Protein AF-0000000073389632 (afdb_homodimer)

Radius of gyration: 29.5 Å; Cα contacts (8 Å, |Δi|>4): 2145; chains: 2; bounding box: 54×104×96 Å

Nearest PDB structures (foldseek):
  6ehc-assembly1_A  TM=7.135E-01  e=3.620E-15  Vibrio cholerae O395
  1xkw-assembly1_A  TM=3.691E-01  e=3.027E-04  Pseudomonas aeruginosa
  1pnz-assembly1_A  TM=2.829E-01  e=3.945E-04  Escherichia coli
  8p98-assembly1_A  TM=2.550E-01  e=1.737E-03  Bacteroides thetaiotaomicron VPI-5482
  3qlb-assembly2_B  TM=2.254E-01  e=1.407E-01  Pseudomonas fluorescens

Structure (mmCIF, N/CA/C/O backbone):
data_AF-0000000073389632-model_v1
#
loop_
_entity.id
_entity.type
_entity.pdbx_description
1 polymer 'Gram-negative type outer membrane porin protein'
#
loop_
_atom_site.group_PDB
_atom_site.id
_atom_site.type_symbol
_atom_site.label_atom_id
_atom_site.label_alt_id
_atom_site.label_comp_id
_atom_site.label_asym_id
_atom_site.label_entity_id
_atom_site.label_seq_id
_atom_site.pdbx_PDB_ins_code
_atom_site.Cartn_x
_atom_site.Cartn_y
_atom_site.Cartn_z
_atom_site.occupancy
_atom_site.B_iso_or_equiv
_atom_site.auth_seq_id
_atom_site.auth_comp_id
_atom_site.auth_asym_id
_atom_site.auth_atom_id
_atom_site.pdbx_PDB_model_num
ATOM 1 N N . MET A 1 1 ? -22.625 -2.775 58.031 1 20.19 1 MET A N 1
ATOM 2 C CA . MET A 1 1 ? -21.406 -1.978 58.25 1 20.19 1 MET A CA 1
ATOM 3 C C . MET A 1 1 ? -20.656 -1.802 56.938 1 20.19 1 MET A C 1
ATOM 5 O O . MET A 1 1 ? -19.625 -2.447 56.688 1 20.19 1 MET A O 1
ATOM 9 N N . ARG A 1 2 ? -21.328 -1.717 55.719 1 18.11 2 ARG A N 1
ATOM 10 C CA . ARG A 1 2 ? -21.312 -2.223 54.344 1 18.11 2 ARG A CA 1
ATOM 11 C C . ARG A 1 2 ? -20.297 -1.451 53.5 1 18.11 2 ARG A C 1
ATOM 13 O O . ARG A 1 2 ? -19.891 -0.345 53.844 1 18.11 2 ARG A O 1
ATOM 20 N N . ILE A 1 3 ? -20.312 -1.862 52.125 1 20.34 3 ILE A N 1
ATOM 21 C CA . ILE A 1 3 ? -19.406 -2.273 51.062 1 20.34 3 ILE A CA 1
ATOM 22 C C . ILE A 1 3 ? -19 -1.058 50.25 1 20.34 3 ILE A C 1
ATOM 24 O O . ILE A 1 3 ? -19.828 -0.421 49.594 1 20.34 3 ILE A O 1
ATOM 28 N N . SER A 1 4 ? -18.125 -0.168 50.656 1 20.48 4 SER A N 1
ATOM 29 C CA . SER A 1 4 ? -17.641 1.109 50.156 1 20.48 4 SER A CA 1
ATOM 30 C C . SER A 1 4 ? -17.031 0.952 48.781 1 20.48 4 SER A C 1
ATOM 32 O O . SER A 1 4 ? -16.078 0.194 48.594 1 20.48 4 SER A O 1
ATOM 34 N N . SER A 1 5 ? -17.906 0.807 47.781 1 21.39 5 SER A N 1
ATOM 35 C CA . SER A 1 5 ? -17.578 0.459 46.406 1 21.39 5 SER A CA 1
ATOM 36 C C . SER A 1 5 ? -16.422 1.312 45.875 1 21.39 5 SER A C 1
ATOM 38 O O . SER A 1 5 ? -16.234 2.449 46.312 1 21.39 5 SER A O 1
ATOM 40 N N . VAL A 1 6 ? -15.555 0.58 45.188 1 22.3 6 VAL A N 1
ATOM 41 C CA . VAL A 1 6 ? -14.234 0.708 44.562 1 22.3 6 VAL A CA 1
ATOM 42 C C . VAL A 1 6 ? -14.281 1.751 43.438 1 22.3 6 VAL A C 1
ATOM 44 O O . VAL A 1 6 ? -15 1.582 42.469 1 22.3 6 VAL A O 1
ATOM 47 N N . LYS A 1 7 ? -14.227 2.93 43.688 1 20.11 7 LYS A N 1
ATOM 48 C CA . LYS A 1 7 ? -14.211 4.141 42.875 1 20.11 7 LYS A CA 1
ATOM 49 C C . LYS A 1 7 ? -13.133 4.066 41.812 1 20.11 7 LYS A C 1
ATOM 51 O O . LYS A 1 7 ? -13.039 4.949 40.938 1 20.11 7 LYS A O 1
ATOM 56 N N . LYS A 1 8 ? -12.156 3.092 41.844 1 21.88 8 LYS A N 1
ATOM 57 C CA . LYS A 1 8 ? -10.922 3.744 41.406 1 21.88 8 LYS A CA 1
ATOM 58 C C . LYS A 1 8 ? -10.977 4.086 39.906 1 21.88 8 LYS A C 1
ATOM 60 O O . LYS A 1 8 ? -11.508 3.312 39.125 1 21.88 8 LYS A O 1
ATOM 65 N N . THR A 1 9 ? -10.711 5.426 39.562 1 18.72 9 THR A N 1
ATOM 66 C CA . THR A 1 9 ? -10.594 6.332 38.438 1 18.72 9 THR A CA 1
ATOM 67 C C . THR A 1 9 ? -9.492 5.875 37.469 1 18.72 9 THR A C 1
ATOM 69 O O . THR A 1 9 ? -8.312 5.855 37.844 1 18.72 9 THR A O 1
ATOM 72 N N . VAL A 1 10 ? -9.656 4.918 36.656 1 20.55 10 VAL A N 1
ATOM 73 C CA . VAL A 1 10 ? -8.602 4.5 35.75 1 20.55 10 VAL A CA 1
ATOM 74 C C . VAL A 1 10 ? -8.281 5.637 34.781 1 20.55 10 VAL A C 1
ATOM 76 O O . VAL A 1 10 ? -9.141 6.043 34 1 20.55 10 VAL A O 1
ATOM 79 N N . ALA A 1 11 ? -7.684 6.758 35.188 1 20.31 11 ALA A N 1
ATOM 80 C CA . ALA A 1 11 ? -7.105 7.816 34.344 1 20.31 11 ALA A CA 1
ATOM 81 C C . ALA A 1 11 ? -6.266 7.234 33.219 1 20.31 11 ALA A C 1
ATOM 83 O O . ALA A 1 11 ? -5.219 6.633 33.469 1 20.31 11 ALA A O 1
ATOM 84 N N . LEU A 1 12 ? -6.859 6.73 32.219 1 21.98 12 LEU A N 1
ATOM 85 C CA . LEU A 1 12 ? -6.133 6.25 31.062 1 21.98 12 LEU A CA 1
ATOM 86 C C . LEU A 1 12 ? -5.312 7.371 30.422 1 21.98 12 LEU A C 1
ATOM 88 O O . LEU A 1 12 ? -5.867 8.383 29.984 1 21.98 12 LEU A O 1
ATOM 92 N N . THR A 1 13 ? -4.145 7.676 30.859 1 20.38 13 THR A N 1
ATOM 93 C CA . THR A 1 13 ? -3.146 8.578 30.297 1 20.38 13 THR A CA 1
ATOM 94 C C . THR A 1 13 ? -3.043 8.406 28.781 1 20.38 13 THR A C 1
ATOM 96 O O . THR A 1 13 ? -3.369 7.34 28.25 1 20.38 13 THR A O 1
ATOM 99 N N . THR A 1 14 ? -3.012 9.531 28.109 1 22.64 14 THR A N 1
ATOM 100 C CA . THR A 1 14 ? -2.678 10.055 26.781 1 22.64 14 THR A CA 1
ATOM 101 C C . THR A 1 14 ? -1.364 9.461 26.281 1 22.64 14 THR A C 1
ATOM 103 O O . THR A 1 14 ? -0.373 9.43 27.016 1 22.64 14 THR A O 1
ATOM 106 N N . LEU A 1 15 ? -1.396 8.555 25.391 1 22.84 15 LEU A N 1
ATOM 107 C CA . LEU A 1 15 ? -0.282 8.203 24.516 1 22.84 15 LEU A CA 1
ATOM 108 C C . LEU A 1 15 ? 0.146 9.406 23.672 1 22.84 15 LEU A C 1
ATOM 110 O O . LEU A 1 15 ? -0.563 9.805 22.75 1 22.84 15 LEU A O 1
ATOM 114 N N . ALA A 1 16 ? 0.601 10.648 24.109 1 23.28 16 ALA A N 1
ATOM 115 C CA . ALA A 1 16 ? 1.603 11.516 23.5 1 23.28 16 ALA A CA 1
ATOM 116 C C . ALA A 1 16 ? 2.768 10.695 22.953 1 23.28 16 ALA A C 1
ATOM 118 O O . ALA A 1 16 ? 3.555 10.133 23.703 1 23.28 16 ALA A O 1
ATOM 119 N N . VAL A 1 17 ? 2.643 10.086 22.031 1 25.23 17 VAL A N 1
ATOM 120 C CA . VAL A 1 17 ? 3.775 9.633 21.219 1 25.23 17 VAL A CA 1
ATOM 121 C C . VAL A 1 17 ? 4.617 10.836 20.797 1 25.23 17 VAL A C 1
ATOM 123 O O . VAL A 1 17 ? 4.355 11.438 19.75 1 25.23 17 VAL A O 1
ATOM 126 N N . ALA A 1 18 ? 4.762 12.008 21.531 1 22.38 18 ALA A N 1
ATOM 127 C CA . ALA A 1 18 ? 5.992 12.789 21.609 1 22.38 18 ALA A CA 1
ATOM 128 C C . ALA A 1 18 ? 7.195 11.883 21.875 1 22.38 18 ALA A C 1
ATOM 130 O O . ALA A 1 18 ? 7.09 10.883 22.578 1 22.38 18 ALA A O 1
ATOM 131 N N . ALA A 1 19 ? 8.367 11.961 21.156 1 24.53 19 ALA A N 1
ATOM 132 C CA . ALA A 1 19 ? 9.586 11.477 21.781 1 24.53 19 ALA A CA 1
ATOM 133 C C . ALA A 1 19 ? 9.68 11.945 23.234 1 24.53 19 ALA A C 1
ATOM 135 O O . ALA A 1 19 ? 9.266 13.062 23.547 1 24.53 19 ALA A O 1
ATOM 136 N N . PRO A 1 20 ? 9.656 11.305 24.391 1 24.55 20 PRO A N 1
ATOM 137 C CA . PRO A 1 20 ? 10.625 11.852 25.344 1 24.55 20 PRO A CA 1
ATOM 138 C C . PRO A 1 20 ? 11.984 12.117 24.703 1 24.55 20 PRO A C 1
ATOM 140 O O . PRO A 1 20 ? 12.344 11.477 23.719 1 24.55 20 PRO A O 1
ATOM 143 N N . PHE A 1 21 ? 12.445 13.438 24.844 1 24.92 21 PHE A N 1
ATOM 144 C CA . PHE A 1 21 ? 13.875 13.719 24.922 1 24.92 21 PHE A CA 1
ATOM 145 C C . PHE A 1 21 ? 14.562 12.781 25.906 1 24.92 21 PHE A C 1
ATOM 147 O O . PHE A 1 21 ? 14.875 13.172 27.031 1 24.92 21 PHE A O 1
ATOM 154 N N . THR A 1 22 ? 14.148 11.648 26.375 1 24.27 22 THR A N 1
ATOM 155 C CA . THR A 1 22 ? 15.016 11.078 27.406 1 24.27 22 THR A CA 1
ATOM 156 C C . THR A 1 22 ? 16.453 10.977 26.906 1 24.27 22 THR A C 1
ATOM 158 O O . THR A 1 22 ? 16.703 10.398 25.844 1 24.27 22 THR A O 1
ATOM 161 N N . PHE A 1 23 ? 17.188 12.07 27.391 1 25.98 23 PHE A N 1
ATOM 162 C CA . PHE A 1 23 ? 18.641 12.031 27.422 1 25.98 23 PHE A CA 1
ATOM 163 C C . PHE A 1 23 ? 19.125 10.836 28.219 1 25.98 23 PHE A C 1
ATOM 165 O O . PHE A 1 23 ? 19.578 10.992 29.359 1 25.98 23 PHE A O 1
ATOM 172 N N . ALA A 1 24 ? 18.562 9.805 28.719 1 26.47 24 ALA A N 1
ATOM 173 C CA . ALA A 1 24 ? 19.406 9.008 29.594 1 26.47 24 ALA A CA 1
ATOM 174 C C . ALA A 1 24 ? 20.781 8.789 28.984 1 26.47 24 ALA A C 1
ATOM 176 O O . ALA A 1 24 ? 20.891 8.336 27.828 1 26.47 24 ALA A O 1
ATOM 177 N N . GLN A 1 25 ? 21.781 9.367 29.578 1 29.92 25 GLN A N 1
ATOM 178 C CA . GLN A 1 25 ? 23.234 9.305 29.484 1 29.92 25 GLN A CA 1
ATOM 179 C C . GLN A 1 25 ? 23.719 7.863 29.391 1 29.92 25 GLN A C 1
ATOM 181 O O . GLN A 1 25 ? 24.922 7.613 29.266 1 29.92 25 GLN A O 1
ATOM 186 N N . GLN A 1 26 ? 23 6.879 29.797 1 31.34 26 GLN A N 1
ATOM 187 C CA . GLN A 1 26 ? 23.984 5.871 30.188 1 31.34 26 GLN A CA 1
ATOM 188 C C . GLN A 1 26 ? 24.922 5.539 29.031 1 31.34 26 GLN A C 1
ATOM 190 O O . GLN A 1 26 ? 24.594 5.816 27.875 1 31.34 26 GLN A O 1
ATOM 195 N N . ALA A 1 27 ? 25.625 4.391 28.969 1 38.38 27 ALA A N 1
ATOM 196 C CA . ALA A 1 27 ? 26.656 3.904 28.047 1 38.38 27 ALA A CA 1
ATOM 197 C C . ALA A 1 27 ? 26.203 4.039 26.594 1 38.38 27 ALA A C 1
ATOM 199 O O . ALA A 1 27 ? 25.047 3.723 26.266 1 38.38 27 ALA A O 1
ATOM 200 N N . GLY A 1 28 ? 26.484 5.074 25.609 1 47.31 28 GLY A N 1
ATOM 201 C CA . GLY A 1 28 ? 26.156 5.859 24.438 1 47.31 28 GLY A CA 1
ATOM 202 C C . GLY A 1 28 ? 25.406 5.07 23.375 1 47.31 28 GLY A C 1
ATOM 203 O O . GLY A 1 28 ? 26.016 4.496 22.469 1 47.31 28 GLY A O 1
ATOM 204 N N . THR A 1 29 ? 24.188 4.266 23.562 1 63.94 29 THR A N 1
ATOM 205 C CA . THR A 1 29 ? 23.672 3.1 22.859 1 63.94 29 THR A CA 1
ATOM 206 C C . THR A 1 29 ? 22.969 3.514 21.578 1 63.94 29 THR A C 1
ATOM 208 O O . THR A 1 29 ? 22.25 4.516 21.531 1 63.94 29 THR A O 1
ATOM 211 N N . SER A 1 30 ? 23.531 3.158 20.406 1 84.38 30 SER A N 1
ATOM 212 C CA . SER A 1 30 ? 23.016 3.26 19.047 1 84.38 30 SER A CA 1
ATOM 213 C C . SER A 1 30 ? 21.781 2.387 18.859 1 84.38 30 SER A C 1
ATOM 215 O O . SER A 1 30 ? 21.688 1.294 19.438 1 84.38 30 SER A O 1
ATOM 217 N N . SER A 1 31 ? 20.781 3.15 18.406 1 92.25 31 SER A N 1
ATOM 218 C CA . SER A 1 31 ? 19.578 2.373 18.125 1 92.25 31 SER A CA 1
ATOM 219 C C . SER A 1 31 ? 19.094 2.604 16.688 1 92.25 31 SER A C 1
ATOM 221 O O . SER A 1 31 ? 19.234 3.705 16.156 1 92.25 31 SER A O 1
ATOM 223 N N . VAL A 1 32 ? 18.672 1.509 16.031 1 93.12 32 VAL A N 1
ATOM 224 C CA . VAL A 1 32 ? 17.938 1.517 14.781 1 93.12 32 VAL A CA 1
ATOM 225 C C . VAL A 1 32 ? 16.531 0.94 15.008 1 93.12 32 VAL A C 1
ATOM 227 O O . VAL A 1 32 ? 16.391 -0.225 15.383 1 93.12 32 VAL A O 1
ATOM 230 N N . GLN A 1 33 ? 15.531 1.801 14.781 1 93.75 33 GLN A N 1
ATOM 231 C CA . GLN A 1 33 ? 14.164 1.4 15.078 1 93.75 33 GLN A CA 1
ATOM 232 C C . GLN A 1 33 ? 13.289 1.438 13.828 1 93.75 33 GLN A C 1
ATOM 234 O O . GLN A 1 33 ? 13.227 2.459 13.141 1 93.75 33 GLN A O 1
ATOM 239 N N . LEU A 1 34 ? 12.633 0.255 13.602 1 94.62 34 LEU A N 1
ATOM 240 C CA . LEU A 1 34 ? 11.57 0.212 12.609 1 94.62 34 LEU A CA 1
ATOM 241 C C . LEU A 1 34 ? 10.242 0.658 13.211 1 94.62 34 LEU A C 1
ATOM 243 O O . LEU A 1 34 ? 9.898 0.262 14.328 1 94.62 34 LEU A O 1
ATOM 247 N N . TYR A 1 35 ? 9.555 1.543 12.453 1 94.94 35 TYR A N 1
ATOM 248 C CA . TYR A 1 35 ? 8.227 1.935 12.914 1 94.94 35 TYR A CA 1
ATOM 249 C C . TYR A 1 35 ? 7.258 2.041 11.742 1 94.94 35 TYR A C 1
ATOM 251 O O . TYR A 1 35 ? 7.664 1.972 10.586 1 94.94 35 TYR A O 1
ATOM 259 N N . GLY A 1 36 ? 5.875 2.111 12.164 1 96.56 36 GLY A N 1
ATOM 260 C CA . GLY A 1 36 ? 4.914 2.281 11.086 1 96.56 36 GLY A CA 1
ATOM 261 C C . GLY A 1 36 ? 3.479 2.357 11.57 1 96.56 36 GLY A C 1
ATOM 262 O O . GLY A 1 36 ? 3.211 2.213 12.766 1 96.56 36 GLY A O 1
ATOM 263 N N . ILE A 1 37 ? 2.648 2.744 10.625 1 97.94 37 ILE A N 1
ATOM 264 C CA . ILE A 1 37 ? 1.194 2.754 10.75 1 97.94 37 ILE A CA 1
ATOM 265 C C . ILE A 1 37 ? 0.564 2.088 9.531 1 97.94 37 ILE A C 1
ATOM 267 O O . ILE A 1 37 ? 0.962 2.355 8.398 1 97.94 37 ILE A O 1
ATOM 271 N N . VAL A 1 38 ? -0.305 1.196 9.758 1 98.5 38 VAL A N 1
ATOM 272 C CA . VAL A 1 38 ? -1.178 0.692 8.703 1 98.5 38 VAL A CA 1
ATOM 273 C C . VAL A 1 38 ? -2.635 0.982 9.055 1 98.5 38 VAL A C 1
ATOM 275 O O . VAL A 1 38 ? -3.16 0.454 10.039 1 98.5 38 VAL A O 1
ATOM 278 N N . ASP A 1 39 ? -3.203 1.822 8.273 1 98.56 39 ASP A N 1
ATOM 279 C CA . ASP A 1 39 ? -4.578 2.283 8.453 1 98.56 39 ASP A CA 1
ATOM 280 C C . ASP A 1 39 ? -5.426 1.965 7.223 1 98.56 39 ASP A C 1
ATOM 282 O O . ASP A 1 39 ? -5.094 2.369 6.109 1 98.56 39 ASP A O 1
ATOM 286 N N . MET A 1 40 ? -6.496 1.211 7.488 1 98.38 40 MET A N 1
ATOM 287 C CA . MET A 1 40 ? -7.438 0.835 6.438 1 98.38 40 MET A CA 1
ATOM 288 C C . MET A 1 40 ? -8.852 1.272 6.793 1 98.38 40 MET A C 1
ATOM 290 O O . MET A 1 40 ? -9.297 1.094 7.934 1 98.38 40 MET A O 1
ATOM 294 N N . ALA A 1 41 ? -9.547 1.814 5.738 1 98.44 41 ALA A N 1
ATOM 295 C CA . ALA A 1 41 ? -10.898 2.271 6.062 1 98.44 41 ALA A CA 1
ATOM 296 C C . ALA A 1 41 ? -11.828 2.139 4.859 1 98.44 41 ALA A C 1
ATOM 298 O O . ALA A 1 41 ? -11.383 2.217 3.713 1 98.44 41 ALA A O 1
ATOM 299 N N . TYR A 1 42 ? -13.094 1.877 5.219 1 97.88 42 TYR A N 1
ATOM 300 C CA . TYR A 1 42 ? -14.18 2.107 4.27 1 97.88 42 TYR A CA 1
ATOM 301 C C . TYR A 1 42 ? -14.617 3.564 4.289 1 97.88 42 TYR A C 1
ATOM 303 O O . TYR A 1 42 ? -14.859 4.133 5.355 1 97.88 42 TYR A O 1
ATOM 311 N N . ARG A 1 43 ? -14.688 4.219 3.158 1 97.19 43 ARG A N 1
ATOM 312 C CA . ARG A 1 43 ? -15.172 5.59 3.047 1 97.19 43 ARG A CA 1
ATOM 313 C C . ARG A 1 43 ? -16.266 5.703 1.996 1 97.19 43 ARG A C 1
ATOM 315 O O . ARG A 1 43 ? -16.141 5.172 0.891 1 97.19 43 ARG A O 1
ATOM 322 N N . HIS A 1 44 ? -17.328 6.309 2.439 1 97.56 44 HIS A N 1
ATOM 323 C CA . HIS A 1 44 ? -18.438 6.613 1.544 1 97.56 44 HIS A CA 1
ATOM 324 C C . HIS A 1 44 ? -18.688 8.117 1.471 1 97.56 44 HIS A C 1
ATOM 326 O O . HIS A 1 44 ? -18.734 8.789 2.502 1 97.56 44 HIS A O 1
ATOM 332 N N . THR A 1 45 ? -18.812 8.656 0.229 1 95.25 45 THR A N 1
ATOM 333 C CA . THR A 1 45 ? -19.125 10.07 0.038 1 95.25 45 THR A CA 1
ATOM 334 C C . THR A 1 45 ? -20.281 10.234 -0.953 1 95.25 45 THR A C 1
ATOM 336 O O . THR A 1 45 ? -20.422 9.445 -1.889 1 95.25 45 THR A O 1
ATOM 339 N N . ASN A 1 46 ? -21.109 11.242 -0.695 1 96.5 46 ASN A N 1
ATOM 340 C CA . ASN A 1 46 ? -22.094 11.648 -1.689 1 96.5 46 ASN A CA 1
ATOM 341 C C . ASN A 1 46 ? -21.562 12.75 -2.596 1 96.5 46 ASN A C 1
ATOM 343 O O . ASN A 1 46 ? -20.453 13.25 -2.389 1 96.5 46 ASN A O 1
ATOM 347 N N . ASN A 1 47 ? -22.281 13.039 -3.742 1 94.06 47 ASN A N 1
ATOM 348 C CA . ASN A 1 47 ? -22 14.094 -4.703 1 94.06 47 ASN A CA 1
ATOM 349 C C . ASN A 1 47 ? -20.578 13.977 -5.266 1 94.06 47 ASN A C 1
ATOM 351 O O . ASN A 1 47 ? -19.844 14.961 -5.324 1 94.06 47 ASN A O 1
ATOM 355 N N . GLU A 1 48 ? -20.234 12.797 -5.578 1 92 48 GLU A N 1
ATOM 356 C CA . GLU A 1 48 ? -18.953 12.461 -6.195 1 92 48 GLU A CA 1
ATOM 357 C C . GLU A 1 48 ? -19.125 12.125 -7.672 1 92 48 GLU A C 1
ATOM 359 O O . GLU A 1 48 ? -18.203 11.602 -8.305 1 92 48 GLU A O 1
ATOM 364 N N . GLY A 1 49 ? -20.234 12.367 -8.195 1 90.25 49 GLY A N 1
ATOM 365 C CA . GLY A 1 49 ? -20.516 12 -9.57 1 90.25 49 GLY A CA 1
ATOM 366 C C . GLY A 1 49 ? -19.797 12.883 -10.586 1 90.25 49 GLY A C 1
ATOM 367 O O . GLY A 1 49 ? -19.141 13.852 -10.211 1 90.25 49 GLY A O 1
ATOM 368 N N . PRO A 1 50 ? -19.859 12.438 -11.867 1 88.75 50 PRO A N 1
ATOM 369 C CA . PRO A 1 50 ? -19.219 13.219 -12.922 1 88.75 50 PRO A CA 1
ATOM 370 C C . PRO A 1 50 ? -19.875 14.586 -13.133 1 88.75 50 PRO A C 1
ATOM 372 O O . PRO A 1 50 ? -20.938 14.859 -12.578 1 88.75 50 PRO A O 1
ATOM 375 N N . ALA A 1 51 ? -19.094 15.336 -13.938 1 86.69 51 ALA A N 1
ATOM 376 C CA . ALA A 1 51 ? -19.656 16.625 -14.312 1 86.69 51 ALA A CA 1
ATOM 377 C C . ALA A 1 51 ? -21.016 16.453 -15 1 86.69 51 ALA A C 1
ATOM 379 O O . ALA A 1 51 ? -21.188 15.555 -15.82 1 86.69 51 ALA A O 1
ATOM 380 N N . GLY A 1 52 ? -21.984 17.219 -14.656 1 87.75 52 GLY A N 1
ATOM 381 C CA . GLY A 1 52 ? -23.328 17.125 -15.219 1 87.75 52 GLY A CA 1
ATOM 382 C C . GLY A 1 52 ? -24.25 16.266 -14.398 1 87.75 52 GLY A C 1
ATOM 383 O O . GLY A 1 52 ? -25.484 16.375 -14.516 1 87.75 52 GLY A O 1
ATOM 384 N N . SER A 1 53 ? -23.703 15.414 -13.664 1 90.88 53 SER A N 1
ATOM 385 C CA . SER A 1 53 ? -24.469 14.57 -12.75 1 90.88 53 SER A CA 1
ATOM 386 C C . SER A 1 53 ? -23.719 14.344 -11.445 1 90.88 53 SER A C 1
ATOM 388 O O . SER A 1 53 ? -23.375 13.203 -11.109 1 90.88 53 SER A O 1
ATOM 390 N N . PRO A 1 54 ? -23.625 15.391 -10.734 1 91.38 54 PRO A N 1
ATOM 391 C CA . PRO A 1 54 ? -22.719 15.328 -9.578 1 91.38 54 PRO A CA 1
ATOM 392 C C . PRO A 1 54 ? -23.297 14.492 -8.43 1 91.38 54 PRO A C 1
ATOM 394 O O . PRO A 1 54 ? -22.562 14.148 -7.492 1 91.38 54 PRO A O 1
ATOM 397 N N . GLY A 1 55 ? -24.547 14.055 -8.445 1 93.56 55 GLY A N 1
ATOM 398 C CA . GLY A 1 55 ? -25.234 13.438 -7.32 1 93.56 55 GLY A CA 1
ATOM 399 C C . GLY A 1 55 ? -24.781 12.016 -7.047 1 93.56 55 GLY A C 1
ATOM 400 O O . GLY A 1 55 ? -25.172 11.422 -6.043 1 93.56 55 GLY A O 1
ATOM 401 N N . GLY A 1 56 ? -23.969 11.477 -7.797 1 93.69 56 GLY A N 1
ATOM 402 C CA . GLY A 1 56 ? -23.516 10.117 -7.586 1 93.69 56 GLY A CA 1
ATOM 403 C C . GLY A 1 56 ? -22.625 9.969 -6.359 1 93.69 56 GLY A C 1
ATOM 404 O O . GLY A 1 56 ? -21.875 10.883 -6.008 1 93.69 56 GLY A O 1
ATOM 405 N N . SER A 1 57 ? -22.734 8.789 -5.727 1 95.25 57 SER A N 1
ATOM 406 C CA . SER A 1 57 ? -21.938 8.492 -4.543 1 95.25 57 SER A CA 1
ATOM 407 C C . SER A 1 57 ? -20.688 7.684 -4.898 1 95.25 57 SER A C 1
ATOM 409 O O . SER A 1 57 ? -20.562 7.195 -6.023 1 95.25 57 SER A O 1
ATOM 411 N N . LEU A 1 58 ? -19.766 7.688 -3.967 1 94 58 LEU A N 1
ATOM 412 C CA . LEU A 1 58 ? -18.547 6.898 -4.113 1 94 58 LEU A CA 1
ATOM 413 C C . LEU A 1 58 ? -18.266 6.086 -2.85 1 94 58 LEU A C 1
ATOM 415 O O . LEU A 1 58 ? -18.328 6.621 -1.74 1 94 58 LEU A O 1
ATOM 419 N N . SER A 1 59 ? -18.094 4.727 -3.02 1 95.06 59 SER A N 1
ATOM 420 C CA . SER A 1 59 ? -17.641 3.824 -1.967 1 95.06 59 SER A CA 1
ATOM 421 C C . SER A 1 59 ? -16.234 3.295 -2.26 1 95.06 59 SER A C 1
ATOM 423 O O . SER A 1 59 ? -15.984 2.758 -3.34 1 95.06 59 SER A O 1
ATOM 425 N N . GLN A 1 60 ? -15.344 3.461 -1.202 1 95.38 60 GLN A N 1
ATOM 426 C CA . GLN A 1 60 ? -13.953 3.078 -1.414 1 95.38 60 GLN A CA 1
ATOM 427 C C . GLN A 1 60 ? -13.344 2.506 -0.139 1 95.38 60 GLN A C 1
ATOM 429 O O . GLN A 1 60 ? -13.82 2.777 0.963 1 95.38 60 GLN A O 1
ATOM 434 N N . MET A 1 61 ? -12.391 1.595 -0.38 1 96.38 61 MET A N 1
ATOM 435 C CA . MET A 1 61 ? -11.422 1.315 0.671 1 96.38 61 MET A CA 1
ATOM 436 C C . MET A 1 61 ? -10.219 2.248 0.562 1 96.38 61 MET A C 1
ATOM 438 O O . MET A 1 61 ? -9.602 2.35 -0.5 1 96.38 61 MET A O 1
ATOM 442 N N . VAL A 1 62 ? -9.938 2.891 1.645 1 95.94 62 VAL A N 1
ATOM 443 C CA . VAL A 1 62 ? -8.812 3.816 1.606 1 95.94 62 VAL A CA 1
ATOM 444 C C . VAL A 1 62 ? -7.711 3.328 2.539 1 95.94 62 VAL A C 1
ATOM 446 O O . VAL A 1 62 ? -7.988 2.809 3.623 1 95.94 62 VAL A O 1
ATOM 449 N N . GLY A 1 63 ? -6.441 3.402 2.092 1 95.5 63 GLY A N 1
ATOM 450 C CA . GLY A 1 63 ? -5.281 2.982 2.857 1 95.5 63 GLY A CA 1
ATOM 451 C C . GLY A 1 63 ? -4.781 4.047 3.814 1 95.5 63 GLY A C 1
ATOM 452 O O . GLY A 1 63 ? -3.594 4.082 4.148 1 95.5 63 GLY A O 1
ATOM 453 N N . GLY A 1 64 ? -5.582 4.809 4.41 1 95.19 64 GLY A N 1
ATOM 454 C CA . GLY A 1 64 ? -5.297 5.934 5.289 1 95.19 64 GLY A CA 1
ATOM 455 C C . GLY A 1 64 ? -6.523 6.77 5.602 1 95.19 64 GLY A C 1
ATOM 456 O O . GLY A 1 64 ? -6.629 7.914 5.16 1 95.19 64 GLY A O 1
ATOM 457 N N . GLY A 1 65 ? -7.348 6.242 6.402 1 95.62 65 GLY A N 1
ATOM 458 C CA . GLY A 1 65 ? -8.516 7.016 6.797 1 95.62 65 GLY A CA 1
ATOM 459 C C . GLY A 1 65 ? -8.188 8.125 7.781 1 95.62 65 GLY A C 1
ATOM 460 O O . GLY A 1 65 ? -8.203 9.305 7.426 1 95.62 65 GLY A O 1
ATOM 461 N N . MET A 1 66 ? -7.695 7.699 8.891 1 96.5 66 MET A N 1
ATOM 462 C CA . MET A 1 66 ? -7.324 8.656 9.938 1 96.5 66 MET A CA 1
ATOM 463 C C . MET A 1 66 ? -5.855 9.039 9.812 1 96.5 66 MET A C 1
ATOM 465 O O . MET A 1 66 ? -5.5 10.211 9.992 1 96.5 66 MET A O 1
ATOM 469 N N . SER A 1 67 ? -5.059 8.062 9.555 1 96.81 67 SER A N 1
ATOM 470 C CA . SER A 1 67 ? -3.629 8.297 9.375 1 96.81 67 SER A CA 1
ATOM 471 C C . SER A 1 67 ? -3.133 7.707 8.062 1 96.81 67 SER A C 1
ATOM 473 O O . SER A 1 67 ? -3.531 6.602 7.684 1 96.81 67 SER A O 1
ATOM 475 N N . GLN A 1 68 ? -2.287 8.5 7.406 1 95.75 68 GLN A N 1
ATOM 476 C CA . GLN A 1 68 ? -1.632 7.883 6.254 1 95.75 68 GLN A CA 1
ATOM 477 C C . GLN A 1 68 ? -0.815 6.664 6.672 1 95.75 68 GLN A C 1
ATOM 479 O O . GLN A 1 68 ? -0.092 6.707 7.672 1 95.75 68 GLN A O 1
ATOM 484 N N . SER A 1 69 ? -0.976 5.59 5.953 1 98.31 69 SER A N 1
ATOM 485 C CA . SER A 1 69 ? -0.106 4.441 6.188 1 98.31 69 SER A CA 1
ATOM 486 C C . SER A 1 69 ? 1.347 4.773 5.863 1 98.31 69 SER A C 1
ATOM 488 O O . SER A 1 69 ? 1.627 5.488 4.898 1 98.31 69 SER A O 1
ATOM 490 N N . ARG A 1 70 ? 2.203 4.168 6.754 1 98.38 70 ARG A N 1
ATOM 491 C CA . ARG A 1 70 ? 3.613 4.516 6.598 1 98.38 70 ARG A CA 1
ATOM 492 C C . ARG A 1 70 ? 4.508 3.467 7.25 1 98.38 70 ARG A C 1
ATOM 494 O O . ARG A 1 70 ? 4.062 2.713 8.117 1 98.38 70 ARG A O 1
ATOM 501 N N . TRP A 1 71 ? 5.707 3.373 6.789 1 96.69 71 TRP A N 1
ATOM 502 C CA . TRP A 1 71 ? 6.801 2.691 7.473 1 96.69 71 TRP A CA 1
ATOM 503 C C . TRP A 1 71 ? 8.07 3.539 7.457 1 96.69 71 TRP A C 1
ATOM 505 O O . TRP A 1 71 ? 8.266 4.355 6.551 1 96.69 71 TRP A O 1
ATOM 515 N N . GLY A 1 72 ? 8.875 3.375 8.555 1 97.06 72 GLY A N 1
ATOM 516 C CA . GLY A 1 72 ? 10.086 4.188 8.617 1 97.06 72 GLY A CA 1
ATOM 517 C C . GLY A 1 72 ? 11.125 3.637 9.57 1 97.06 72 GLY A C 1
ATOM 518 O O . GLY A 1 72 ? 10.906 2.611 10.219 1 97.06 72 GLY A O 1
ATOM 519 N N . ILE A 1 73 ? 12.297 4.266 9.508 1 96.94 73 ILE A N 1
ATOM 520 C CA . ILE A 1 73 ? 13.445 3.941 10.336 1 96.94 73 ILE A CA 1
ATOM 521 C C . ILE A 1 73 ? 13.898 5.184 11.102 1 96.94 73 ILE A C 1
ATOM 523 O O . ILE A 1 73 ? 14.094 6.25 10.508 1 96.94 73 IL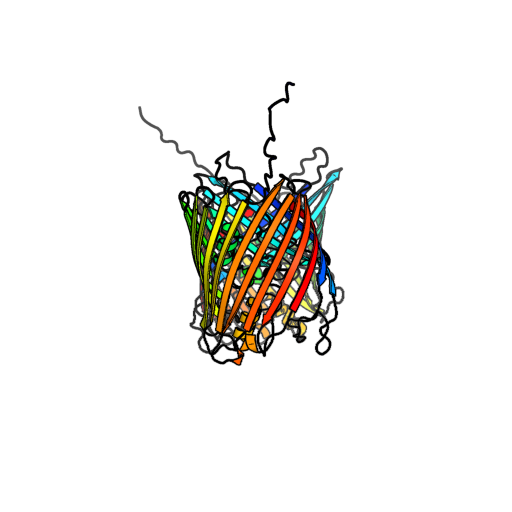E A O 1
ATOM 527 N N . ASN A 1 74 ? 14 5.012 12.359 1 97.19 74 ASN A N 1
ATOM 528 C CA . ASN A 1 74 ? 14.664 6.004 13.195 1 97.19 74 ASN A CA 1
ATOM 529 C C . ASN A 1 74 ? 16.031 5.508 13.68 1 97.19 74 ASN A C 1
ATOM 531 O O . ASN A 1 74 ? 16.172 4.348 14.078 1 97.19 74 ASN A O 1
ATOM 535 N N . VAL A 1 75 ? 17.031 6.391 13.602 1 96.81 75 VAL A N 1
ATOM 536 C CA . VAL A 1 75 ? 18.344 6.086 14.148 1 96.81 75 VAL A CA 1
ATOM 537 C C . VAL A 1 75 ? 18.734 7.137 15.188 1 96.81 75 VAL A C 1
ATOM 539 O O . VAL A 1 75 ? 18.531 8.336 14.977 1 96.81 75 VAL A O 1
ATOM 542 N N . THR A 1 76 ? 19.156 6.719 16.25 1 96.06 76 THR A N 1
ATOM 543 C CA . THR A 1 76 ? 19.75 7.57 17.266 1 96.06 76 THR A CA 1
ATOM 544 C C . THR A 1 76 ? 21.109 7.02 17.703 1 96.06 76 THR A C 1
ATOM 546 O O . THR A 1 76 ? 21.234 5.84 18.031 1 96.06 76 THR A O 1
ATOM 549 N N . GLU A 1 77 ? 22.078 7.855 17.594 1 96.69 77 GLU A N 1
ATOM 550 C CA . GLU A 1 77 ? 23.422 7.5 18.047 1 96.69 77 GLU A CA 1
ATOM 551 C C . GLU A 1 77 ? 23.938 8.492 19.094 1 96.69 77 GLU A C 1
ATOM 553 O O . GLU A 1 77 ? 24.031 9.688 18.828 1 96.69 77 GLU A O 1
ATOM 558 N N . ASP A 1 78 ? 24.281 7.965 20.25 1 95.19 78 ASP A N 1
ATOM 559 C CA . ASP A 1 78 ? 24.906 8.789 21.266 1 95.19 78 ASP A CA 1
ATOM 560 C C . ASP A 1 78 ? 26.375 9.031 20.953 1 95.19 78 ASP A C 1
ATOM 562 O O . ASP A 1 78 ? 27.156 8.086 20.844 1 95.19 78 ASP A O 1
ATOM 566 N N . MET A 1 79 ? 26.688 10.211 20.812 1 94.62 79 MET A N 1
ATOM 567 C CA . MET A 1 79 ? 28.047 10.539 20.422 1 94.62 79 MET A CA 1
ATOM 568 C C . MET A 1 79 ? 28.859 11.039 21.609 1 94.62 79 MET A C 1
ATOM 570 O O . MET A 1 79 ? 29.984 11.508 21.438 1 94.62 79 MET A O 1
ATOM 574 N N . GLY A 1 80 ? 28.297 10.984 22.766 1 93.06 80 GLY A N 1
ATOM 575 C CA . GLY A 1 80 ? 28.969 11.438 23.984 1 93.06 80 GLY A CA 1
ATOM 576 C C . GLY A 1 80 ? 28.781 12.922 24.234 1 93.06 80 GLY A C 1
ATOM 577 O O . GLY A 1 80 ? 28.531 13.695 23.312 1 93.06 80 GLY A O 1
ATOM 578 N N . GLY A 1 81 ? 28.875 13.367 25.578 1 94.62 81 GLY A N 1
ATOM 579 C CA . GLY A 1 81 ? 28.781 14.766 25.969 1 94.62 81 GLY A CA 1
ATOM 580 C C . GLY A 1 81 ? 27.422 15.367 25.734 1 94.62 81 GLY A C 1
ATOM 581 O O . GLY A 1 81 ? 27.297 16.578 25.484 1 94.62 81 GLY A O 1
ATOM 582 N N . GLY A 1 82 ? 26.469 14.547 25.641 1 93.81 82 GLY A N 1
ATOM 583 C CA . GLY A 1 82 ? 25.125 15.047 25.438 1 93.81 82 GLY A CA 1
ATOM 584 C C . GLY A 1 82 ? 24.766 15.234 23.969 1 93.81 82 GLY A C 1
ATOM 585 O O . GLY A 1 82 ? 23.656 15.625 23.641 1 93.81 82 GLY A O 1
ATOM 586 N N . LEU A 1 83 ? 25.656 14.906 23.094 1 95.69 83 LEU A N 1
ATOM 587 C CA . LEU A 1 83 ? 25.453 15.039 21.656 1 95.69 83 LEU A CA 1
ATOM 588 C C . LEU A 1 83 ? 24.922 13.742 21.062 1 95.69 83 LEU A C 1
ATOM 590 O O . LEU A 1 83 ? 25.406 12.656 21.406 1 95.69 83 LEU A O 1
ATOM 594 N N . LYS A 1 84 ? 23.922 13.906 20.188 1 97.12 84 LYS A N 1
ATOM 595 C CA . LYS A 1 84 ? 23.344 12.75 19.5 1 97.12 84 LYS A CA 1
ATOM 596 C C . LYS A 1 84 ? 23.266 12.992 18 1 97.12 84 LYS A C 1
ATOM 598 O O . LYS A 1 84 ? 22.969 14.109 17.562 1 97.12 84 LYS A O 1
ATOM 603 N N . ALA A 1 85 ? 23.516 11.953 17.219 1 98 85 ALA A N 1
ATOM 604 C CA . ALA A 1 85 ? 23.172 11.922 15.789 1 98 85 ALA A CA 1
ATOM 605 C C . ALA A 1 85 ? 21.812 11.281 15.562 1 98 85 ALA A C 1
ATOM 607 O O . ALA A 1 85 ? 21.469 10.297 16.219 1 98 85 ALA A O 1
ATOM 608 N N . LEU A 1 86 ? 21.109 11.867 14.711 1 98.06 86 LEU A N 1
ATOM 609 C CA . LEU A 1 86 ? 19.766 11.406 14.414 1 98.06 86 LEU A CA 1
ATOM 610 C C . LEU A 1 86 ? 19.578 11.172 12.922 1 98.06 86 LEU A C 1
ATOM 612 O O . LEU A 1 86 ? 20.125 11.922 12.102 1 98.06 86 LEU A O 1
ATOM 616 N N . VAL A 1 87 ? 18.797 10.109 12.555 1 98.44 87 VAL A N 1
ATOM 617 C CA . VAL A 1 87 ? 18.359 9.867 11.18 1 98.44 87 VAL A CA 1
ATOM 618 C C . VAL A 1 87 ? 16.891 9.484 11.164 1 98.44 87 VAL A C 1
ATOM 620 O O . VAL A 1 87 ? 16.422 8.75 12.039 1 98.44 87 VAL A O 1
ATOM 623 N N . ASN A 1 88 ? 16.203 10.039 10.203 1 98.44 88 ASN A N 1
ATOM 624 C CA . ASN A 1 88 ? 14.867 9.539 9.922 1 98.44 88 ASN A CA 1
ATOM 625 C C . ASN A 1 88 ? 14.664 9.297 8.43 1 98.44 88 ASN A C 1
ATOM 627 O O . ASN A 1 88 ? 14.984 10.148 7.602 1 98.44 88 ASN A O 1
ATOM 631 N N . LEU A 1 89 ? 14.188 8.086 8.078 1 98.56 89 LEU A N 1
ATOM 632 C CA . LEU A 1 89 ? 13.688 7.691 6.766 1 98.56 89 LEU A CA 1
ATOM 633 C C . LEU A 1 89 ? 12.258 7.164 6.859 1 98.56 89 LEU A C 1
ATOM 635 O O . LEU A 1 89 ? 11.992 6.211 7.594 1 98.56 89 LEU A O 1
ATOM 639 N N . GLU A 1 90 ? 11.367 7.816 6.137 1 98.44 90 GLU A N 1
ATOM 640 C CA . GLU A 1 90 ? 9.977 7.395 6.242 1 98.44 90 GLU A CA 1
ATOM 641 C C . GLU A 1 90 ? 9.281 7.422 4.883 1 98.44 90 GLU A C 1
ATOM 643 O O . GLU A 1 90 ? 9.344 8.422 4.172 1 98.44 90 GLU A O 1
ATOM 648 N N . ASN A 1 91 ? 8.633 6.336 4.551 1 97.44 91 ASN A N 1
ATOM 649 C CA . ASN A 1 91 ? 7.82 6.215 3.344 1 97.44 91 ASN A CA 1
ATOM 650 C C . ASN A 1 91 ? 6.328 6.199 3.674 1 97.44 91 ASN A C 1
ATOM 652 O O . ASN A 1 91 ? 5.922 5.625 4.688 1 97.44 91 ASN A O 1
ATOM 656 N N . ARG A 1 92 ? 5.539 6.859 2.793 1 97.5 92 ARG A N 1
ATOM 657 C CA . ARG A 1 92 ? 4.086 6.734 2.814 1 97.5 92 ARG A CA 1
ATOM 658 C C . ARG A 1 92 ? 3.596 5.852 1.672 1 97.5 92 ARG A C 1
ATOM 660 O O . ARG A 1 92 ? 4.207 5.816 0.602 1 97.5 92 ARG A O 1
ATOM 667 N N . PHE A 1 93 ? 2.451 5.125 1.948 1 97 93 PHE A N 1
ATOM 668 C CA . PHE A 1 93 ? 1.921 4.266 0.897 1 97 93 PHE A CA 1
ATOM 669 C C . PHE A 1 93 ? 0.417 4.078 1.058 1 97 93 PHE A C 1
ATOM 671 O O . PHE A 1 93 ? -0.119 4.234 2.156 1 97 93 PHE A O 1
ATOM 678 N N . GLY A 1 94 ? -0.233 3.852 -0.104 1 97.19 94 GLY A N 1
ATOM 679 C CA . GLY A 1 94 ? -1.596 3.35 -0.056 1 97.19 94 GLY A CA 1
ATOM 680 C C . GLY A 1 94 ? -1.679 1.887 0.337 1 97.19 94 GLY A C 1
ATOM 681 O O . GLY A 1 94 ? -1.437 1.002 -0.487 1 97.19 94 GLY A O 1
ATOM 682 N N . ALA A 1 95 ? -2.145 1.638 1.523 1 96.75 95 ALA A N 1
ATOM 683 C CA . ALA A 1 95 ? -2.164 0.266 2.025 1 96.75 95 ALA A CA 1
ATOM 684 C C . ALA A 1 95 ? -3.188 -0.579 1.271 1 96.75 95 ALA A C 1
ATOM 686 O O . ALA A 1 95 ? -3.068 -1.806 1.215 1 96.75 95 ALA A O 1
ATOM 687 N N . ASP A 1 96 ? -4.18 0.043 0.764 1 96.88 96 ASP A N 1
ATOM 688 C CA . ASP A 1 96 ? -5.258 -0.66 0.076 1 96.88 96 ASP A CA 1
ATOM 689 C C . ASP A 1 96 ? -4.805 -1.148 -1.299 1 96.88 96 ASP A C 1
ATOM 691 O O . ASP A 1 96 ? -5.383 -2.086 -1.852 1 96.88 96 ASP A O 1
ATOM 695 N N . THR A 1 97 ? -3.742 -0.508 -1.876 1 95.88 97 THR A N 1
ATOM 696 C CA . THR A 1 97 ? -3.299 -0.859 -3.221 1 95.88 97 THR A CA 1
ATOM 697 C C . THR A 1 97 ? -1.837 -1.299 -3.209 1 95.88 97 THR A C 1
ATOM 699 O O . THR A 1 97 ? -1.354 -1.892 -4.176 1 95.88 97 THR A O 1
ATOM 702 N N . GLY A 1 98 ? -1.141 -0.901 -2.15 1 95.44 98 GLY A N 1
ATOM 703 C CA . GLY A 1 98 ? 0.282 -1.193 -2.07 1 95.44 98 GLY A CA 1
ATOM 704 C C . GLY A 1 98 ? 1.143 -0.167 -2.783 1 95.44 98 GLY A C 1
ATOM 705 O O . GLY A 1 98 ? 2.359 -0.334 -2.887 1 95.44 98 GLY A O 1
ATOM 706 N N . THR A 1 99 ? 0.597 0.908 -3.229 1 95.44 99 THR A N 1
ATOM 707 C CA . THR A 1 99 ? 1.305 1.903 -4.027 1 95.44 99 THR A CA 1
ATOM 708 C C . THR A 1 99 ? 2.029 2.9 -3.127 1 95.44 99 THR A C 1
ATOM 710 O O . THR A 1 99 ? 1.416 3.516 -2.252 1 95.44 99 THR A O 1
ATOM 713 N N . PRO A 1 100 ? 3.299 3.088 -3.346 1 94.44 100 PRO A N 1
ATOM 714 C CA . PRO A 1 100 ? 4.023 4.07 -2.533 1 94.44 100 PRO A CA 1
ATOM 715 C C . PRO A 1 100 ? 3.756 5.508 -2.969 1 94.44 100 PRO A C 1
ATOM 717 O O . PRO A 1 100 ? 3.393 5.75 -4.121 1 94.44 100 PRO A O 1
ATOM 720 N N . ALA A 1 101 ? 3.959 6.348 -2.066 1 93.88 101 ALA A N 1
ATOM 721 C CA . ALA A 1 101 ? 3.9 7.773 -2.385 1 93.88 101 ALA A CA 1
ATOM 722 C C . ALA A 1 101 ? 5.102 8.195 -3.223 1 93.88 101 ALA A C 1
ATOM 724 O O . ALA A 1 101 ? 6.098 7.473 -3.305 1 93.88 101 ALA A O 1
ATOM 725 N N . THR A 1 102 ? 4.961 9.398 -3.838 1 92.25 102 THR A N 1
ATOM 726 C CA . THR A 1 102 ? 6.039 10.086 -4.539 1 92.25 102 THR A CA 1
ATOM 727 C C . THR A 1 102 ? 6.227 11.5 -3.992 1 92.25 102 THR A C 1
ATOM 729 O O . THR A 1 102 ? 5.262 12.258 -3.873 1 92.25 102 THR A O 1
ATOM 732 N N . PRO A 1 103 ? 7.508 11.898 -3.715 1 93.31 103 PRO A N 1
ATOM 733 C CA . PRO A 1 103 ? 8.703 11.055 -3.701 1 93.31 103 PRO A CA 1
ATOM 734 C C . PRO A 1 103 ? 8.602 9.898 -2.709 1 93.31 103 PRO A C 1
ATOM 736 O O . PRO A 1 103 ? 7.766 9.93 -1.804 1 93.31 103 PRO A O 1
ATOM 739 N N . TYR A 1 104 ? 9.508 8.914 -2.846 1 95.06 104 TYR A N 1
ATOM 740 C CA . TYR A 1 104 ? 9.406 7.672 -2.086 1 95.06 104 TYR A CA 1
ATOM 741 C C . TYR A 1 104 ? 9.5 7.938 -0.589 1 95.06 104 TYR A C 1
ATOM 743 O O . TYR A 1 104 ? 8.633 7.531 0.181 1 95.06 104 TYR A O 1
ATOM 751 N N . PHE A 1 105 ? 10.555 8.562 -0.211 1 96.88 105 PHE A N 1
ATOM 752 C CA . PHE A 1 105 ? 10.648 8.961 1.19 1 96.88 105 PHE A CA 1
ATOM 753 C C . PHE A 1 105 ? 10.016 10.328 1.414 1 96.88 105 PHE A C 1
ATOM 755 O O . PHE A 1 105 ? 10.461 11.328 0.851 1 96.88 105 PHE A O 1
ATOM 762 N N . GLN A 1 106 ? 9.031 10.297 2.305 1 97.5 106 GLN A N 1
ATOM 763 C CA . GLN A 1 106 ? 8.359 11.547 2.65 1 97.5 106 GLN A CA 1
ATOM 764 C C . GLN A 1 106 ? 9.133 12.312 3.721 1 97.5 106 GLN A C 1
ATOM 766 O O . GLN A 1 106 ? 8.992 13.523 3.85 1 97.5 106 GLN A O 1
ATOM 771 N N . GLN A 1 107 ? 9.914 11.625 4.469 1 98.31 107 GLN A N 1
ATOM 772 C CA . GLN A 1 107 ? 10.961 12.18 5.324 1 98.31 107 GLN A CA 1
ATOM 773 C C . GLN A 1 107 ? 12.297 11.492 5.07 1 98.31 107 GLN A C 1
ATOM 775 O O . GLN A 1 107 ? 12.367 10.273 4.945 1 98.31 107 GLN A O 1
ATOM 780 N N . SER A 1 108 ? 13.305 12.242 4.941 1 98.81 108 SER A N 1
ATOM 781 C CA . SER A 1 108 ? 14.68 11.797 4.734 1 98.81 108 SER A CA 1
ATOM 782 C C . SER A 1 108 ? 15.672 12.852 5.211 1 98.81 108 SER A C 1
ATOM 784 O O . SER A 1 108 ? 16 13.773 4.465 1 98.81 108 SER A O 1
ATOM 786 N N . TRP A 1 109 ? 16.172 12.609 6.441 1 98.69 109 TRP A N 1
ATOM 787 C CA . TRP A 1 109 ? 17.031 13.656 6.977 1 98.69 109 TRP A CA 1
ATOM 788 C C . TRP A 1 109 ? 18 13.086 8.016 1 98.69 109 TRP A C 1
ATOM 790 O O . TRP A 1 109 ? 17.781 11.992 8.539 1 98.69 109 TRP A O 1
ATOM 800 N N . VAL A 1 110 ? 19.062 13.734 8.188 1 98.81 110 VAL A N 1
ATOM 801 C CA . VAL A 1 110 ? 20.062 13.5 9.211 1 98.81 110 VAL A CA 1
ATOM 802 C C . VAL A 1 110 ? 20.234 14.75 10.078 1 98.81 110 VAL A C 1
ATOM 804 O O . VAL A 1 110 ? 19.922 15.859 9.641 1 98.81 110 VAL A O 1
ATOM 807 N N . GLY A 1 111 ? 20.594 14.516 11.352 1 98.75 111 GLY A N 1
ATOM 808 C CA . GLY A 1 111 ? 20.75 15.695 12.195 1 98.75 111 GLY A CA 1
ATOM 809 C C . GLY A 1 111 ? 21.547 15.43 13.445 1 98.75 111 GLY A C 1
ATOM 810 O O . GLY A 1 111 ? 22.016 14.312 13.672 1 98.75 111 GLY A O 1
ATOM 811 N N . LEU A 1 112 ? 21.797 16.531 14.125 1 98.25 112 LEU A N 1
ATOM 812 C CA . LEU A 1 112 ? 22.453 16.531 15.422 1 98.25 112 LEU A CA 1
ATOM 813 C C . LEU A 1 112 ? 21.594 17.188 16.484 1 98.25 112 LEU A C 1
ATOM 815 O O . LEU A 1 112 ? 20.891 18.172 16.203 1 98.25 112 LEU A O 1
ATOM 819 N N . GLN A 1 113 ? 21.672 16.625 17.625 1 97.88 113 GLN A N 1
ATOM 820 C CA . GLN A 1 113 ? 20.953 17.188 18.766 1 97.88 113 GLN A CA 1
ATOM 821 C C . GLN A 1 113 ? 21.844 17.25 20 1 97.88 113 GLN A C 1
ATOM 823 O O . GLN A 1 113 ? 22.609 16.312 20.266 1 97.88 113 GLN A O 1
ATOM 828 N N . GLY A 1 114 ? 21.75 18.328 20.75 1 96.81 114 GLY A N 1
ATOM 829 C CA . GLY A 1 114 ? 22.469 18.531 22 1 96.81 114 GLY A CA 1
ATOM 830 C C . GLY A 1 114 ? 21.922 19.703 22.812 1 96.81 114 GLY A C 1
ATOM 831 O O . GLY A 1 114 ? 20.734 20.031 22.703 1 96.81 114 GLY A O 1
ATOM 832 N N . GLY A 1 115 ? 22.656 20.203 23.734 1 95.44 115 GLY A N 1
ATOM 833 C CA . GLY A 1 115 ? 22.234 21.328 24.562 1 95.44 115 GLY A CA 1
ATOM 834 C C . GLY A 1 115 ? 21.797 22.531 23.766 1 95.44 115 GLY A C 1
ATOM 835 O O . GLY A 1 115 ? 20.984 23.328 24.219 1 95.44 115 GLY A O 1
ATOM 836 N N . PHE A 1 116 ? 22.281 22.688 22.562 1 96.81 116 PHE A N 1
ATOM 837 C CA . PHE A 1 116 ? 22 23.828 21.703 1 96.81 116 PHE A CA 1
ATOM 838 C C . PHE A 1 116 ? 20.656 23.672 21.016 1 96.81 116 PHE A C 1
ATOM 840 O O . PHE A 1 116 ? 20.141 24.609 20.406 1 96.81 116 PHE A O 1
ATOM 847 N N . GLY A 1 117 ? 20.141 22.547 21.125 1 97.88 117 GLY A N 1
ATOM 848 C CA . GLY A 1 117 ? 18.953 22.219 20.344 1 97.88 117 GLY A CA 1
ATOM 849 C C . GLY A 1 117 ? 19.203 21.141 19.312 1 97.88 117 GLY A C 1
ATOM 850 O O . GLY A 1 117 ? 19.938 20.188 19.562 1 97.88 117 GLY A O 1
ATOM 851 N N . ARG A 1 118 ? 18.422 21.25 18.219 1 98.44 118 ARG A N 1
ATOM 852 C CA . ARG A 1 118 ? 18.5 20.25 17.172 1 98.44 118 ARG A CA 1
ATOM 853 C C . ARG A 1 118 ? 18.609 20.891 15.797 1 98.44 118 ARG A C 1
ATOM 855 O O . ARG A 1 118 ? 17.844 21.812 15.484 1 98.44 118 ARG A O 1
ATOM 862 N N . VAL A 1 119 ? 19.531 20.375 15.031 1 98.81 119 VAL A N 1
ATOM 863 C CA . VAL A 1 119 ? 19.656 20.781 13.633 1 98.81 119 VAL A CA 1
ATOM 864 C C . VAL A 1 119 ? 19.484 19.562 12.727 1 98.81 119 VAL A C 1
ATOM 866 O O . VAL A 1 119 ? 20.141 18.531 12.93 1 98.81 119 VAL A O 1
ATOM 869 N N . THR A 1 120 ? 18.594 19.688 11.773 1 98.81 120 THR A N 1
ATOM 870 C CA . THR A 1 120 ? 18.375 18.594 10.82 1 98.81 120 THR A CA 1
ATOM 871 C C . THR A 1 120 ? 18.5 19.094 9.391 1 98.81 120 THR A C 1
ATOM 873 O O . THR A 1 120 ? 18.219 20.266 9.102 1 98.81 120 THR A O 1
ATOM 876 N N . LEU A 1 121 ? 18.953 18.172 8.508 1 98.88 121 LEU A N 1
ATOM 877 C CA . LEU A 1 121 ? 19.203 18.469 7.102 1 98.88 121 LEU A CA 1
ATOM 878 C C . LEU A 1 121 ? 18.516 17.453 6.199 1 98.88 121 LEU A C 1
ATOM 880 O O . LEU A 1 121 ? 18.734 16.234 6.348 1 98.88 121 LEU A O 1
ATOM 884 N N . GLY A 1 122 ? 17.672 17.938 5.297 1 98.75 122 GLY A N 1
ATOM 885 C CA . GLY A 1 122 ? 17.031 17.031 4.348 1 98.75 122 GLY A CA 1
ATOM 886 C C . GLY A 1 122 ? 15.57 17.359 4.109 1 98.75 122 GLY A C 1
ATOM 887 O O . GLY A 1 122 ? 15.156 18.516 4.238 1 98.75 122 GLY A O 1
ATOM 888 N N . ARG A 1 123 ? 14.836 16.406 3.605 1 98.69 123 ARG A N 1
ATOM 889 C CA . ARG A 1 123 ? 13.391 16.531 3.436 1 98.69 123 ARG A CA 1
ATOM 890 C C . ARG A 1 123 ? 12.656 16.219 4.734 1 98.69 123 ARG A C 1
ATOM 892 O O . ARG A 1 123 ? 12.844 15.141 5.316 1 98.69 123 ARG A O 1
ATOM 899 N N . GLN A 1 124 ? 11.93 17.141 5.137 1 98.06 124 GLN A N 1
ATOM 900 C CA . GLN A 1 124 ? 11.281 17 6.438 1 98.06 124 GLN A CA 1
ATOM 901 C C . GLN A 1 124 ? 10.086 17.938 6.566 1 98.06 124 GLN A C 1
ATOM 903 O O . GLN A 1 124 ? 9.867 18.797 5.711 1 98.06 124 GLN A O 1
ATOM 908 N N . TYR A 1 125 ? 9.242 17.766 7.66 1 98 125 TYR A N 1
ATOM 909 C CA . TYR A 1 125 ? 8.086 18.625 7.91 1 98 125 TYR A CA 1
ATOM 910 C C . TYR A 1 125 ? 8.508 20.078 8.062 1 98 125 TYR A C 1
ATOM 912 O O . TYR A 1 125 ? 9.539 20.375 8.672 1 98 125 TYR A O 1
ATOM 920 N N . ASN A 1 126 ? 7.703 20.938 7.527 1 98.06 126 ASN A N 1
ATOM 921 C CA . ASN A 1 126 ? 8.023 22.344 7.652 1 98.06 126 ASN A CA 1
ATOM 922 C C . ASN A 1 126 ? 7.461 22.938 8.945 1 98.06 126 ASN A C 1
ATOM 924 O O . ASN A 1 126 ? 6.777 22.25 9.703 1 98.06 126 ASN A O 1
ATOM 928 N N . ILE A 1 127 ? 7.77 24.156 9.18 1 97.38 127 ILE A N 1
ATOM 929 C CA . ILE A 1 127 ? 7.539 24.719 10.5 1 97.38 127 ILE A CA 1
ATOM 930 C C . ILE A 1 127 ? 6.039 24.938 10.711 1 97.38 127 ILE A C 1
ATOM 932 O O . ILE A 1 127 ? 5.551 24.859 11.844 1 97.38 127 ILE A O 1
ATOM 936 N N . LEU A 1 128 ? 5.258 25.266 9.648 1 97.5 128 LEU A N 1
ATOM 937 C CA . LEU A 1 128 ? 3.82 25.469 9.812 1 97.5 128 LEU A CA 1
ATOM 938 C C . LEU A 1 128 ? 3.137 24.172 10.234 1 97.5 128 LEU A C 1
ATOM 940 O O . LEU A 1 128 ? 2.295 24.172 11.133 1 97.5 128 LEU A O 1
ATOM 944 N N . PHE A 1 129 ? 3.529 23.141 9.617 1 96.56 129 PHE A N 1
ATOM 945 C CA . PHE A 1 129 ? 2.996 21.828 9.969 1 96.56 129 PHE A CA 1
ATOM 946 C C . PHE A 1 129 ? 3.355 21.484 11.406 1 96.56 129 PHE A C 1
ATOM 948 O O . PHE A 1 129 ? 2.508 21 12.164 1 96.56 129 PHE A O 1
ATOM 955 N N . ASP A 1 130 ? 4.59 21.641 11.719 1 96.69 130 ASP A N 1
ATOM 956 C CA . ASP A 1 130 ? 5.047 21.344 13.07 1 96.69 130 ASP A CA 1
ATOM 957 C C . ASP A 1 130 ? 4.215 22.109 14.102 1 96.69 130 ASP A C 1
ATOM 959 O O . ASP A 1 130 ? 3.801 21.531 15.117 1 96.69 130 ASP A O 1
ATOM 963 N N . LEU A 1 131 ? 4.008 23.297 13.852 1 97.5 131 LEU A N 1
ATOM 964 C CA . LEU A 1 131 ? 3.297 24.125 14.828 1 97.5 131 LEU A CA 1
ATOM 965 C C . LEU A 1 131 ? 1.852 23.656 14.977 1 97.5 131 LEU A C 1
ATOM 967 O O . LEU A 1 131 ? 1.378 23.453 16.094 1 97.5 131 LEU A O 1
ATOM 971 N N . VAL A 1 132 ? 1.172 23.5 13.883 1 96.44 132 VAL A N 1
ATOM 972 C CA . VAL A 1 132 ? -0.242 23.156 13.93 1 96.44 132 VAL A CA 1
ATOM 973 C C . VAL A 1 132 ? -0.413 21.797 14.633 1 96.44 132 VAL A C 1
ATOM 975 O O . VAL A 1 132 ? -1.23 21.672 15.547 1 96.44 132 VAL A O 1
ATOM 978 N N . THR A 1 133 ? 0.387 20.875 14.328 1 95.94 133 THR A N 1
ATOM 979 C CA . THR A 1 133 ? 0.168 19.5 14.797 1 95.94 133 THR A CA 1
ATOM 980 C C . THR A 1 133 ? 0.64 19.344 16.234 1 95.94 133 THR A C 1
ATOM 982 O O . THR A 1 133 ? 0.174 18.469 16.953 1 95.94 133 THR A O 1
ATOM 985 N N . SER A 1 134 ? 1.539 20.203 16.703 1 95.5 134 SER A N 1
ATOM 986 C CA . SER A 1 134 ? 2.051 20.078 18.062 1 95.5 134 SER A CA 1
ATOM 987 C C . SER A 1 134 ? 1.281 20.969 19.031 1 95.5 134 SER A C 1
ATOM 989 O O . SER A 1 134 ? 1.416 20.828 20.25 1 95.5 134 SER A O 1
ATOM 991 N N . THR A 1 135 ? 0.507 21.828 18.516 1 97.19 135 THR A N 1
ATOM 992 C CA . THR A 1 135 ? 0.009 22.891 19.391 1 97.19 135 THR A CA 1
ATOM 993 C C . THR A 1 135 ? -1.517 22.891 19.422 1 97.19 135 THR A C 1
ATOM 995 O O . THR A 1 135 ? -2.123 23.047 20.484 1 97.19 135 THR A O 1
ATOM 998 N N . TYR A 1 136 ? -2.125 22.75 18.328 1 97.31 136 TYR A N 1
ATOM 999 C CA . TYR A 1 136 ? -3.58 22.828 18.297 1 97.31 136 TYR A CA 1
ATOM 1000 C C . TYR A 1 136 ? -4.156 21.906 17.219 1 97.31 136 TYR A C 1
ATOM 1002 O O . TYR A 1 136 ? -4.992 22.328 16.422 1 97.31 136 TYR A O 1
ATOM 1010 N N . ALA A 1 137 ? -3.697 20.734 17.219 1 96.06 137 ALA A N 1
ATOM 1011 C CA . ALA A 1 137 ? -4.191 19.688 16.312 1 96.06 137 ALA A CA 1
ATOM 1012 C C . ALA A 1 137 ? -5.676 19.422 16.547 1 96.06 137 ALA A C 1
ATOM 1014 O O . ALA A 1 137 ? -6.172 19.562 17.672 1 96.06 137 ALA A O 1
ATOM 1015 N N . SER A 1 138 ? -6.371 19 15.477 1 95.88 138 SER A N 1
ATOM 1016 C CA . SER A 1 138 ? -7.781 18.641 15.617 1 95.88 138 SER A CA 1
ATOM 1017 C C . SER A 1 138 ? -7.953 17.391 16.469 1 95.88 138 SER A C 1
ATOM 1019 O O . SER A 1 138 ? -8.719 17.391 17.438 1 95.88 138 SER A O 1
ATOM 1021 N N . TYR A 1 139 ? -7.234 16.391 16.094 1 95.62 139 TYR A N 1
ATOM 1022 C CA . TYR A 1 139 ? -7.227 15.125 16.812 1 95.62 139 TYR A CA 1
ATOM 1023 C C . TYR A 1 139 ? -5.828 14.797 17.328 1 95.62 139 TYR A C 1
ATOM 1025 O O . TYR A 1 139 ? -5.039 14.156 16.625 1 95.62 139 TYR A O 1
ATOM 1033 N N . PRO A 1 140 ? -5.516 14.992 18.562 1 90.94 140 PRO A N 1
ATOM 1034 C CA . PRO A 1 140 ? -4.133 14.922 19.047 1 90.94 140 PRO A CA 1
ATOM 1035 C C . PRO A 1 140 ? -3.529 13.523 18.906 1 90.94 140 PRO A C 1
ATOM 1037 O O . PRO A 1 140 ? -2.307 13.375 18.828 1 90.94 140 PRO A O 1
ATOM 1040 N N . TYR A 1 141 ? -4.254 12.461 18.906 1 89.44 141 TYR A N 1
ATOM 1041 C CA . TYR A 1 141 ? -3.734 11.109 18.781 1 89.44 141 TYR A CA 1
ATOM 1042 C C . TYR A 1 141 ? -3.463 10.758 17.312 1 89.44 141 TYR A C 1
ATOM 1044 O O . TYR A 1 141 ? -2.896 9.711 17.016 1 89.44 141 TYR A O 1
ATOM 1052 N N . SER A 1 142 ? -3.836 11.453 16.375 1 91.25 142 SER A N 1
ATOM 1053 C CA . SER A 1 142 ? -3.629 11.484 14.938 1 91.25 142 SER A CA 1
ATOM 1054 C C . SER A 1 142 ? -3.922 12.867 14.367 1 91.25 142 SER A C 1
ATOM 1056 O O . SER A 1 142 ? -4.949 13.07 13.719 1 91.25 142 SER A O 1
ATOM 1058 N N . PRO A 1 143 ? -3.033 13.758 14.406 1 91.62 143 PRO A N 1
ATOM 1059 C CA . PRO A 1 143 ? -3.314 15.188 14.602 1 91.62 143 PRO A CA 1
ATOM 1060 C C . PRO A 1 143 ? -4.461 15.688 13.719 1 91.62 143 PRO A C 1
ATOM 1062 O O . PRO A 1 143 ? -5.008 16.766 13.969 1 91.62 143 PRO A O 1
ATOM 1065 N N . TYR A 1 144 ? -4.848 14.969 12.711 1 92.44 144 TYR A N 1
ATOM 1066 C CA . TYR A 1 144 ? -5.957 15.25 11.805 1 92.44 144 TYR A CA 1
ATOM 1067 C C . TYR A 1 144 ? -6.52 13.969 11.211 1 92.44 144 TYR A C 1
ATOM 1069 O O . TYR A 1 144 ? -5.961 12.891 11.406 1 92.44 144 TYR A O 1
ATOM 1077 N N . MET A 1 145 ? -7.715 14.125 10.641 1 93.56 145 MET A N 1
ATOM 1078 C CA . MET A 1 145 ? -8.273 13.055 9.812 1 93.56 145 MET A CA 1
ATOM 1079 C C . MET A 1 145 ? -7.664 13.078 8.414 1 93.56 145 MET A C 1
ATOM 1081 O O . MET A 1 145 ? -7.867 14.031 7.66 1 93.56 145 MET A O 1
ATOM 1085 N N . ASP A 1 146 ? -7.047 12.039 8.055 1 92.88 146 ASP A N 1
ATOM 1086 C CA . ASP A 1 146 ? -6.246 12.078 6.836 1 92.88 146 ASP A CA 1
ATOM 1087 C C . ASP A 1 146 ? -7.137 12.25 5.605 1 92.88 146 ASP A C 1
ATOM 1089 O O . ASP A 1 146 ? -6.777 12.977 4.676 1 92.88 146 ASP A O 1
ATOM 1093 N N . VAL A 1 147 ? -8.219 11.594 5.578 1 91.44 147 VAL A N 1
ATOM 1094 C CA . VAL A 1 147 ? -9.078 11.641 4.398 1 91.44 147 VAL A CA 1
ATOM 1095 C C . VAL A 1 147 ? -9.805 12.984 4.344 1 91.44 147 VAL A C 1
ATOM 1097 O O . VAL A 1 147 ? -10.5 13.281 3.369 1 91.44 147 VAL A O 1
ATOM 1100 N N . TYR A 1 148 ? -9.695 13.781 5.5 1 90.56 148 TYR A N 1
ATOM 1101 C CA . TYR A 1 148 ? -10.445 15.031 5.617 1 90.56 148 TYR A CA 1
ATOM 1102 C C . TYR A 1 148 ? -9.703 16.031 6.496 1 90.56 148 TYR A C 1
ATOM 1104 O O . TYR A 1 148 ? -10.023 16.188 7.676 1 90.56 148 TYR A O 1
ATOM 1112 N N . LYS A 1 149 ? -8.859 16.75 5.949 1 88.44 149 LYS A N 1
ATOM 1113 C CA . LYS A 1 149 ? -7.977 17.609 6.734 1 88.44 149 LYS A CA 1
ATOM 1114 C C . LYS A 1 149 ? -7.859 19 6.105 1 88.44 149 LYS A C 1
ATOM 1116 O O . LYS A 1 149 ? -6.777 19.406 5.676 1 88.44 149 LYS A O 1
ATOM 1121 N N . PRO A 1 150 ? -8.891 19.797 6.207 1 87.19 150 PRO A N 1
ATOM 1122 C CA . PRO A 1 150 ? -8.836 21.141 5.625 1 87.19 150 PRO A CA 1
ATOM 1123 C C . PRO A 1 150 ? -7.727 22 6.23 1 87.19 150 PRO A C 1
ATOM 1125 O O . PRO A 1 150 ? -7.184 22.891 5.555 1 87.19 150 PRO A O 1
ATOM 1128 N N . GLU A 1 151 ? -7.336 21.781 7.461 1 85.25 151 GLU A N 1
ATOM 1129 C CA . GLU A 1 151 ? -6.371 22.609 8.172 1 85.25 151 GLU A CA 1
ATOM 1130 C C . GLU A 1 151 ? -4.973 22.469 7.578 1 85.25 151 GLU A C 1
ATOM 1132 O O . GLU A 1 151 ? -4.152 23.391 7.684 1 85.25 151 GLU A O 1
ATOM 1137 N N . ILE A 1 152 ? -4.672 21.391 6.957 1 83.62 152 ILE A N 1
ATOM 1138 C CA . ILE A 1 152 ? -3.314 21.125 6.492 1 83.62 152 ILE A CA 1
ATOM 1139 C C . ILE A 1 152 ? -3.092 21.797 5.145 1 83.62 152 ILE A C 1
ATOM 1141 O O . ILE A 1 152 ? -1.949 22.031 4.734 1 83.62 152 ILE A O 1
ATOM 1145 N N . GLY A 1 153 ? -4.152 22.219 4.512 1 81.19 153 GLY A N 1
ATOM 1146 C CA . GLY A 1 153 ? -4.059 22.938 3.252 1 81.19 153 GLY A CA 1
ATOM 1147 C C . GLY A 1 153 ? -3.357 24.281 3.383 1 81.19 153 GLY A C 1
ATOM 1148 O O . GLY A 1 153 ? -2.951 24.875 2.383 1 81.19 153 GLY A O 1
ATOM 1149 N N . PHE A 1 154 ? -3.141 24.703 4.531 1 85.69 154 PHE A N 1
ATOM 1150 C CA . PHE A 1 154 ? -2.555 26.016 4.762 1 85.69 154 PHE A CA 1
ATOM 1151 C C . PHE A 1 154 ? -1.103 25.891 5.207 1 85.69 154 PHE A C 1
ATOM 1153 O O . PHE A 1 154 ? -0.463 26.891 5.543 1 85.69 154 PHE A O 1
ATOM 1160 N N . ALA A 1 155 ? -0.578 24.703 5.133 1 90.12 155 ALA A N 1
ATOM 1161 C CA . ALA A 1 155 ? 0.777 24.453 5.621 1 90.12 155 ALA A CA 1
ATOM 1162 C C . ALA A 1 155 ? 1.769 24.375 4.465 1 90.12 155 ALA A C 1
ATOM 1164 O O . ALA A 1 155 ? 2.83 23.75 4.59 1 90.12 155 ALA A O 1
ATOM 1165 N N . LEU A 1 156 ? 1.414 24.906 3.307 1 92.12 156 LEU A N 1
ATOM 1166 C CA . LEU A 1 156 ? 2.283 24.984 2.137 1 92.12 156 LEU A CA 1
ATOM 1167 C C . LEU A 1 156 ? 2.908 23.625 1.836 1 92.12 156 LEU A C 1
ATOM 1169 O O . LEU A 1 156 ? 4.129 23.516 1.714 1 92.12 156 LEU A O 1
ATOM 1173 N N . GLY A 1 157 ? 2.119 22.547 1.759 1 89 157 GLY A N 1
ATOM 1174 C CA . GLY A 1 157 ? 2.553 21.219 1.372 1 89 157 GLY A CA 1
ATOM 1175 C C . GLY A 1 157 ? 3.104 20.406 2.531 1 89 157 GLY A C 1
ATOM 1176 O O . GLY A 1 157 ? 3.578 19.281 2.342 1 89 157 GLY A O 1
ATOM 1177 N N . ALA A 1 158 ? 3.219 20.906 3.736 1 93.12 158 ALA A N 1
ATOM 1178 C CA . ALA A 1 158 ? 3.531 20.25 5.008 1 93.12 158 ALA A CA 1
ATOM 1179 C C . ALA A 1 158 ? 5.012 19.891 5.09 1 93.12 158 ALA A C 1
ATOM 1181 O O . ALA A 1 158 ? 5.559 19.719 6.184 1 93.12 158 ALA A O 1
ATOM 1182 N N . ARG A 1 159 ? 5.695 19.703 4.004 1 96.44 159 ARG A N 1
ATOM 1183 C CA . ARG A 1 159 ? 7.109 19.328 3.982 1 96.44 159 ARG A CA 1
ATOM 1184 C C . ARG A 1 159 ? 7.883 20.203 2.996 1 96.44 159 ARG A C 1
ATOM 1186 O O . ARG A 1 159 ? 7.297 20.797 2.092 1 96.44 159 ARG A O 1
ATOM 1193 N N . ALA A 1 160 ? 9.164 20.203 3.207 1 97.12 160 ALA A N 1
ATOM 1194 C CA . ALA A 1 160 ? 10.055 20.875 2.27 1 97.12 160 ALA A CA 1
ATOM 1195 C C . ALA A 1 160 ? 11.297 20.047 1.99 1 97.12 160 ALA A C 1
ATOM 1197 O O . ALA A 1 160 ? 11.727 19.25 2.838 1 97.12 160 ALA A O 1
ATOM 1198 N N . ASP A 1 161 ? 11.844 20.219 0.794 1 97.38 161 ASP A N 1
ATOM 1199 C CA . ASP A 1 161 ? 13.086 19.594 0.379 1 97.38 161 ASP A CA 1
ATOM 1200 C C . ASP A 1 161 ? 14.289 20.484 0.688 1 97.38 161 ASP A C 1
ATOM 1202 O O . ASP A 1 161 ? 14.133 21.703 0.859 1 97.38 161 ASP A O 1
ATOM 1206 N N . ASN A 1 162 ? 15.477 19.859 0.747 1 98.25 162 ASN A N 1
ATOM 1207 C CA . ASN A 1 162 ? 16.719 20.609 0.833 1 98.25 162 ASN A CA 1
ATOM 1208 C C . ASN A 1 162 ? 16.703 21.609 1.99 1 98.25 162 ASN A C 1
ATOM 1210 O O . ASN A 1 162 ? 17.078 22.766 1.822 1 98.25 162 ASN A O 1
ATOM 1214 N N . MET A 1 163 ? 16.266 21.141 3.096 1 98.62 163 MET A N 1
ATOM 1215 C CA . MET A 1 163 ? 15.945 22.062 4.18 1 98.62 163 MET A CA 1
ATOM 1216 C C . MET A 1 163 ? 16.938 21.922 5.328 1 98.62 163 MET A C 1
ATOM 1218 O O . MET A 1 163 ? 17.328 20.797 5.672 1 98.62 163 MET A O 1
ATOM 1222 N N . ILE A 1 164 ? 17.359 23.016 5.848 1 98.81 164 ILE A N 1
ATOM 1223 C CA . ILE A 1 164 ? 17.969 23.094 7.172 1 98.81 164 ILE A CA 1
ATOM 1224 C C . ILE A 1 164 ? 16.922 23.562 8.188 1 98.81 164 ILE A C 1
ATOM 1226 O O . ILE A 1 164 ? 16.234 24.562 7.965 1 98.81 164 ILE A O 1
ATOM 1230 N N . LYS A 1 165 ? 16.781 22.812 9.219 1 98.88 165 LYS A N 1
ATOM 1231 C CA . LYS A 1 165 ? 15.836 23.156 10.273 1 98.88 165 LYS A CA 1
ATOM 1232 C C . LYS A 1 165 ? 16.516 23.156 11.641 1 98.88 165 LYS A C 1
ATOM 1234 O O . LYS A 1 165 ? 17.25 22.219 11.969 1 98.88 165 LYS A O 1
ATOM 1239 N N . TYR A 1 166 ? 16.359 24.234 12.375 1 98.81 166 TYR A N 1
ATOM 1240 C CA . TYR A 1 166 ? 16.828 24.359 13.75 1 98.81 166 TYR A CA 1
ATOM 1241 C C . TYR A 1 166 ? 15.656 24.438 14.719 1 98.81 166 TYR A C 1
ATOM 1243 O O . TYR A 1 166 ? 14.719 25.203 14.5 1 98.81 166 TYR A O 1
ATOM 1251 N N . MET A 1 167 ? 15.719 23.609 15.734 1 98.44 167 MET A N 1
ATOM 1252 C CA . MET A 1 167 ? 14.711 23.641 16.797 1 98.44 167 MET A CA 1
ATOM 1253 C C . MET A 1 167 ? 15.367 23.719 18.172 1 98.44 167 MET A C 1
ATOM 1255 O O . MET A 1 167 ? 16.406 23.094 18.391 1 98.44 167 MET A O 1
ATOM 1259 N N . ALA A 1 168 ? 14.703 24.422 19.016 1 98 168 ALA A N 1
ATOM 1260 C CA . ALA A 1 168 ? 15.164 24.5 20.406 1 98 168 ALA A CA 1
ATOM 1261 C C . ALA A 1 168 ? 13.992 24.594 21.375 1 98 168 ALA A C 1
ATOM 1263 O O . ALA A 1 168 ? 12.938 25.125 21.031 1 98 168 ALA A O 1
ATOM 1264 N N . GLU A 1 169 ? 14.25 24.016 22.484 1 96.25 169 GLU A N 1
ATOM 1265 C CA . GLU A 1 169 ? 13.281 24.062 23.562 1 96.25 169 GLU A CA 1
ATOM 1266 C C . GLU A 1 169 ? 13.93 24.531 24.859 1 96.25 169 GLU A C 1
ATOM 1268 O O . GLU A 1 169 ? 14.953 23.984 25.281 1 96.25 169 GLU A O 1
ATOM 1273 N N . VAL A 1 170 ? 13.383 25.531 25.469 1 96.75 170 VAL A N 1
ATOM 1274 C CA . VAL A 1 170 ? 13.828 26.078 26.75 1 96.75 170 VAL A CA 1
ATOM 1275 C C . VAL A 1 170 ? 12.633 26.266 27.672 1 96.75 170 VAL A C 1
ATOM 1277 O O . VAL A 1 170 ? 11.898 27.25 27.562 1 96.75 170 VAL A O 1
ATOM 1280 N N . GLY A 1 171 ? 12.516 25.422 28.703 1 96.62 171 GLY A N 1
ATOM 1281 C CA . GLY A 1 171 ? 11.328 25.438 29.547 1 96.62 171 GLY A CA 1
ATOM 1282 C C . GLY A 1 171 ? 10.055 25.188 28.766 1 96.62 171 GLY A C 1
ATOM 1283 O O . GLY A 1 171 ? 9.953 24.219 28 1 96.62 171 GLY A O 1
ATOM 1284 N N . PRO A 1 172 ? 9.07 26.094 28.984 1 97.88 172 PRO A N 1
ATOM 1285 C CA . PRO A 1 172 ? 7.781 25.906 28.312 1 97.88 172 PRO A CA 1
ATOM 1286 C C . PRO A 1 172 ? 7.781 26.422 26.875 1 97.88 172 PRO A C 1
ATOM 1288 O O . PRO A 1 172 ? 6.75 26.375 26.188 1 97.88 172 PRO A O 1
ATOM 1291 N N . TRP A 1 173 ? 8.945 26.922 26.453 1 98.44 173 TRP A N 1
ATOM 1292 C CA . TRP A 1 173 ? 9.008 27.531 25.125 1 98.44 173 TRP A CA 1
ATOM 1293 C C . TRP A 1 173 ? 9.703 26.609 24.141 1 98.44 173 TRP A C 1
ATOM 1295 O O . TRP A 1 173 ? 10.688 25.953 24.484 1 98.44 173 TRP A O 1
ATOM 1305 N N . ARG A 1 174 ? 9.203 26.594 22.906 1 98.06 174 ARG A N 1
ATOM 1306 C CA . ARG A 1 174 ? 9.836 25.922 21.766 1 98.06 174 ARG A CA 1
ATOM 1307 C C . ARG A 1 174 ? 9.859 26.828 20.547 1 98.06 174 ARG A C 1
ATOM 1309 O O . ARG A 1 174 ? 8.898 27.547 20.281 1 98.06 174 ARG A O 1
ATOM 1316 N N . GLY A 1 175 ? 10.93 26.812 19.906 1 98.19 175 GLY A N 1
ATOM 1317 C CA . GLY A 1 175 ? 11.062 27.562 18.672 1 98.19 175 GLY A CA 1
ATOM 1318 C C . GLY A 1 175 ? 11.695 26.766 17.547 1 98.19 175 GLY A C 1
ATOM 1319 O O . GLY A 1 175 ? 12.406 25.797 17.797 1 98.19 175 GLY A O 1
ATOM 1320 N N . GLY A 1 176 ? 11.391 27.172 16.359 1 98.44 176 GLY A N 1
ATOM 1321 C CA . GLY A 1 176 ? 11.984 26.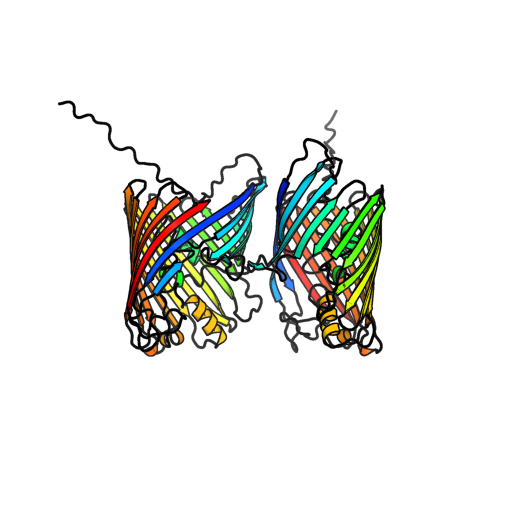562 15.172 1 98.44 176 GLY A CA 1
ATOM 1322 C C . GLY A 1 176 ? 12.242 27.562 14.055 1 98.44 176 GLY A C 1
ATOM 1323 O O . GLY A 1 176 ? 11.508 28.547 13.906 1 98.44 176 GLY A O 1
ATOM 1324 N N . LEU A 1 177 ? 13.305 27.281 13.352 1 98.88 177 LEU A N 1
ATOM 1325 C CA . LEU A 1 177 ? 13.656 28.016 12.148 1 98.88 177 LEU A CA 1
ATOM 1326 C C . LEU A 1 177 ? 13.906 27.078 10.984 1 98.88 177 LEU A C 1
ATOM 1328 O O . LEU A 1 177 ? 14.438 25.969 11.172 1 98.88 177 LEU A O 1
ATOM 1332 N N . GLN A 1 178 ? 13.57 27.547 9.758 1 98.75 178 GLN A N 1
ATOM 1333 C CA . GLN A 1 178 ? 13.852 26.703 8.602 1 98.75 178 GLN A CA 1
ATOM 1334 C C . GLN A 1 178 ? 14.336 27.531 7.418 1 98.75 178 GLN A C 1
ATOM 1336 O O . GLN A 1 178 ? 13.992 28.703 7.293 1 98.75 178 GLN A O 1
ATOM 1341 N N . TYR A 1 179 ? 15.133 26.922 6.621 1 98.81 179 TYR A N 1
ATOM 1342 C CA . TYR A 1 179 ? 15.562 27.438 5.324 1 98.81 179 TYR A CA 1
ATOM 1343 C C . TYR A 1 179 ? 15.75 26.297 4.324 1 98.81 179 TYR A C 1
ATOM 1345 O O . TYR A 1 179 ? 16.359 25.281 4.648 1 98.81 179 TYR A O 1
ATOM 1353 N N . SER A 1 180 ? 15.211 26.5 3.117 1 98.62 180 SER A N 1
ATOM 1354 C CA . SER A 1 180 ? 15.398 25.531 2.041 1 98.62 180 SER A CA 1
ATOM 1355 C C . SER A 1 180 ? 16.062 26.172 0.83 1 98.62 180 SER A C 1
ATOM 1357 O O . SER A 1 180 ? 15.773 27.328 0.492 1 98.62 180 SER A O 1
ATOM 1359 N N . PHE A 1 181 ? 16.828 25.375 0.186 1 97.81 181 PHE A N 1
ATOM 1360 C CA . PHE A 1 181 ? 17.484 25.828 -1.034 1 97.81 181 PHE A CA 1
ATOM 1361 C C . PHE A 1 181 ? 16.672 25.453 -2.262 1 97.81 181 PHE A C 1
ATOM 1363 O O . PHE A 1 181 ? 16.172 24.344 -2.373 1 97.81 181 PHE A O 1
ATOM 1370 N N . ASP A 1 182 ? 16.516 26.375 -3.203 1 96.06 182 ASP A N 1
ATOM 1371 C CA . ASP A 1 182 ? 15.75 26.078 -4.406 1 96.06 182 ASP A CA 1
ATOM 1372 C C . ASP A 1 182 ? 16.578 25.297 -5.422 1 96.06 182 ASP A C 1
ATOM 1374 O O . ASP A 1 182 ? 16.031 24.578 -6.262 1 96.06 182 ASP A O 1
ATOM 1378 N N . GLU A 1 183 ? 17.828 25.531 -5.355 1 94.62 183 GLU A N 1
ATOM 1379 C CA . GLU A 1 183 ? 18.766 24.875 -6.258 1 94.62 183 GLU A CA 1
ATOM 1380 C C . GLU A 1 183 ? 18.391 25.141 -7.719 1 94.62 183 GLU A C 1
ATOM 1382 O O . GLU A 1 183 ? 18.547 24.266 -8.57 1 94.62 183 GLU A O 1
ATOM 1387 N N . LYS A 1 184 ? 17.812 26.203 -8.016 1 94.38 184 LYS A N 1
ATOM 1388 C CA . LYS A 1 184 ? 17.375 26.641 -9.336 1 94.38 184 LYS A CA 1
ATOM 1389 C C . LYS A 1 184 ? 16.391 25.641 -9.953 1 94.38 184 LYS A C 1
ATOM 1391 O O . LYS A 1 184 ? 16.422 25.406 -11.164 1 94.38 184 LYS A O 1
ATOM 1396 N N . SER A 1 185 ? 15.648 25.078 -9.125 1 94.5 185 SER A N 1
ATOM 1397 C CA . SER A 1 185 ? 14.633 24.141 -9.578 1 94.5 185 SER A CA 1
ATOM 1398 C C . SER A 1 185 ? 13.547 24.828 -10.398 1 94.5 185 SER A C 1
ATOM 1400 O O . SER A 1 185 ? 13.234 26 -10.156 1 94.5 185 SER A O 1
ATOM 1402 N N . ALA A 1 186 ? 12.93 24.109 -11.305 1 92.31 186 ALA A N 1
ATOM 1403 C CA . ALA A 1 186 ? 11.859 24.609 -12.164 1 92.31 186 ALA A CA 1
ATOM 1404 C C . ALA A 1 186 ? 10.633 25 -11.344 1 92.31 186 ALA A C 1
ATOM 1406 O O . ALA A 1 186 ? 9.789 25.781 -11.797 1 92.31 186 ALA A O 1
ATOM 1407 N N . THR A 1 187 ? 10.508 24.547 -10.148 1 92.56 187 THR A N 1
ATOM 1408 C CA . THR A 1 187 ? 9.359 24.844 -9.305 1 92.56 187 THR A CA 1
ATOM 1409 C C . THR A 1 187 ? 9.75 25.828 -8.195 1 92.56 187 THR A C 1
ATOM 1411 O O . THR A 1 187 ? 8.914 26.203 -7.375 1 92.56 187 THR A O 1
ATOM 1414 N N . GLY A 1 188 ? 10.969 26.203 -8.164 1 95.31 188 GLY A N 1
ATOM 1415 C CA . GLY A 1 188 ? 11.477 26.953 -7.016 1 95.31 188 GLY A CA 1
ATOM 1416 C C . GLY A 1 188 ? 11.75 26.062 -5.812 1 95.31 188 GLY A C 1
ATOM 1417 O O . GLY A 1 188 ? 12.406 25.031 -5.934 1 95.31 188 GLY A O 1
ATOM 1418 N N . GLY A 1 189 ? 11.242 26.594 -4.664 1 95.75 189 GLY A N 1
ATOM 1419 C CA . GLY A 1 189 ? 11.383 25.719 -3.512 1 95.75 189 GLY A CA 1
ATOM 1420 C C . GLY A 1 189 ? 12.195 26.328 -2.385 1 95.75 189 GLY A C 1
ATOM 1421 O O . GLY A 1 189 ? 12.422 25.703 -1.356 1 95.75 189 GLY A O 1
ATOM 1422 N N . LYS A 1 190 ? 12.633 27.562 -2.621 1 97.81 190 LYS A N 1
ATOM 1423 C CA . LYS A 1 190 ? 13.242 28.266 -1.497 1 97.81 190 LYS A CA 1
ATOM 1424 C C . LYS A 1 190 ? 12.203 28.594 -0.433 1 97.81 190 LYS A C 1
ATOM 1426 O O . LYS A 1 190 ? 11.125 29.109 -0.75 1 97.81 190 LYS A O 1
ATOM 1431 N N . THR A 1 191 ? 12.477 28.25 0.75 1 98.5 191 THR A N 1
ATOM 1432 C CA . THR A 1 191 ? 11.578 28.578 1.853 1 98.5 191 THR A CA 1
ATOM 1433 C C . THR A 1 191 ? 12.359 29.156 3.035 1 98.5 191 THR A C 1
ATOM 1435 O O . THR A 1 191 ? 13.547 28.875 3.195 1 98.5 191 THR A O 1
ATOM 1438 N N . ALA A 1 192 ? 11.719 29.969 3.783 1 98.75 192 ALA A N 1
ATOM 1439 C CA . ALA A 1 192 ? 12.211 30.484 5.059 1 98.75 192 ALA A CA 1
ATOM 1440 C C . ALA A 1 192 ? 11.062 30.734 6.031 1 98.75 192 ALA A C 1
ATOM 1442 O O . ALA A 1 192 ? 9.984 31.188 5.629 1 98.75 192 ALA A O 1
ATOM 1443 N N . GLY A 1 193 ? 11.297 30.406 7.258 1 98.62 193 GLY A N 1
ATOM 1444 C CA . GLY A 1 193 ? 10.242 30.625 8.242 1 98.62 193 GLY A CA 1
ATOM 1445 C C . GLY A 1 193 ? 10.648 30.219 9.648 1 98.62 193 GLY A C 1
ATOM 1446 O O . GLY A 1 193 ? 11.805 29.844 9.883 1 98.62 193 GLY A O 1
ATOM 1447 N N . GLY A 1 194 ? 9.766 30.375 10.492 1 98.75 194 GLY A N 1
ATOM 1448 C CA . GLY A 1 194 ? 9.945 30.016 11.891 1 98.75 194 GLY A CA 1
ATOM 1449 C C . GLY A 1 194 ? 8.648 30 12.68 1 98.75 194 GLY A C 1
ATOM 1450 O O . GLY A 1 194 ? 7.605 30.422 12.172 1 98.75 194 GLY A O 1
ATOM 1451 N N . TYR A 1 195 ? 8.75 29.391 13.859 1 98.62 195 TYR A N 1
ATOM 1452 C CA . TYR A 1 195 ? 7.613 29.469 14.766 1 98.62 195 TYR A CA 1
ATOM 1453 C C . TYR A 1 195 ? 8.078 29.516 16.219 1 98.62 195 TYR A C 1
ATOM 1455 O O . TYR A 1 195 ? 9.242 29.234 16.516 1 98.62 195 TYR A O 1
ATOM 1463 N N . ILE A 1 196 ? 7.203 30.016 17.078 1 98.75 196 ILE A N 1
ATOM 1464 C CA . ILE A 1 196 ? 7.355 29.984 18.531 1 98.75 196 ILE A CA 1
ATOM 1465 C C . ILE A 1 196 ? 6.09 29.422 19.156 1 98.75 196 ILE A C 1
ATOM 1467 O O . ILE A 1 196 ? 4.98 29.672 18.688 1 98.75 196 ILE A O 1
ATOM 1471 N N . ARG A 1 197 ? 6.332 28.578 20.125 1 98.25 197 ARG A N 1
ATOM 1472 C CA . ARG A 1 197 ? 5.211 28 20.859 1 98.25 197 ARG A CA 1
ATOM 1473 C C . ARG A 1 197 ? 5.488 28 22.359 1 98.25 197 ARG A C 1
ATOM 1475 O O . ARG A 1 197 ? 6.641 27.875 22.797 1 98.25 197 ARG A O 1
ATOM 1482 N N . TYR A 1 198 ? 4.426 28.188 23.109 1 98.75 198 TYR A N 1
ATOM 1483 C CA . TYR A 1 198 ? 4.41 28.094 24.578 1 98.75 198 TYR A CA 1
ATOM 1484 C C . TYR A 1 198 ? 3.453 27.016 25.047 1 98.75 198 TYR A C 1
ATOM 1486 O O . TYR A 1 198 ? 2.334 26.891 24.531 1 98.75 198 TYR A O 1
ATOM 1494 N N . ALA A 1 199 ? 3.939 26.203 25.984 1 98.25 199 ALA A N 1
ATOM 1495 C CA . ALA A 1 199 ? 3.062 25.188 26.562 1 98.25 199 ALA A CA 1
ATOM 1496 C C . ALA A 1 199 ? 3.293 25.031 28.062 1 98.25 199 ALA A C 1
ATOM 1498 O O . ALA A 1 199 ? 4.418 24.797 28.5 1 98.25 199 ALA A O 1
ATOM 1499 N N . SER A 1 200 ? 2.289 25.156 28.797 1 97.75 200 SER A N 1
ATOM 1500 C CA . SER A 1 200 ? 2.346 25.016 30.25 1 97.75 200 SER A CA 1
ATOM 1501 C C . SER A 1 200 ? 0.953 24.812 30.844 1 97.75 200 SER A C 1
ATOM 1503 O O . SER A 1 200 ? 0.007 25.516 30.453 1 97.75 200 SER A O 1
ATOM 1505 N N . GLY A 1 201 ? 0.814 23.859 31.828 1 96.38 201 GLY A N 1
ATOM 1506 C CA . GLY A 1 201 ? -0.415 23.688 32.594 1 96.38 201 GLY A CA 1
ATOM 1507 C C . GLY A 1 201 ? -1.606 23.328 31.719 1 96.38 201 GLY A C 1
ATOM 1508 O O . GLY A 1 201 ? -2.713 23.828 31.938 1 96.38 201 GLY A O 1
ATOM 1509 N N . GLY A 1 202 ? -1.436 22.672 30.703 1 97.06 202 GLY A N 1
ATOM 1510 C CA . GLY A 1 202 ? -2.52 22.266 29.828 1 97.06 202 GLY A CA 1
ATOM 1511 C C . GLY A 1 202 ? -2.768 23.219 28.688 1 97.06 202 GLY A C 1
ATOM 1512 O O . GLY A 1 202 ? -3.51 22.906 27.75 1 97.06 202 GLY A O 1
ATOM 1513 N N . LEU A 1 203 ? -2.125 24.312 28.797 1 98.44 203 LEU A N 1
ATOM 1514 C CA . LEU A 1 203 ? -2.244 25.312 27.75 1 98.44 203 LEU A CA 1
ATOM 1515 C C . LEU A 1 203 ? -1.108 25.188 26.734 1 98.44 203 LEU A C 1
ATOM 1517 O O . LEU A 1 203 ? 0.042 24.953 27.109 1 98.44 203 LEU A O 1
ATOM 1521 N N . ALA A 1 204 ? -1.437 25.375 25.469 1 98.69 204 ALA A N 1
ATOM 1522 C CA . ALA A 1 204 ? -0.443 25.547 24.422 1 98.69 204 ALA A CA 1
ATOM 1523 C C . ALA A 1 204 ? -0.877 26.625 23.422 1 98.69 204 ALA A C 1
ATOM 1525 O O . ALA A 1 204 ? -2.064 26.75 23.109 1 98.69 204 ALA A O 1
ATOM 1526 N N . ALA A 1 205 ? 0.02 27.422 22.984 1 98.81 205 ALA A N 1
ATOM 1527 C CA . ALA A 1 205 ? -0.23 28.469 22 1 98.81 205 ALA A CA 1
ATOM 1528 C C . ALA A 1 205 ? 1.014 28.734 21.156 1 98.81 205 ALA A C 1
ATOM 1530 O O . ALA A 1 205 ? 2.141 28.547 21.625 1 98.81 205 ALA A O 1
ATOM 1531 N N . GLY A 1 206 ? 0.768 29.156 19.953 1 98.69 206 GLY A N 1
ATOM 1532 C CA . GLY A 1 206 ? 1.934 29.422 19.125 1 98.69 206 GLY A CA 1
ATOM 1533 C C . GLY A 1 206 ? 1.611 30.234 17.891 1 98.69 206 GLY A C 1
ATOM 1534 O O . GLY A 1 206 ? 0.44 30.453 17.562 1 98.69 206 GLY A O 1
ATOM 1535 N N . LEU A 1 207 ? 2.604 30.781 17.344 1 98.75 207 LEU A N 1
ATOM 1536 C CA . LEU A 1 207 ? 2.596 31.562 16.125 1 98.75 207 LEU A CA 1
ATOM 1537 C C . LEU A 1 207 ? 3.709 31.125 15.18 1 98.75 207 LEU A C 1
ATOM 1539 O O . LEU A 1 207 ? 4.828 30.844 15.625 1 98.75 207 LEU A O 1
ATOM 1543 N N . GLY A 1 208 ? 3.363 31 13.883 1 98.69 208 GLY A N 1
ATOM 1544 C CA . GLY A 1 208 ? 4.352 30.594 12.898 1 98.69 208 GLY A CA 1
ATOM 1545 C C . GLY A 1 208 ? 4.203 31.312 11.57 1 98.69 208 GLY A C 1
ATOM 1546 O O . GLY A 1 208 ? 3.109 31.766 11.227 1 98.69 208 GLY A O 1
ATOM 1547 N N . TYR A 1 209 ? 5.293 31.422 10.867 1 98.75 209 TYR A N 1
ATOM 1548 C CA . TYR A 1 209 ? 5.363 32.031 9.547 1 98.75 209 TYR A CA 1
ATOM 1549 C C . TYR A 1 209 ? 6.332 31.281 8.641 1 98.75 209 TYR A C 1
ATOM 1551 O O . TYR A 1 209 ? 7.391 30.828 9.094 1 98.75 209 TYR A O 1
ATOM 1559 N N . GLN A 1 210 ? 5.945 31.203 7.367 1 98.56 210 GLN A N 1
ATOM 1560 C CA . GLN A 1 210 ? 6.816 30.625 6.355 1 98.56 210 GLN A CA 1
ATOM 1561 C C . GLN A 1 210 ? 6.488 31.156 4.969 1 98.56 210 GLN A C 1
ATOM 1563 O O . GLN A 1 210 ? 5.32 31.406 4.648 1 98.56 210 GLN A O 1
ATOM 1568 N N . ASN A 1 211 ? 7.523 31.359 4.184 1 98.44 211 ASN A N 1
ATOM 1569 C CA . ASN A 1 211 ? 7.281 31.672 2.781 1 98.44 211 ASN A CA 1
ATOM 1570 C C . ASN A 1 211 ? 7.77 30.562 1.863 1 98.44 211 ASN A C 1
ATOM 1572 O O . ASN A 1 211 ? 8.398 29.594 2.32 1 98.44 211 ASN A O 1
ATOM 1576 N N . TYR A 1 212 ? 7.324 30.562 0.678 1 98.25 212 TYR A N 1
ATOM 1577 C CA . TYR A 1 212 ? 7.781 29.75 -0.442 1 98.25 212 TYR A CA 1
ATOM 1578 C C . TYR A 1 212 ? 8.008 30.594 -1.683 1 98.25 212 TYR A C 1
ATOM 1580 O O . TYR A 1 212 ? 7.129 31.359 -2.084 1 98.25 212 TYR A O 1
ATOM 1588 N N . GLU A 1 213 ? 9.172 30.484 -2.234 1 98.44 213 GLU A N 1
ATOM 1589 C CA . GLU A 1 213 ? 9.484 31.219 -3.453 1 98.44 213 GLU A CA 1
ATOM 1590 C C . GLU A 1 213 ? 9.406 30.312 -4.68 1 98.44 213 GLU A C 1
ATOM 1592 O O . GLU A 1 213 ? 10.086 29.281 -4.746 1 98.44 213 GLU A O 1
ATOM 1597 N N . PHE A 1 214 ? 8.57 30.781 -5.605 1 97.75 214 PHE A N 1
ATOM 1598 C CA . PHE A 1 214 ? 8.43 30.062 -6.863 1 97.75 214 PHE A CA 1
ATOM 1599 C C . PHE A 1 214 ? 9.633 30.297 -7.766 1 97.75 214 PHE A C 1
ATOM 1601 O O . PHE A 1 214 ? 10.484 31.141 -7.469 1 97.75 214 PHE A O 1
ATOM 1608 N N . ALA A 1 215 ? 9.688 29.578 -8.914 1 96.81 215 ALA A N 1
ATOM 1609 C CA . ALA A 1 215 ? 10.805 29.703 -9.844 1 96.81 215 ALA A CA 1
ATOM 1610 C C . ALA A 1 215 ? 10.875 31.125 -10.414 1 96.81 215 ALA A C 1
ATOM 1612 O O . ALA A 1 215 ? 11.961 31.625 -10.703 1 96.81 215 ALA A O 1
ATOM 1613 N N . SER A 1 216 ? 9.805 31.812 -10.492 1 97 216 SER A N 1
ATOM 1614 C CA . SER A 1 216 ? 9.711 33.156 -11.07 1 97 216 SER A CA 1
ATOM 1615 C C . SER A 1 216 ? 10.281 34.188 -10.117 1 97 216 SER A C 1
ATOM 1617 O O . SER A 1 216 ? 10.5 35.344 -10.508 1 97 216 SER A O 1
ATOM 1619 N N . GLY A 1 217 ? 10.367 33.812 -8.93 1 97.19 217 GLY A N 1
ATOM 1620 C CA . GLY A 1 217 ? 10.773 34.75 -7.906 1 97.19 217 GLY A CA 1
ATOM 1621 C C . GLY A 1 217 ? 9.609 35.281 -7.074 1 97.19 217 GLY A C 1
ATOM 1622 O O . GLY A 1 217 ? 9.82 35.875 -6.016 1 97.19 217 GLY A O 1
ATOM 1623 N N . LYS A 1 218 ? 8.375 35.031 -7.57 1 97.69 218 LYS A N 1
ATOM 1624 C CA . LYS A 1 218 ? 7.203 35.375 -6.773 1 97.69 218 LYS A CA 1
ATOM 1625 C C . LYS A 1 218 ? 7.117 34.5 -5.523 1 97.69 218 LYS A C 1
ATOM 1627 O O . LYS A 1 218 ? 7.73 33.438 -5.461 1 97.69 218 LYS A O 1
ATOM 1632 N N . LYS A 1 219 ? 6.297 35 -4.586 1 98.19 219 LYS A N 1
ATOM 1633 C CA . LYS A 1 219 ? 6.281 34.281 -3.303 1 98.19 219 LYS A CA 1
ATOM 1634 C C . LYS A 1 219 ? 4.848 34.062 -2.828 1 98.19 219 LYS A C 1
ATOM 1636 O O . LYS A 1 219 ? 3.928 34.781 -3.229 1 98.19 219 LYS A O 1
ATOM 1641 N N . ILE A 1 220 ? 4.734 33.031 -2.084 1 97.31 220 ILE A N 1
ATOM 1642 C CA . ILE A 1 220 ? 3.586 32.906 -1.196 1 97.31 220 ILE A CA 1
ATOM 1643 C C . ILE A 1 220 ? 4.043 33 0.258 1 97.31 220 ILE A C 1
ATOM 1645 O O . ILE A 1 220 ? 5.023 32.375 0.65 1 97.31 220 ILE A O 1
ATOM 1649 N N . ASP A 1 221 ? 3.316 33.812 1.013 1 98.31 221 ASP A N 1
ATOM 1650 C CA . ASP A 1 221 ? 3.521 33.969 2.451 1 98.31 221 ASP A CA 1
ATOM 1651 C C . ASP A 1 221 ? 2.385 33.312 3.234 1 98.31 221 ASP A C 1
ATOM 1653 O O . ASP A 1 221 ? 1.21 33.5 2.922 1 98.31 221 ASP A O 1
ATOM 1657 N N . ALA A 1 222 ? 2.793 32.562 4.215 1 98.12 222 ALA A N 1
ATOM 1658 C CA . ALA A 1 222 ? 1.812 31.875 5.059 1 98.12 222 ALA A CA 1
ATOM 1659 C C . ALA A 1 222 ? 2.121 32.094 6.535 1 98.12 222 ALA A C 1
ATOM 1661 O O . ALA A 1 222 ? 3.285 32.062 6.941 1 98.12 222 ALA A O 1
ATOM 1662 N N . TRP A 1 223 ? 1.144 32.344 7.324 1 98.25 223 TRP A N 1
ATOM 1663 C CA . TRP A 1 223 ? 1.308 32.344 8.773 1 98.25 223 TRP A CA 1
ATOM 1664 C C . TRP A 1 223 ? 0.082 31.766 9.469 1 98.25 223 TRP A C 1
ATOM 1666 O O . TRP A 1 223 ? -0.993 31.672 8.867 1 98.25 223 TRP A O 1
ATOM 1676 N N . THR A 1 224 ? 0.254 31.297 10.656 1 98.12 224 THR A N 1
ATOM 1677 C CA . THR A 1 224 ? -0.825 30.719 11.445 1 98.12 224 THR A CA 1
ATOM 1678 C C . THR A 1 224 ? -0.607 31 12.938 1 98.12 224 THR A C 1
ATOM 1680 O O . THR A 1 224 ? 0.528 31.188 13.375 1 98.12 224 THR A O 1
ATOM 1683 N N . LEU A 1 225 ? -1.643 31.125 13.664 1 98.38 225 LEU A N 1
ATOM 1684 C CA . LEU A 1 225 ? -1.669 31.234 15.117 1 98.38 225 LEU A CA 1
ATOM 1685 C C . LEU A 1 225 ? -2.795 30.391 15.703 1 98.38 225 LEU A C 1
ATOM 1687 O O . LEU A 1 225 ? -3.846 30.219 15.078 1 98.38 225 LEU A O 1
ATOM 1691 N N . GLY A 1 226 ? -2.537 29.844 16.844 1 98.44 226 GLY A N 1
ATOM 1692 C CA . GLY A 1 226 ? -3.561 29.047 17.5 1 98.44 226 GLY A CA 1
ATOM 1693 C C . GLY A 1 226 ? -3.137 28.531 18.859 1 98.44 226 GLY A C 1
ATOM 1694 O O . GLY A 1 226 ? -2.076 28.891 19.359 1 98.44 226 GLY A O 1
ATOM 1695 N N . GLY A 1 227 ? -4.031 27.75 19.391 1 98.69 227 GLY A N 1
ATOM 1696 C CA . GLY A 1 227 ? -3.766 27.188 20.703 1 98.69 227 GLY A CA 1
ATOM 1697 C C . GLY A 1 227 ? -4.742 26.094 21.094 1 98.69 227 GLY A C 1
ATOM 1698 O O . GLY A 1 227 ? -5.676 25.797 20.344 1 98.69 227 GLY A O 1
ATOM 1699 N N . SER A 1 228 ? -4.395 25.5 22.188 1 98.75 228 SER A N 1
ATOM 1700 C CA . SER A 1 228 ? -5.234 24.469 22.781 1 98.75 228 SER A CA 1
ATOM 1701 C C . SER A 1 228 ? -5.184 24.5 24.297 1 98.75 228 SER A C 1
ATOM 1703 O O . SER A 1 228 ? -4.297 25.125 24.875 1 98.75 228 SER A O 1
ATOM 1705 N N . TYR A 1 229 ? -6.184 23.875 24.859 1 98.75 229 TYR A N 1
ATOM 1706 C CA . TYR A 1 229 ? -6.293 23.781 26.312 1 98.75 229 TYR A CA 1
ATOM 1707 C C . TYR A 1 229 ? -6.879 22.453 26.734 1 98.75 229 TYR A C 1
ATOM 1709 O O . TYR A 1 229 ? -7.922 22.031 26.234 1 98.75 229 TYR A O 1
ATOM 1717 N N . ARG A 1 230 ? -6.16 21.844 27.625 1 98.06 230 ARG A N 1
ATOM 1718 C CA . ARG A 1 230 ? -6.645 20.594 28.234 1 98.06 230 ARG A CA 1
ATOM 1719 C C . ARG A 1 230 ? -7.113 20.828 29.672 1 98.06 230 ARG A C 1
ATOM 1721 O O . ARG A 1 230 ? -6.398 21.438 30.469 1 98.06 230 ARG A O 1
ATOM 1728 N N . MET A 1 231 ? -8.258 20.375 29.953 1 96.81 231 MET A N 1
ATOM 1729 C CA . MET A 1 231 ? -8.859 20.469 31.281 1 96.81 231 MET A CA 1
ATOM 1730 C C . MET A 1 231 ? -9.609 19.188 31.625 1 96.81 231 MET A C 1
ATOM 1732 O O . MET A 1 231 ? -10.734 18.969 31.156 1 96.81 231 MET A O 1
ATOM 1736 N N . GLY A 1 232 ? -9.047 18.422 32.562 1 96.62 232 GLY A N 1
ATOM 1737 C CA . GLY A 1 232 ? -9.617 17.109 32.781 1 96.62 232 GLY A CA 1
ATOM 1738 C C . GLY A 1 232 ? -9.641 16.234 31.531 1 96.62 232 GLY A C 1
ATOM 1739 O O . GLY A 1 232 ? -8.609 16.031 30.891 1 96.62 232 GLY A O 1
ATOM 1740 N N . ASN A 1 233 ? -10.875 15.828 31.219 1 97.62 233 ASN A N 1
ATOM 1741 C CA . ASN A 1 233 ? -11.023 14.953 30.062 1 97.62 233 ASN A CA 1
ATOM 1742 C C . ASN A 1 233 ? -11.32 15.75 28.781 1 97.62 233 ASN A C 1
ATOM 1744 O O . ASN A 1 233 ? -11.547 15.172 27.719 1 97.62 233 ASN A O 1
ATOM 1748 N N . TRP A 1 234 ? -11.297 17.062 28.922 1 98.38 234 TRP A N 1
ATOM 1749 C CA . TRP A 1 234 ? -11.648 17.922 27.781 1 98.38 234 TRP A CA 1
ATOM 1750 C C . TRP A 1 234 ? -10.406 18.422 27.062 1 98.38 234 TRP A C 1
ATOM 1752 O O . TRP A 1 234 ? -9.367 18.656 27.703 1 98.38 234 TRP A O 1
ATOM 1762 N N . TYR A 1 235 ? -10.453 18.578 25.781 1 98.5 235 TYR A N 1
ATOM 1763 C CA . TYR A 1 235 ? -9.469 19.203 24.906 1 98.5 235 TYR A CA 1
ATOM 1764 C C . TYR A 1 235 ? -10.125 20.234 23.984 1 98.5 235 TYR A C 1
ATOM 1766 O O . TYR A 1 235 ? -11 19.891 23.188 1 98.5 235 TYR A O 1
ATOM 1774 N N . PHE A 1 236 ? -9.781 21.453 24.141 1 98.75 236 PHE A N 1
ATOM 1775 C CA . PHE A 1 236 ? -10.273 22.531 23.266 1 98.75 236 PHE A CA 1
ATOM 1776 C C . PHE A 1 236 ? -9.148 23.062 22.375 1 98.75 236 PHE A C 1
ATOM 1778 O O . PHE A 1 236 ? -7.992 23.125 22.812 1 98.75 236 PHE A O 1
ATOM 1785 N N . ASN A 1 237 ? -9.461 23.438 21.172 1 98.56 237 ASN A N 1
ATOM 1786 C CA . ASN A 1 237 ? -8.445 24.031 20.297 1 98.56 237 ASN A CA 1
ATOM 1787 C C . ASN A 1 237 ? -9.055 25.016 19.297 1 98.56 237 ASN A C 1
ATOM 1789 O O . ASN A 1 237 ? -10.258 24.953 19.031 1 98.56 237 ASN A O 1
ATOM 1793 N N . GLY A 1 238 ? -8.273 25.891 18.859 1 98.5 238 GLY A N 1
ATOM 1794 C CA . GLY A 1 238 ? -8.617 26.875 17.859 1 98.5 238 GLY A CA 1
ATOM 1795 C C . GLY A 1 238 ? -7.402 27.469 17.172 1 98.5 238 GLY A C 1
ATOM 1796 O O . GLY A 1 238 ? -6.281 27.359 17.672 1 98.5 238 GLY A O 1
ATOM 1797 N N . GLY A 1 239 ? -7.684 28.031 16.016 1 98.06 239 GLY A N 1
ATOM 1798 C CA . GLY A 1 239 ? -6.582 28.641 15.281 1 98.06 239 GLY A CA 1
ATOM 1799 C C . GLY A 1 239 ? -7.031 29.406 14.055 1 98.06 239 GLY A C 1
ATOM 1800 O O . GLY A 1 239 ? -8.211 29.391 13.703 1 98.06 239 GLY A O 1
ATOM 1801 N N . TYR A 1 240 ? -6.102 30.078 13.602 1 97.88 240 TYR A N 1
ATOM 1802 C CA . TYR A 1 240 ? -6.27 30.875 12.398 1 97.88 240 TYR A CA 1
ATOM 1803 C C . TYR A 1 240 ? -5.066 30.734 11.477 1 97.88 240 TYR A C 1
ATOM 1805 O O . TYR A 1 240 ? -3.932 30.594 11.938 1 97.88 240 TYR A O 1
ATOM 1813 N N . GLY A 1 241 ? -5.309 30.75 10.188 1 96.94 241 GLY A N 1
ATOM 1814 C CA . GLY A 1 241 ? -4.254 30.703 9.188 1 96.94 241 GLY A CA 1
ATOM 1815 C C . GLY A 1 241 ? -4.527 31.578 7.984 1 96.94 241 GLY A C 1
ATOM 1816 O O . GLY A 1 241 ? -5.684 31.797 7.613 1 96.94 241 GLY A O 1
ATOM 1817 N N . GLN A 1 242 ? -3.428 32 7.371 1 97 242 GLN A N 1
ATOM 1818 C CA . GLN A 1 242 ? -3.541 32.844 6.176 1 97 242 GLN A CA 1
ATOM 1819 C C . GLN A 1 242 ? -2.422 32.531 5.184 1 97 242 GLN A C 1
ATOM 1821 O O . GLN A 1 242 ? -1.265 32.375 5.578 1 97 242 GLN A O 1
ATOM 1826 N N . ASN A 1 243 ? -2.785 32.375 3.916 1 95.69 243 ASN A N 1
ATOM 1827 C CA . ASN A 1 243 ? -1.869 32.344 2.781 1 95.69 243 ASN A CA 1
ATOM 1828 C C . ASN A 1 243 ? -2.088 33.531 1.862 1 95.69 243 ASN A C 1
ATOM 1830 O O . ASN A 1 243 ? -3.227 33.875 1.545 1 95.69 243 ASN A O 1
ATOM 1834 N N . LYS A 1 244 ? -1.015 34.188 1.517 1 97.19 244 LYS A N 1
ATOM 1835 C CA . LYS A 1 244 ? -1.054 35.25 0.513 1 97.19 244 LYS A CA 1
ATOM 1836 C C . LYS A 1 244 ? 0.016 35.031 -0.554 1 97.19 244 LYS A C 1
ATOM 1838 O O . LYS A 1 244 ? 1.19 34.844 -0.234 1 97.19 244 LYS A O 1
ATOM 1843 N N . VAL A 1 245 ? -0.423 35.125 -1.771 1 96.25 245 VAL A N 1
ATOM 1844 C CA . VAL A 1 245 ? 0.517 34.844 -2.857 1 96.25 245 VAL A CA 1
ATOM 1845 C C . VAL A 1 245 ? 0.621 36.094 -3.75 1 96.25 245 VAL A C 1
ATOM 1847 O O . VAL A 1 245 ? -0.355 36.812 -3.922 1 96.25 245 VAL A O 1
ATOM 1850 N N . ASP A 1 246 ? 1.767 36.281 -4.309 1 96.81 246 ASP A N 1
ATOM 1851 C CA . ASP A 1 246 ? 2.02 37.406 -5.211 1 96.81 246 ASP A CA 1
ATOM 1852 C C . ASP A 1 246 ? 1.18 37.312 -6.48 1 96.81 246 ASP A C 1
ATOM 1854 O O . ASP A 1 246 ? 0.824 36.188 -6.898 1 96.81 246 ASP A O 1
ATOM 1858 N N . ASP A 1 247 ? 0.941 38.469 -7.07 1 93.88 247 ASP A N 1
ATOM 1859 C CA . ASP A 1 247 ? 0.29 38.5 -8.375 1 93.88 247 ASP A CA 1
ATOM 1860 C C . ASP A 1 247 ? 1.287 38.188 -9.492 1 93.88 247 ASP A C 1
ATOM 1862 O O . ASP A 1 247 ? 2.5 38.219 -9.273 1 93.88 247 ASP A O 1
ATOM 1866 N N . GLY A 1 248 ? 0.74 37.844 -10.664 1 92.69 248 GLY A N 1
ATOM 1867 C CA . GLY A 1 248 ? 1.557 37.688 -11.852 1 92.69 248 GLY A CA 1
ATOM 1868 C C . GLY A 1 248 ? 2.305 36.344 -11.875 1 92.69 248 GLY A C 1
ATOM 1869 O O . GLY A 1 248 ? 3.457 36.281 -12.305 1 92.69 248 GLY A O 1
ATOM 1870 N N . LEU A 1 249 ? 1.688 35.312 -11.391 1 94.06 249 LEU A N 1
ATOM 1871 C CA . LEU A 1 249 ? 2.281 34 -11.406 1 94.06 249 LEU A CA 1
ATOM 1872 C C . LEU A 1 249 ? 2.344 33.438 -12.82 1 94.06 249 LEU A C 1
ATOM 1874 O O . LEU A 1 249 ? 1.426 33.656 -13.617 1 94.06 249 LEU A O 1
ATOM 1878 N N . THR A 1 250 ? 3.467 32.688 -13.047 1 94.56 250 THR A N 1
ATOM 1879 C CA . THR A 1 250 ? 3.537 31.938 -14.297 1 94.56 250 THR A CA 1
ATOM 1880 C C . THR A 1 250 ? 2.652 30.703 -14.234 1 94.56 250 THR A C 1
ATOM 1882 O O . THR A 1 250 ? 2.096 30.375 -13.18 1 94.56 250 THR A O 1
ATOM 1885 N N . ALA A 1 251 ? 2.562 30.016 -15.391 1 91.94 251 ALA A N 1
ATOM 1886 C CA . ALA A 1 251 ? 1.786 28.781 -15.438 1 91.94 251 ALA A CA 1
ATOM 1887 C C . ALA A 1 251 ? 2.369 27.734 -14.492 1 91.94 251 ALA A C 1
ATOM 1889 O O . ALA A 1 251 ? 1.626 27 -13.828 1 91.94 251 ALA A O 1
ATOM 1890 N N . VAL A 1 252 ? 3.662 27.688 -14.391 1 93.88 252 VAL A N 1
ATOM 1891 C CA . VAL A 1 252 ? 4.332 26.719 -13.531 1 93.88 252 VAL A CA 1
ATOM 1892 C C . VAL A 1 252 ? 4.09 27.078 -12.062 1 93.88 252 VAL A C 1
ATOM 1894 O O . VAL A 1 252 ? 3.811 26.203 -11.242 1 93.88 252 VAL A O 1
ATOM 1897 N N . ASP A 1 253 ? 4.16 28.375 -11.789 1 94.44 253 ASP A N 1
ATOM 1898 C CA . ASP A 1 253 ? 3.871 28.812 -10.43 1 94.44 253 ASP A CA 1
ATOM 1899 C C . ASP A 1 253 ? 2.463 28.406 -10 1 94.44 253 ASP A C 1
ATOM 1901 O O . ASP A 1 253 ? 2.262 27.922 -8.883 1 94.44 253 ASP A O 1
ATOM 1905 N N . ARG A 1 254 ? 1.601 28.547 -10.914 1 90 254 ARG A N 1
ATOM 1906 C CA . ARG A 1 254 ? 0.205 28.234 -10.625 1 90 254 ARG A CA 1
ATOM 1907 C C . ARG A 1 254 ? 0.014 26.75 -10.383 1 90 254 ARG A C 1
ATOM 1909 O O . ARG A 1 254 ? -0.802 26.344 -9.547 1 90 254 ARG A O 1
ATOM 1916 N N . ALA A 1 255 ? 0.704 25.984 -11.102 1 89 255 ALA A N 1
ATOM 1917 C CA . ALA A 1 255 ? 0.628 24.531 -10.898 1 89 255 ALA A CA 1
ATOM 1918 C C . ALA A 1 255 ? 1.126 24.141 -9.508 1 89 255 ALA A C 1
ATOM 1920 O O . ALA A 1 255 ? 0.531 23.297 -8.844 1 89 255 ALA A O 1
ATOM 1921 N N . VAL A 1 256 ? 2.201 24.766 -9.055 1 91.12 256 VAL A N 1
ATOM 1922 C CA . VAL A 1 256 ? 2.754 24.516 -7.727 1 91.12 256 VAL A CA 1
ATOM 1923 C C . VAL A 1 256 ? 1.759 24.969 -6.66 1 91.12 256 VAL A C 1
ATOM 1925 O O . VAL A 1 256 ? 1.502 24.234 -5.695 1 91.12 256 VAL A O 1
ATOM 1928 N N . LEU A 1 257 ? 1.211 26.109 -6.902 1 90.06 257 LEU A N 1
ATOM 1929 C CA . LEU A 1 257 ? 0.215 26.625 -5.977 1 90.06 257 LEU A CA 1
ATOM 1930 C C . LEU A 1 257 ? -0.997 25.703 -5.898 1 90.06 257 LEU A C 1
ATOM 1932 O O . LEU A 1 257 ? -1.54 25.484 -4.816 1 90.06 257 LEU A O 1
ATOM 1936 N N . SER A 1 258 ? -1.413 25.203 -7.039 1 83.75 258 SER A N 1
ATOM 1937 C CA . SER A 1 258 ? -2.549 24.297 -7.09 1 83.75 258 SER A CA 1
ATOM 1938 C C . SER A 1 258 ? -2.283 23.031 -6.27 1 83.75 258 SER A C 1
ATOM 1940 O O . SER A 1 258 ? -3.178 22.531 -5.582 1 83.75 258 SER A O 1
ATOM 1942 N N . ALA A 1 259 ? -1.094 22.578 -6.305 1 82.88 259 ALA A N 1
ATOM 1943 C CA . ALA A 1 259 ? -0.729 21.406 -5.531 1 82.88 259 ALA A CA 1
ATOM 1944 C C . ALA A 1 259 ? -0.814 21.672 -4.035 1 82.88 259 ALA A C 1
ATOM 1946 O O . ALA A 1 259 ? -1.12 20.766 -3.248 1 82.88 259 ALA A O 1
ATOM 1947 N N . MET A 1 260 ? -0.615 22.906 -3.658 1 85.62 260 MET A N 1
ATOM 1948 C CA . MET A 1 260 ? -0.673 23.281 -2.248 1 85.62 260 MET A CA 1
ATOM 1949 C C . MET A 1 260 ? -2.115 23.484 -1.802 1 85.62 260 MET A C 1
ATOM 1951 O O . MET A 1 260 ? -2.475 23.156 -0.67 1 85.62 260 MET A O 1
ATOM 1955 N N . TRP A 1 261 ? -2.85 24.016 -2.777 1 81.06 261 TRP A N 1
ATOM 1956 C CA . TRP A 1 261 ? -4.141 24.562 -2.367 1 81.06 261 TRP A CA 1
ATOM 1957 C C . TRP A 1 261 ? -5.273 23.609 -2.732 1 81.06 261 TRP A C 1
ATOM 1959 O O . TRP A 1 261 ? -6.391 23.75 -2.221 1 81.06 261 TRP A O 1
ATOM 1969 N N . GLN A 1 262 ? -5.051 22.703 -3.695 1 70 262 GLN A N 1
ATOM 1970 C CA . GLN A 1 262 ? -6.145 21.875 -4.184 1 70 262 GLN A CA 1
ATOM 1971 C C . GLN A 1 262 ? -5.977 20.422 -3.729 1 70 262 GLN A C 1
ATOM 1973 O O . GLN A 1 262 ? -4.914 20.047 -3.236 1 70 262 GLN A O 1
ATOM 1978 N N . GLY A 1 263 ? -7.098 19.719 -3.961 1 62.78 263 GLY A N 1
ATOM 1979 C CA . GLY A 1 263 ? -7.109 18.297 -3.658 1 62.78 263 GLY A CA 1
ATOM 1980 C C . GLY A 1 263 ? -8.008 17.953 -2.486 1 62.78 263 GLY A C 1
ATOM 1981 O O . GLY A 1 263 ? -8.594 18.828 -1.858 1 62.78 263 GLY A O 1
ATOM 1982 N N . GLY A 1 264 ? -8.227 16.734 -2.418 1 57.66 264 GLY A N 1
ATOM 1983 C CA . GLY A 1 264 ? -9.141 16.188 -1.421 1 57.66 264 GLY A CA 1
ATOM 1984 C C . GLY A 1 264 ? -8.805 16.625 -0.007 1 57.66 264 GLY A C 1
ATOM 1985 O O . GLY A 1 264 ? -9.695 16.828 0.816 1 57.66 264 GLY A O 1
ATOM 1986 N N . ILE A 1 265 ? -7.551 16.969 0.08 1 51.81 265 ILE A N 1
ATOM 1987 C CA . ILE A 1 265 ? -7.07 17.219 1.433 1 51.81 265 ILE A CA 1
ATOM 1988 C C . ILE A 1 265 ? -7.516 18.609 1.88 1 51.81 265 ILE A C 1
ATOM 1990 O O . ILE A 1 265 ? -7.605 18.891 3.078 1 51.81 265 ILE A O 1
ATOM 1994 N N . ASN A 1 266 ? -7.703 19.438 0.887 1 60.06 266 ASN A N 1
ATOM 1995 C CA . ASN A 1 266 ? -8.062 20.812 1.216 1 60.06 266 ASN A CA 1
ATOM 1996 C C . ASN A 1 266 ? -9.562 21.047 1.031 1 60.06 266 ASN A C 1
ATOM 1998 O O . ASN A 1 266 ? -9.992 22.188 0.86 1 60.06 266 ASN A O 1
ATOM 2002 N N . GLY A 1 267 ? -10.258 19.938 1.021 1 57.88 267 GLY A N 1
ATOM 2003 C CA . GLY A 1 267 ? -11.703 20.016 0.886 1 57.88 267 GLY A CA 1
ATOM 2004 C C . GLY A 1 267 ? -12.188 19.734 -0.522 1 57.88 267 GLY A C 1
ATOM 2005 O O . GLY A 1 267 ? -13.375 19.875 -0.815 1 57.88 267 GLY A O 1
ATOM 2006 N N . GLY A 1 268 ? -11.188 19.266 -1.373 1 59.78 268 GLY A N 1
ATOM 2007 C CA . GLY A 1 268 ? -11.602 18.797 -2.686 1 59.78 268 GLY A CA 1
ATOM 2008 C C . GLY A 1 268 ? -12.086 19.922 -3.594 1 59.78 268 GLY A C 1
ATOM 2009 O O . GLY A 1 268 ? -13.055 19.75 -4.34 1 59.78 268 GLY A O 1
ATOM 2010 N N . PHE A 1 269 ? -11.516 21.062 -3.475 1 65.5 269 PHE A N 1
ATOM 2011 C CA . PHE A 1 269 ? -12.008 22.219 -4.195 1 65.5 269 PHE A CA 1
ATOM 2012 C C . PHE A 1 269 ? -11.227 22.438 -5.484 1 65.5 269 PHE A C 1
ATOM 2014 O O . PHE A 1 269 ? -10.047 22.078 -5.566 1 65.5 269 PHE A O 1
ATOM 2021 N N . GLY A 1 270 ? -11.953 22.844 -6.406 1 71 270 GLY A N 1
ATOM 2022 C CA . GLY A 1 270 ? -11.367 23.25 -7.672 1 71 270 GLY A CA 1
ATOM 2023 C C . GLY A 1 270 ? -12.195 24.297 -8.406 1 71 270 GLY A C 1
ATOM 2024 O O . GLY A 1 270 ? -13.008 24.984 -7.797 1 71 270 GLY A O 1
ATOM 2025 N N . GLY A 1 271 ? -11.734 24.531 -9.547 1 70.88 271 GLY A N 1
ATOM 2026 C CA . GLY A 1 271 ? -12.43 25.453 -10.43 1 70.88 271 GLY A CA 1
ATOM 2027 C C . GLY A 1 271 ? -11.648 26.734 -10.688 1 70.88 271 GLY A C 1
ATOM 2028 O O . GLY A 1 271 ? -10.562 26.922 -10.141 1 70.88 271 GLY A O 1
ATOM 2029 N N . PRO A 1 272 ? -12.219 27.594 -11.461 1 74.88 272 PRO A N 1
ATOM 2030 C CA . PRO A 1 272 ? -11.516 28.812 -11.883 1 74.88 272 PRO A CA 1
ATOM 2031 C C . PRO A 1 272 ? -11.242 29.766 -10.727 1 74.88 272 PRO A C 1
ATOM 2033 O O . PRO A 1 272 ? -10.305 30.562 -10.789 1 74.88 272 PRO A O 1
ATOM 2036 N N . ALA A 1 273 ? -12.039 29.734 -9.742 1 75.31 273 ALA A N 1
ATOM 2037 C CA . ALA A 1 273 ? -11.852 30.641 -8.602 1 75.31 273 ALA A CA 1
ATOM 2038 C C . ALA A 1 273 ? -10.469 30.453 -7.98 1 75.31 273 ALA A C 1
ATOM 2040 O O . ALA A 1 273 ? -9.836 31.422 -7.547 1 75.31 273 ALA A O 1
ATOM 2041 N N . PHE A 1 274 ? -10.031 29.281 -8.023 1 74.62 274 PHE A N 1
ATOM 2042 C CA . PHE A 1 274 ? -8.75 28.984 -7.387 1 74.62 274 PHE A CA 1
ATOM 2043 C C . PHE A 1 274 ? -7.598 29.562 -8.203 1 74.62 274 PHE A C 1
ATOM 2045 O O . PHE A 1 274 ? -6.586 29.984 -7.637 1 74.62 274 PHE A O 1
ATOM 2052 N N . LEU A 1 275 ? -7.859 29.578 -9.461 1 75.31 275 LEU A N 1
ATOM 2053 C CA . LEU A 1 275 ? -6.836 30.125 -10.344 1 75.31 275 LEU A CA 1
ATOM 2054 C C . LEU A 1 275 ? -6.75 31.641 -10.211 1 75.31 275 LEU A C 1
ATOM 2056 O O . LEU A 1 275 ? -5.719 32.25 -10.531 1 75.31 275 LEU A O 1
ATOM 2060 N N . ALA A 1 276 ? -7.793 32.188 -9.656 1 84.12 276 ALA A N 1
ATOM 2061 C CA . ALA A 1 276 ? -7.855 33.656 -9.57 1 84.12 276 ALA A CA 1
ATOM 2062 C C . ALA A 1 276 ? -7.527 34.125 -8.156 1 84.12 276 ALA A C 1
ATOM 2064 O O . ALA A 1 276 ? -7.402 35.344 -7.922 1 84.12 276 ALA A O 1
ATOM 2065 N N . ALA A 1 277 ? -7.344 33.281 -7.293 1 88.06 277 ALA A N 1
ATOM 2066 C CA . ALA A 1 277 ? -7.184 33.656 -5.891 1 88.06 277 ALA A CA 1
ATOM 2067 C C . ALA A 1 277 ? -5.73 34 -5.586 1 88.06 277 ALA A C 1
ATOM 2069 O O . ALA A 1 277 ? -4.805 33.469 -6.188 1 88.06 277 ALA A O 1
ATOM 2070 N N . ASN A 1 278 ? -5.574 35 -4.652 1 93.44 278 ASN A N 1
ATOM 2071 C CA . ASN A 1 278 ? -4.23 35.344 -4.184 1 93.44 278 ASN A CA 1
ATOM 2072 C C . ASN A 1 278 ? -4.168 35.375 -2.66 1 93.44 278 ASN A C 1
ATOM 2074 O O . ASN A 1 278 ? -3.123 35.719 -2.088 1 93.44 278 ASN A O 1
ATOM 2078 N N . LYS A 1 279 ? -5.281 35.125 -2.043 1 93.75 279 LYS A N 1
ATOM 2079 C CA . LYS A 1 279 ? -5.328 35.062 -0.585 1 93.75 279 LYS A CA 1
ATOM 2080 C C . LYS A 1 279 ? -6.336 34.031 -0.101 1 93.75 279 LYS A C 1
ATOM 2082 O O . LYS A 1 279 ? -7.426 33.906 -0.657 1 93.75 279 LYS A O 1
ATOM 2087 N N . ARG A 1 280 ? -5.949 33.281 0.95 1 91.94 280 ARG A N 1
ATOM 2088 C CA . ARG A 1 280 ? -6.832 32.344 1.631 1 91.94 280 ARG A CA 1
ATOM 2089 C C . ARG A 1 280 ? -6.676 32.438 3.145 1 91.94 280 ARG A C 1
ATOM 2091 O O . ARG A 1 280 ? -5.566 32.625 3.648 1 91.94 280 ARG A O 1
ATOM 2098 N N . THR A 1 281 ? -7.785 32.375 3.787 1 94.06 281 THR A N 1
ATOM 2099 C CA . THR A 1 281 ? -7.781 32.312 5.246 1 94.06 281 THR A CA 1
ATOM 2100 C C . THR A 1 281 ? -8.602 31.141 5.754 1 94.06 281 THR A C 1
ATOM 2102 O O . THR A 1 281 ? -9.461 30.625 5.039 1 94.06 281 THR A O 1
ATOM 2105 N N . ILE A 1 282 ? -8.305 30.734 6.969 1 94.06 282 ILE A N 1
ATOM 2106 C CA . ILE A 1 282 ? -9.086 29.672 7.613 1 94.06 282 ILE A CA 1
ATOM 2107 C C . ILE A 1 282 ? -9.164 29.938 9.117 1 94.06 282 ILE A C 1
ATOM 2109 O O . ILE A 1 282 ? -8.188 30.391 9.727 1 94.06 282 ILE A O 1
ATOM 2113 N N . TYR A 1 283 ? -10.289 29.766 9.664 1 96.06 283 TYR A N 1
ATOM 2114 C CA . TYR A 1 283 ? -10.469 29.703 11.109 1 96.06 283 TYR A CA 1
ATOM 2115 C C . TYR A 1 283 ? -10.945 28.312 11.531 1 96.06 283 TYR A C 1
ATOM 2117 O O . TYR A 1 283 ? -11.711 27.672 10.812 1 96.06 283 TYR A O 1
ATOM 2125 N N . LYS A 1 284 ? -10.453 27.875 12.625 1 96.31 284 LYS A N 1
ATOM 2126 C CA . LYS A 1 284 ? -10.852 26.562 13.148 1 96.31 284 LYS A CA 1
ATOM 2127 C C . LYS A 1 284 ? -11.203 26.656 14.633 1 96.31 284 LYS A C 1
ATOM 2129 O O . LYS A 1 284 ? -10.594 27.422 15.375 1 96.31 284 LYS A O 1
ATOM 2134 N N . ILE A 1 285 ? -12.188 25.891 15.031 1 98.5 285 ILE A N 1
ATOM 2135 C CA . ILE A 1 285 ? -12.539 25.688 16.422 1 98.5 285 ILE A CA 1
ATOM 2136 C C . ILE A 1 285 ? -12.969 24.234 16.641 1 98.5 285 ILE A C 1
ATOM 2138 O O . ILE A 1 285 ? -13.617 23.641 15.766 1 98.5 285 ILE A O 1
ATOM 2142 N N . GLY A 1 286 ? -12.523 23.672 17.766 1 98.56 286 GLY A N 1
ATOM 2143 C CA . GLY A 1 286 ? -12.922 22.297 18 1 98.56 286 GLY A CA 1
ATOM 2144 C C . GLY A 1 286 ? -12.789 21.875 19.453 1 98.56 286 GLY A C 1
ATOM 2145 O O . GLY A 1 286 ? -12.25 22.625 20.281 1 98.56 286 GLY A O 1
ATOM 2146 N N . ALA A 1 287 ? -13.344 20.719 19.703 1 98.75 287 ALA A N 1
ATOM 2147 C CA . ALA A 1 287 ? -13.297 20.125 21.031 1 98.75 287 ALA A CA 1
ATOM 2148 C C . ALA A 1 287 ? -13.195 18.609 20.953 1 98.75 287 ALA A C 1
ATOM 2150 O O . ALA A 1 287 ? -13.625 18 19.969 1 98.75 287 ALA A O 1
ATOM 2151 N N . GLY A 1 288 ? -12.578 18.062 21.969 1 98.25 288 GLY A N 1
ATOM 2152 C CA . GLY A 1 288 ? -12.523 16.641 22.203 1 98.25 288 GLY A CA 1
ATOM 2153 C C . GLY A 1 288 ? -12.828 16.25 23.641 1 98.25 288 GLY A C 1
ATOM 2154 O O . GLY A 1 288 ? -12.664 17.062 24.562 1 98.25 288 GLY A O 1
ATOM 2155 N N . TYR A 1 289 ? -13.289 15.031 23.766 1 98.56 289 TYR A N 1
ATOM 2156 C CA . TYR A 1 289 ? -13.625 14.516 25.094 1 98.56 289 TYR A CA 1
ATOM 2157 C C . TYR A 1 289 ? -13.234 13.047 25.219 1 98.56 289 TYR A C 1
ATOM 2159 O O . TYR A 1 289 ? -13.672 12.211 24.438 1 98.56 289 TYR A O 1
ATOM 2167 N N . GLN A 1 290 ? -12.453 12.828 26.266 1 98.19 290 GLN A N 1
ATOM 2168 C CA . GLN A 1 290 ? -12.109 11.453 26.594 1 98.19 290 GLN A CA 1
ATOM 2169 C C . GLN A 1 290 ? -13.188 10.805 27.453 1 98.19 290 GLN A C 1
ATOM 2171 O O . GLN A 1 290 ? -13.133 10.891 28.688 1 98.19 290 GLN A O 1
ATOM 2176 N N . ILE A 1 291 ? -14.039 10.055 26.812 1 98.25 291 ILE A N 1
ATOM 2177 C CA . ILE A 1 291 ? -15.172 9.477 27.516 1 98.25 291 ILE A CA 1
ATOM 2178 C C . ILE A 1 291 ? -14.688 8.414 28.5 1 98.25 291 ILE A C 1
ATOM 2180 O O . ILE A 1 291 ? -15.094 8.406 29.672 1 98.25 291 ILE A O 1
ATOM 2184 N N . THR A 1 292 ? -13.906 7.445 28.062 1 97.88 292 THR A N 1
ATOM 2185 C CA . THR A 1 292 ? -13.148 6.457 28.828 1 97.88 292 THR A CA 1
ATOM 2186 C C . THR A 1 292 ? -11.695 6.406 28.359 1 97.88 292 THR A C 1
ATOM 2188 O O . THR A 1 292 ? -11.344 7.031 27.359 1 97.88 292 THR A O 1
ATOM 2191 N N . PRO A 1 293 ? -10.945 5.691 29.062 1 95 293 PRO A N 1
ATOM 2192 C CA . PRO A 1 293 ? -9.57 5.562 28.578 1 95 293 PRO A CA 1
ATOM 2193 C C . PRO A 1 293 ? -9.508 5 27.156 1 95 293 PRO A C 1
ATOM 2195 O O . PRO A 1 293 ? -8.531 5.242 26.438 1 95 293 PRO A O 1
ATOM 2198 N N . GLN A 1 294 ? -10.547 4.328 26.688 1 96.31 294 GLN A N 1
ATOM 2199 C CA . GLN A 1 294 ? -10.539 3.688 25.375 1 96.31 294 GLN A CA 1
ATOM 2200 C C . GLN A 1 294 ? -11.32 4.516 24.344 1 96.31 294 GLN A C 1
ATOM 2202 O O . GLN A 1 294 ? -11.164 4.324 23.141 1 96.31 294 GLN A O 1
ATOM 2207 N N . ILE A 1 295 ? -12.203 5.324 24.781 1 98.31 295 ILE A N 1
ATOM 2208 C CA . ILE A 1 295 ? -13.133 5.957 23.859 1 98.31 295 ILE A CA 1
ATOM 2209 C C . ILE A 1 295 ? -12.898 7.465 23.828 1 98.31 295 ILE A C 1
ATOM 2211 O O . ILE A 1 295 ? -13.031 8.133 24.859 1 98.31 295 ILE A O 1
ATOM 2215 N N . ASN A 1 296 ? -12.586 7.984 22.734 1 98.31 296 ASN A N 1
ATOM 2216 C CA . ASN A 1 296 ? -12.422 9.422 22.516 1 98.31 296 ASN A CA 1
ATOM 2217 C C . ASN A 1 296 ? -13.406 9.953 21.484 1 98.31 296 ASN A C 1
ATOM 2219 O O . ASN A 1 296 ? -13.633 9.305 20.453 1 98.31 296 ASN A O 1
ATOM 2223 N N . LEU A 1 297 ? -14.047 11.07 21.75 1 98.69 297 LEU A N 1
ATOM 2224 C CA . LEU A 1 297 ? -14.922 11.758 20.812 1 98.69 297 LEU A CA 1
ATOM 2225 C C . LEU A 1 297 ? -14.398 13.156 20.5 1 98.69 297 LEU A C 1
ATOM 2227 O O . LEU A 1 297 ? -14.008 13.891 21.422 1 98.69 297 LEU A O 1
ATOM 2231 N N . GLY A 1 298 ? -14.32 13.547 19.234 1 98.5 298 GLY A N 1
ATOM 2232 C CA . GLY A 1 298 ? -13.906 14.891 18.844 1 98.5 298 GLY A CA 1
ATOM 2233 C C . GLY A 1 298 ? -14.766 15.477 17.734 1 98.5 298 GLY A C 1
ATOM 2234 O O . GLY A 1 298 ? -15.25 14.75 16.859 1 98.5 298 GLY A O 1
ATOM 2235 N N . ALA A 1 299 ? -14.922 16.766 17.766 1 98.69 299 ALA A N 1
ATOM 2236 C CA . ALA A 1 299 ? -15.641 17.5 16.719 1 98.69 299 ALA A CA 1
ATOM 2237 C C . ALA A 1 299 ? -14.961 18.844 16.438 1 98.69 299 ALA A C 1
ATOM 2239 O O . ALA A 1 299 ? -14.492 19.516 17.344 1 98.69 299 ALA A O 1
ATOM 2240 N N . HIS A 1 300 ? -14.922 19.188 15.164 1 98.12 300 HIS A N 1
ATOM 2241 C CA . HIS A 1 300 ? -14.219 20.391 14.742 1 98.12 300 HIS A CA 1
ATOM 2242 C C . HIS A 1 300 ? -14.938 21.078 13.586 1 98.12 300 HIS A C 1
ATOM 2244 O O . HIS A 1 300 ? -15.484 20.406 12.711 1 98.12 300 HIS A O 1
ATOM 2250 N N . TYR A 1 301 ? -14.922 22.359 13.617 1 97.69 301 TYR A N 1
ATOM 2251 C CA . TYR A 1 301 ? -15.453 23.219 12.562 1 97.69 301 TYR A CA 1
ATOM 2252 C C . TYR A 1 301 ? -14.367 24.109 11.984 1 97.69 301 TYR A C 1
ATOM 2254 O O . TYR A 1 301 ? -13.539 24.641 12.727 1 97.69 301 TYR A O 1
ATOM 2262 N N . PHE A 1 302 ? -14.344 24.219 10.656 1 95.75 302 PHE A N 1
ATOM 2263 C CA . PHE A 1 302 ? -13.445 25.125 9.953 1 95.75 302 PHE A CA 1
ATOM 2264 C C . PHE A 1 302 ? -14.227 26.016 8.992 1 95.75 302 PHE A C 1
ATOM 2266 O O . PHE A 1 302 ? -15.188 25.578 8.359 1 95.75 302 PHE A O 1
ATOM 2273 N N . ARG A 1 303 ? -13.758 27.219 8.844 1 94.56 303 ARG A N 1
ATOM 2274 C CA . ARG A 1 303 ? -14.258 28.125 7.812 1 94.56 303 ARG A CA 1
ATOM 2275 C C . ARG A 1 303 ? -13.109 28.75 7.027 1 94.56 303 ARG A C 1
ATOM 2277 O O . ARG A 1 303 ? -12.242 29.406 7.605 1 94.56 303 ARG A O 1
ATOM 2284 N N . ALA A 1 304 ? -13.133 28.5 5.781 1 91.88 304 ALA A N 1
ATOM 2285 C CA . ALA A 1 304 ? -12.109 29.078 4.902 1 91.88 304 ALA A CA 1
ATOM 2286 C C . ALA A 1 304 ? -12.719 30.109 3.953 1 91.88 304 ALA A C 1
ATOM 2288 O O . ALA A 1 304 ? -13.875 29.984 3.551 1 91.88 304 ALA A O 1
ATOM 2289 N N . GLU A 1 305 ? -11.93 31.078 3.652 1 91.62 305 GLU A N 1
ATOM 2290 C CA . GLU A 1 305 ? -12.312 32.094 2.682 1 91.62 305 GLU A CA 1
ATOM 2291 C C . GLU A 1 305 ? -11.18 32.375 1.692 1 91.62 305 GLU A C 1
ATOM 2293 O O . GLU A 1 305 ? -10 32.344 2.062 1 91.62 305 GLU A O 1
ATOM 2298 N N . GLN A 1 306 ? -11.625 32.562 0.494 1 90.5 306 GLN A N 1
ATOM 2299 C CA . GLN A 1 306 ? -10.664 32.875 -0.559 1 90.5 306 GLN A CA 1
ATOM 2300 C C . GLN A 1 306 ? -11.008 34.219 -1.21 1 90.5 306 GLN A C 1
ATOM 2302 O O . GLN A 1 306 ? -12.18 34.531 -1.414 1 90.5 306 GLN A O 1
ATOM 2307 N N . LYS A 1 307 ? -9.977 34.969 -1.544 1 91.06 307 LYS A N 1
ATOM 2308 C CA . LYS A 1 307 ? -10.102 36.281 -2.223 1 91.06 307 LYS A CA 1
ATOM 2309 C C . LYS A 1 307 ? -9.031 36.438 -3.291 1 91.06 307 LYS A C 1
ATOM 2311 O O . LYS A 1 307 ? -8.07 35.656 -3.342 1 91.06 307 LYS A O 1
ATOM 2316 N N . GLY A 1 308 ? -9.227 37.406 -4.168 1 91.69 308 GLY A N 1
ATOM 2317 C CA . GLY A 1 308 ? -8.281 37.781 -5.203 1 91.69 308 GLY A CA 1
ATOM 2318 C C . GLY A 1 308 ? -8.516 39.188 -5.742 1 91.69 308 GLY A C 1
ATOM 2319 O O . GLY A 1 308 ? -9.172 40 -5.098 1 91.69 308 GLY A O 1
ATOM 2320 N N . ASN A 1 309 ? -7.879 39.344 -6.934 1 91.38 309 ASN A N 1
ATOM 2321 C CA . ASN A 1 309 ? -7.957 40.688 -7.531 1 91.38 309 ASN A CA 1
ATOM 2322 C C . ASN A 1 309 ? -9.32 40.938 -8.164 1 91.38 309 ASN A C 1
ATOM 2324 O O . ASN A 1 309 ? -9.68 42.062 -8.445 1 91.38 309 ASN A O 1
ATOM 2328 N N . THR A 1 310 ? -10 39.875 -8.453 1 88.88 310 THR A N 1
ATOM 2329 C CA . THR A 1 310 ? -11.336 40 -9.031 1 88.88 310 THR A CA 1
ATOM 2330 C C . THR A 1 310 ? -12.344 39.188 -8.227 1 88.88 310 THR A C 1
ATOM 2332 O O . THR A 1 310 ? -11.969 38.281 -7.453 1 88.88 310 THR A O 1
ATOM 2335 N N . ASP A 1 311 ? -13.578 39.469 -8.469 1 88.06 311 ASP A N 1
ATOM 2336 C CA . ASP A 1 311 ? -14.656 38.781 -7.766 1 88.06 311 ASP A CA 1
ATOM 2337 C C . ASP A 1 311 ? -14.727 37.312 -8.172 1 88.06 311 ASP A C 1
ATOM 2339 O O . ASP A 1 311 ? -15.336 36.5 -7.48 1 88.06 311 ASP A O 1
ATOM 2343 N N . LEU A 1 312 ? -14.133 37 -9.219 1 85.38 312 LEU A N 1
ATOM 2344 C CA . LEU A 1 312 ? -14.102 35.625 -9.688 1 85.38 312 LEU A CA 1
ATOM 2345 C C . LEU A 1 312 ? -13.406 34.719 -8.672 1 85.38 312 LEU A C 1
ATOM 2347 O O . LEU A 1 312 ? -13.68 33.531 -8.617 1 85.38 312 LEU A O 1
ATOM 2351 N N . ALA A 1 313 ? -12.57 35.312 -7.836 1 87.44 313 ALA A N 1
ATOM 2352 C CA . ALA A 1 313 ? -11.758 34.531 -6.898 1 87.44 313 ALA A CA 1
ATOM 2353 C C . ALA A 1 313 ? -12.531 34.25 -5.617 1 87.44 313 ALA A C 1
ATOM 2355 O O . ALA A 1 313 ? -12.148 33.375 -4.848 1 87.44 313 ALA A O 1
ATOM 2356 N N . LYS A 1 314 ? -13.57 34.938 -5.383 1 88.94 314 LYS A N 1
ATOM 2357 C CA . LYS A 1 314 ? -14.234 34.906 -4.082 1 88.94 314 LYS A CA 1
ATOM 2358 C C . LYS A 1 314 ? -14.953 33.562 -3.873 1 88.94 314 LYS A C 1
ATOM 2360 O O . LYS A 1 314 ? -15.75 33.156 -4.711 1 88.94 314 LYS A O 1
ATOM 2365 N N . ALA A 1 315 ? -14.609 32.906 -2.729 1 88.81 315 ALA A N 1
ATOM 2366 C CA . ALA A 1 315 ? -15.25 31.656 -2.33 1 88.81 315 ALA A CA 1
ATOM 2367 C C . ALA A 1 315 ? -15.133 31.438 -0.827 1 88.81 315 ALA A C 1
ATOM 2369 O O . ALA A 1 315 ? -14.227 31.969 -0.184 1 88.81 315 ALA A O 1
ATOM 2370 N N . LYS A 1 316 ? -16.094 30.75 -0.329 1 90.81 316 LYS A N 1
ATOM 2371 C CA . LYS A 1 316 ? -16.094 30.344 1.071 1 90.81 316 LYS A CA 1
ATOM 2372 C C . LYS A 1 316 ? -16.359 28.844 1.204 1 90.81 316 LYS A C 1
ATOM 2374 O O . LYS A 1 316 ? -17.062 28.25 0.374 1 90.81 316 LYS A O 1
ATOM 2379 N N . ALA A 1 317 ? -15.781 28.312 2.213 1 91 317 ALA A N 1
ATOM 2380 C CA . ALA A 1 317 ? -16.016 26.891 2.504 1 91 317 ALA A CA 1
ATOM 2381 C C . ALA A 1 317 ? -16.188 26.672 4.004 1 91 317 ALA A C 1
ATOM 2383 O O . ALA A 1 317 ? -15.406 27.156 4.812 1 91 317 ALA A O 1
ATOM 2384 N N . ASP A 1 318 ? -17.234 25.938 4.301 1 94.12 318 ASP A N 1
ATOM 2385 C CA . ASP A 1 318 ? -17.453 25.438 5.656 1 94.12 318 ASP A CA 1
ATOM 2386 C C . ASP A 1 318 ? -17.156 23.938 5.75 1 94.12 318 ASP A C 1
ATOM 2388 O O . ASP A 1 318 ? -17.641 23.156 4.922 1 94.12 318 ASP A O 1
ATOM 2392 N N . PHE A 1 319 ? -16.391 23.625 6.758 1 94.12 319 PHE A N 1
ATOM 2393 C CA . PHE A 1 319 ? -16.031 22.234 6.992 1 94.12 319 PHE A CA 1
ATOM 2394 C C . PHE A 1 319 ? -16.438 21.797 8.398 1 94.12 319 PHE A C 1
ATOM 2396 O O . PHE A 1 319 ? -16.281 22.562 9.352 1 94.12 319 PHE A O 1
ATOM 2403 N N . PHE A 1 320 ? -16.938 20.578 8.438 1 96 320 PHE A N 1
ATOM 2404 C CA . PHE A 1 320 ? -17.234 19.938 9.711 1 96 320 PHE A CA 1
ATOM 2405 C C . PHE A 1 320 ? -16.734 18.5 9.727 1 96 320 PHE A C 1
ATOM 2407 O O . PHE A 1 320 ? -16.844 17.781 8.734 1 96 320 PHE A O 1
ATOM 2414 N N . THR A 1 321 ? -16.156 18.156 10.875 1 96.19 321 THR A N 1
ATOM 2415 C CA . THR A 1 321 ? -15.766 16.75 11.055 1 96.19 321 THR A CA 1
ATOM 2416 C C . THR A 1 321 ? -15.992 16.312 12.5 1 96.19 321 THR A C 1
ATOM 2418 O O . THR A 1 321 ? -15.789 17.094 13.43 1 96.19 321 THR A O 1
ATOM 2421 N N . MET A 1 322 ? -16.406 15.07 12.656 1 98.5 322 MET A N 1
ATOM 2422 C CA . MET A 1 322 ? -16.562 14.406 13.953 1 98.5 322 MET A CA 1
ATOM 2423 C C . MET A 1 322 ? -16.062 12.969 13.891 1 98.5 322 MET A C 1
ATOM 2425 O O . MET A 1 322 ? -16.359 12.242 12.938 1 98.5 322 MET A O 1
ATOM 2429 N N . ALA A 1 323 ? -15.281 12.625 14.953 1 98.56 323 ALA A N 1
ATOM 2430 C CA . ALA A 1 323 ? -14.734 11.273 14.969 1 98.56 323 ALA A CA 1
ATOM 2431 C C . ALA A 1 323 ? -14.891 10.633 16.344 1 98.56 323 ALA A C 1
ATOM 2433 O O . ALA A 1 323 ? -14.688 11.297 17.375 1 98.56 323 ALA A O 1
ATOM 2434 N N . LEU A 1 324 ? -15.328 9.391 16.359 1 98.75 324 LEU A N 1
ATOM 2435 C CA . LEU A 1 324 ? -15.328 8.508 17.516 1 98.75 324 LEU A CA 1
ATOM 2436 C C . LEU A 1 324 ? -14.258 7.43 17.375 1 98.75 324 LEU A C 1
ATOM 2438 O O . LEU A 1 324 ? -14.258 6.676 16.406 1 98.75 324 LEU A O 1
ATOM 2442 N N . ASP A 1 325 ? -13.391 7.441 18.344 1 98.5 325 ASP A N 1
ATOM 2443 C CA . ASP A 1 325 ? -12.281 6.496 18.312 1 98.5 325 ASP A CA 1
ATOM 2444 C C . ASP A 1 325 ? -12.352 5.523 19.484 1 98.5 325 ASP A C 1
ATOM 2446 O O . ASP A 1 325 ? -12.641 5.926 20.609 1 98.5 325 ASP A O 1
ATOM 2450 N N . TYR A 1 326 ? -12.133 4.25 19.203 1 98.31 326 TYR A N 1
ATOM 2451 C CA . TYR A 1 326 ? -12.055 3.207 20.219 1 98.31 326 TYR A CA 1
ATOM 2452 C C . TYR A 1 326 ? -10.695 2.512 20.188 1 98.31 326 TYR A C 1
ATOM 2454 O O . TYR A 1 326 ? -10.375 1.812 19.219 1 98.31 326 TYR A O 1
ATOM 2462 N N . ALA A 1 327 ? -9.984 2.584 21.25 1 96.81 327 ALA A N 1
ATOM 2463 C CA . ALA A 1 327 ? -8.68 1.95 21.375 1 96.81 327 ALA A CA 1
ATOM 2464 C C . ALA A 1 327 ? -8.797 0.541 21.938 1 96.81 327 ALA A C 1
ATOM 2466 O O . ALA A 1 327 ? -9.078 0.369 23.125 1 96.81 327 ALA A O 1
ATOM 2467 N N . PHE A 1 328 ? -8.477 -0.421 21.078 1 95.56 328 PHE A N 1
ATOM 2468 C CA . PHE A 1 328 ? -8.367 -1.784 21.594 1 95.56 328 PHE A CA 1
ATOM 2469 C C . PHE A 1 328 ? -7.133 -1.938 22.469 1 95.56 328 PHE A C 1
ATOM 2471 O O . PHE A 1 328 ? -7.137 -2.725 23.422 1 95.56 328 PHE A O 1
ATOM 2478 N N . SER A 1 329 ? -6.105 -1.314 22.109 1 93.75 329 SER A N 1
ATOM 2479 C CA . SER A 1 329 ? -4.816 -1.205 22.797 1 93.75 329 SER A CA 1
ATOM 2480 C C . SER A 1 329 ? -4.152 0.136 22.5 1 93.75 329 SER A C 1
ATOM 2482 O O . SER A 1 329 ? -4.742 0.999 21.844 1 93.75 329 SER A O 1
ATOM 2484 N N . LYS A 1 330 ? -2.943 0.255 22.984 1 91.94 330 LYS A N 1
ATOM 2485 C CA . LYS A 1 330 ? -2.201 1.479 22.703 1 91.94 330 LYS A CA 1
ATOM 2486 C C . LYS A 1 330 ? -1.812 1.555 21.234 1 91.94 330 LYS A C 1
ATOM 2488 O O . LYS A 1 330 ? -1.46 2.625 20.734 1 91.94 330 LYS A O 1
ATOM 2493 N N . ARG A 1 331 ? -1.855 0.437 20.516 1 95.31 331 ARG A N 1
ATOM 2494 C CA . ARG A 1 331 ? -1.31 0.384 19.156 1 95.31 331 ARG A CA 1
ATOM 2495 C C . ARG A 1 331 ? -2.414 0.163 18.125 1 95.31 331 ARG A C 1
ATOM 2497 O O . ARG A 1 331 ? -2.219 0.408 16.938 1 95.31 331 ARG A O 1
ATOM 2504 N N . THR A 1 332 ? -3.543 -0.339 18.547 1 96.75 332 THR A N 1
ATOM 2505 C CA . THR A 1 332 ? -4.617 -0.688 17.625 1 96.75 332 THR A CA 1
ATOM 2506 C C . THR A 1 332 ? -5.914 0.017 18.016 1 96.75 332 THR A C 1
ATOM 2508 O O . THR A 1 332 ? -6.328 -0.026 19.172 1 96.75 332 THR A O 1
ATOM 2511 N N . ASP A 1 333 ? -6.5 0.635 17.047 1 97.62 333 ASP A N 1
ATOM 2512 C CA . ASP A 1 333 ? -7.789 1.27 17.297 1 97.62 333 ASP A CA 1
ATOM 2513 C C . ASP A 1 333 ? -8.688 1.211 16.062 1 97.62 333 ASP A C 1
ATOM 2515 O O . ASP A 1 333 ? -8.219 0.941 14.961 1 97.62 333 ASP A O 1
ATOM 2519 N N . ALA A 1 334 ? -9.984 1.284 16.312 1 98.19 334 ALA A N 1
ATOM 2520 C CA . ALA A 1 334 ? -10.992 1.496 15.273 1 98.19 334 ALA A CA 1
ATOM 2521 C C . ALA A 1 334 ? -11.664 2.859 15.438 1 98.19 334 ALA A C 1
ATOM 2523 O O . ALA A 1 334 ? -11.641 3.443 16.516 1 98.19 334 ALA A O 1
ATOM 2524 N N . TYR A 1 335 ? -12.211 3.346 14.336 1 98.62 335 TYR A N 1
ATOM 2525 C CA . TYR A 1 335 ? -12.828 4.664 14.422 1 98.62 335 TYR A CA 1
ATOM 2526 C C . TYR A 1 335 ? -13.953 4.801 13.398 1 98.62 335 TYR A C 1
ATOM 2528 O O . TYR A 1 335 ? -13.992 4.078 12.406 1 98.62 335 TYR A O 1
ATOM 2536 N N . ILE A 1 336 ? -14.852 5.648 13.742 1 98.69 336 ILE A N 1
ATOM 2537 C CA . ILE A 1 336 ? -15.883 6.141 12.836 1 98.69 336 ILE A CA 1
ATOM 2538 C C . ILE A 1 336 ? -15.789 7.66 12.734 1 98.69 336 ILE A C 1
ATOM 2540 O O . ILE A 1 336 ? -15.609 8.352 13.742 1 98.69 336 ILE A O 1
ATOM 2544 N N . GLU A 1 337 ? -15.836 8.188 11.539 1 98.5 337 GLU A N 1
ATOM 2545 C CA . GLU A 1 337 ? -15.773 9.625 11.289 1 98.5 337 GLU A CA 1
ATOM 2546 C C . GLU A 1 337 ? -16.859 10.055 10.297 1 98.5 337 GLU A C 1
ATOM 2548 O O . GLU A 1 337 ? -17.125 9.352 9.32 1 98.5 337 GLU A O 1
ATOM 2553 N N . VAL A 1 338 ? -17.484 11.125 10.578 1 98.38 338 VAL A N 1
ATOM 2554 C CA . VAL A 1 338 ? -18.391 11.781 9.633 1 98.38 338 VAL A CA 1
ATOM 2555 C C . VAL A 1 338 ? -17.891 13.195 9.336 1 98.38 338 VAL A C 1
ATOM 2557 O O . VAL A 1 338 ? -17.359 13.867 10.219 1 98.38 338 VAL A O 1
ATOM 2560 N N . ASP A 1 339 ? -18.078 13.609 8.062 1 96 339 ASP A N 1
ATOM 2561 C CA . ASP A 1 339 ? -17.625 14.953 7.699 1 96 339 ASP A CA 1
ATOM 2562 C C . ASP A 1 339 ? -18.562 15.578 6.668 1 96 339 ASP A C 1
ATOM 2564 O O . ASP A 1 339 ? -19.344 14.875 6.016 1 96 339 ASP A O 1
ATOM 2568 N N . HIS A 1 340 ? -18.5 16.875 6.637 1 95.38 340 HIS A N 1
ATOM 2569 C CA . HIS A 1 340 ? -19.359 17.625 5.723 1 95.38 340 HIS A CA 1
ATOM 2570 C C . HIS A 1 340 ? -18.656 18.891 5.234 1 95.38 340 HIS A C 1
ATOM 2572 O O . HIS A 1 340 ? -18.031 19.609 6.027 1 95.38 340 HIS A O 1
ATOM 2578 N N . THR A 1 341 ? -18.75 19.141 3.941 1 94.25 341 THR A N 1
ATOM 2579 C CA . THR A 1 341 ? -18.234 20.344 3.301 1 94.25 341 THR A CA 1
ATOM 2580 C C . THR A 1 341 ? -19.344 21.094 2.594 1 94.25 341 THR A C 1
ATOM 2582 O O . THR A 1 341 ? -20.188 20.5 1.916 1 94.25 341 THR A O 1
ATOM 2585 N N . LYS A 1 342 ? -19.375 22.375 2.771 1 94 342 LYS A N 1
ATOM 2586 C CA . LYS A 1 342 ? -20.266 23.25 2.037 1 94 342 LYS A CA 1
ATOM 2587 C C . LYS A 1 342 ? -19.516 24.438 1.433 1 94 342 LYS A C 1
ATOM 2589 O O . LYS A 1 342 ? -18.797 25.141 2.139 1 94 342 LYS A O 1
ATOM 2594 N N . LEU A 1 343 ? -19.734 24.578 0.153 1 91.94 343 LEU A N 1
ATOM 2595 C CA . LEU A 1 343 ? -19.078 25.672 -0.561 1 91.94 343 LEU A CA 1
ATOM 2596 C C . LEU A 1 343 ? -20.078 26.781 -0.893 1 91.94 343 LEU A C 1
ATOM 2598 O O . LEU A 1 343 ? -21.25 26.516 -1.186 1 91.94 343 LEU A O 1
ATOM 2602 N N . LYS A 1 344 ? -19.578 27.953 -0.853 1 91.06 344 LYS A N 1
ATOM 2603 C CA . LYS A 1 344 ? -20.312 29.125 -1.318 1 91.06 344 LYS A CA 1
ATOM 2604 C C . LYS A 1 344 ? -19.469 29.953 -2.275 1 91.06 344 LYS A C 1
ATOM 2606 O O . LYS A 1 344 ? -18.328 30.281 -1.976 1 91.06 344 LYS A O 1
ATOM 2611 N N . GLY A 1 345 ? -20.047 30.25 -3.389 1 87 345 GLY A N 1
ATOM 2612 C CA . GLY A 1 345 ? -19.406 31.016 -4.453 1 87 345 GLY A CA 1
ATOM 2613 C C . GLY A 1 345 ? -19.781 30.531 -5.84 1 87 345 GLY A C 1
ATOM 2614 O O . GLY A 1 345 ? -20.141 29.359 -6.02 1 87 345 GLY A O 1
ATOM 2615 N N . ASP A 1 346 ? -19.688 31.391 -6.84 1 82.69 346 ASP A N 1
ATOM 2616 C CA . ASP A 1 346 ? -20.188 31.094 -8.18 1 82.69 346 ASP A CA 1
ATOM 2617 C C . ASP A 1 346 ? -19.219 30.188 -8.938 1 82.69 346 ASP A C 1
ATOM 2619 O O . ASP A 1 346 ? -19.625 29.328 -9.703 1 82.69 346 ASP A O 1
ATOM 2623 N N . GLN A 1 347 ? -17.969 30.375 -8.711 1 84.06 347 GLN A N 1
ATOM 2624 C CA . GLN A 1 347 ? -17 29.688 -9.547 1 84.06 347 GLN A CA 1
ATOM 2625 C C . GLN A 1 347 ? -16.219 28.656 -8.75 1 84.06 347 GLN A C 1
ATOM 2627 O O . GLN A 1 347 ? -15.031 28.406 -9.023 1 84.06 347 GLN A O 1
ATOM 2632 N N . VAL A 1 348 ? -16.812 28.125 -7.684 1 85.31 348 VAL A N 1
ATOM 2633 C CA . VAL A 1 348 ? -16.172 27.094 -6.887 1 85.31 348 VAL A CA 1
ATOM 2634 C C . VAL A 1 348 ? -16.969 25.797 -6.977 1 85.31 348 VAL A C 1
ATOM 2636 O O . VAL A 1 348 ? -18.203 25.812 -7.098 1 85.31 348 VAL A O 1
ATOM 2639 N N . SER A 1 349 ? -16.25 24.703 -6.988 1 88.06 349 SER A N 1
ATOM 2640 C CA . SER A 1 349 ? -16.875 23.391 -7.129 1 88.06 349 SER A CA 1
ATOM 2641 C C . SER A 1 349 ? -16.062 22.328 -6.395 1 88.06 349 SER A C 1
ATOM 2643 O O . SER A 1 349 ? -14.859 22.469 -6.207 1 88.06 349 SER A O 1
ATOM 2645 N N . LEU A 1 350 ? -16.828 21.312 -5.965 1 89.88 350 LEU A N 1
ATOM 2646 C CA . LEU A 1 350 ? -16.141 20.094 -5.543 1 89.88 350 LEU A CA 1
ATOM 2647 C C . LEU A 1 350 ? -15.727 19.266 -6.75 1 89.88 350 LEU A C 1
ATOM 2649 O O . LEU A 1 350 ? -16.172 19.531 -7.875 1 89.88 350 LEU A O 1
ATOM 2653 N N . ASN A 1 351 ? -14.82 18.281 -6.465 1 85.75 351 ASN A N 1
ATOM 2654 C CA . ASN A 1 351 ? -14.32 17.422 -7.531 1 85.75 351 ASN A CA 1
ATOM 2655 C C . ASN A 1 351 ? -14.977 16.047 -7.496 1 85.75 351 ASN A C 1
ATOM 2657 O O . ASN A 1 351 ? -15.406 15.594 -6.438 1 85.75 351 ASN A O 1
ATOM 2661 N N . ASN A 1 352 ? -15 15.461 -8.711 1 86.12 352 ASN A N 1
ATOM 2662 C CA . ASN A 1 352 ? -15.414 14.07 -8.781 1 86.12 352 ASN A CA 1
ATOM 2663 C C . ASN A 1 352 ? -14.273 13.125 -8.43 1 86.12 352 ASN A C 1
ATOM 2665 O O . ASN A 1 352 ? -13.195 13.562 -8.016 1 86.12 352 ASN A O 1
ATOM 2669 N N . TYR A 1 353 ? -14.531 11.836 -8.594 1 79 353 TYR A N 1
ATOM 2670 C CA . TYR A 1 353 ? -13.578 10.805 -8.211 1 79 353 TYR A CA 1
ATOM 2671 C C . TYR A 1 353 ? -12.297 10.898 -9.031 1 79 353 TYR A C 1
ATOM 2673 O O . TYR A 1 353 ? -11.242 10.43 -8.609 1 79 353 TYR A O 1
ATOM 2681 N N . ALA A 1 354 ? -12.383 11.492 -10.172 1 78.44 354 ALA A N 1
ATOM 2682 C CA . ALA A 1 354 ? -11.219 11.609 -11.055 1 78.44 354 ALA A CA 1
ATOM 2683 C C . ALA A 1 354 ? -10.492 12.93 -10.828 1 78.44 354 ALA A C 1
ATOM 2685 O O . ALA A 1 354 ? -9.531 13.242 -11.539 1 78.44 354 ALA A O 1
ATOM 2686 N N . GLY A 1 355 ? -10.984 13.781 -9.906 1 79.56 355 GLY A N 1
ATOM 2687 C CA . GLY A 1 355 ? -10.328 15.031 -9.57 1 79.56 355 GLY A CA 1
ATOM 2688 C C . GLY A 1 355 ? -10.812 16.203 -10.398 1 79.56 355 GLY A C 1
ATOM 2689 O O . GLY A 1 355 ? -10.211 17.281 -10.367 1 79.56 355 GLY A O 1
ATOM 2690 N N . GLN A 1 356 ? -11.852 15.961 -11.07 1 82.69 356 GLN A N 1
ATOM 2691 C CA . GLN A 1 356 ? -12.383 17.031 -11.906 1 82.69 356 GLN A CA 1
ATOM 2692 C C . GLN A 1 356 ? -13.547 17.75 -11.211 1 82.69 356 GLN A C 1
ATOM 2694 O O . GLN A 1 356 ? -14.367 17.109 -10.555 1 82.69 356 GLN A O 1
ATOM 2699 N N . ALA A 1 357 ? -13.578 19.047 -11.445 1 84.81 357 ALA A N 1
ATOM 2700 C CA . ALA A 1 357 ? -14.719 19.781 -10.93 1 84.81 357 ALA A CA 1
ATOM 2701 C C . ALA A 1 357 ? -16.031 19.203 -11.438 1 84.81 357 ALA A C 1
ATOM 2703 O O . ALA A 1 357 ? -16.188 18.969 -12.641 1 84.81 357 ALA A O 1
ATOM 2704 N N . ASN A 1 358 ? -17 19.016 -10.547 1 88.88 358 ASN A N 1
ATOM 2705 C CA . ASN A 1 358 ? -18.219 18.344 -10.984 1 88.88 358 ASN A CA 1
ATOM 2706 C C . ASN A 1 358 ? -19.469 19.188 -10.719 1 88.88 358 ASN A C 1
ATOM 2708 O O . ASN A 1 358 ? -20.594 18.75 -10.969 1 88.88 358 ASN A O 1
ATOM 2712 N N . GLY A 1 359 ? -19.234 20.359 -10.117 1 89.06 359 GLY A N 1
ATOM 2713 C CA . GLY A 1 359 ? -20.312 21.297 -9.914 1 89.06 359 GLY A CA 1
ATOM 2714 C C . GLY A 1 359 ? -20.969 21.172 -8.555 1 89.06 359 GLY A C 1
ATOM 2715 O O . GLY A 1 359 ? -21.75 22.031 -8.156 1 89.06 359 GLY A O 1
ATOM 2716 N N . ALA A 1 360 ? -20.625 20.219 -7.809 1 91.88 360 ALA A N 1
ATOM 2717 C CA . ALA A 1 360 ? -21.219 20.031 -6.488 1 91.88 360 ALA A CA 1
ATOM 2718 C C . ALA A 1 360 ? -20.734 21.125 -5.523 1 91.88 360 ALA A C 1
ATOM 2720 O O . ALA A 1 360 ? -19.578 21.531 -5.566 1 91.88 360 ALA A O 1
ATOM 2721 N N . LYS A 1 361 ? -21.672 21.5 -4.598 1 91.88 361 LYS A N 1
ATOM 2722 C CA . LYS A 1 361 ? -21.359 22.547 -3.639 1 91.88 361 LYS A CA 1
ATOM 2723 C C . LYS A 1 361 ? -21.359 22.016 -2.209 1 91.88 361 LYS A C 1
ATOM 2725 O O . LYS A 1 361 ? -21.062 22.75 -1.265 1 91.88 361 LYS A O 1
ATOM 2730 N N . SER A 1 362 ? -21.656 20.812 -2.141 1 93.69 362 SER A N 1
ATOM 2731 C CA . SER A 1 362 ? -21.594 20.188 -0.824 1 93.69 362 SER A CA 1
ATOM 2732 C C . SER A 1 362 ? -21.281 18.703 -0.932 1 93.69 362 SER A C 1
ATOM 2734 O O . SER A 1 362 ? -21.5 18.094 -1.98 1 93.69 362 SER A O 1
ATOM 2736 N N . ARG A 1 363 ? -20.75 18.188 0.142 1 93.81 363 ARG A N 1
ATOM 2737 C CA . ARG A 1 363 ? -20.438 16.766 0.22 1 93.81 363 ARG A CA 1
ATOM 2738 C C . ARG A 1 363 ? -20.422 16.297 1.668 1 93.81 363 ARG A C 1
ATOM 2740 O O . ARG A 1 363 ? -19.922 16.984 2.553 1 93.81 363 ARG A O 1
ATOM 2747 N N . THR A 1 364 ? -21.047 15.133 1.823 1 96.5 364 THR A N 1
ATOM 2748 C CA . THR A 1 364 ? -20.984 14.438 3.104 1 96.5 364 THR A CA 1
ATOM 2749 C C . THR A 1 364 ? -20.281 13.094 2.957 1 96.5 364 THR A C 1
ATOM 2751 O O . THR A 1 364 ? -20.484 12.375 1.977 1 96.5 364 THR A O 1
ATOM 2754 N N . GLY A 1 365 ? -19.438 12.875 3.936 1 95.75 365 GLY A N 1
ATOM 2755 C CA . GLY A 1 365 ? -18.75 11.594 3.959 1 95.75 365 GLY A CA 1
ATOM 2756 C C . GLY A 1 365 ? -18.766 10.93 5.324 1 95.75 365 GLY A C 1
ATOM 2757 O O . GLY A 1 365 ? -18.922 11.609 6.344 1 95.75 365 GLY A O 1
ATOM 2758 N N . TYR A 1 366 ? -18.672 9.57 5.297 1 98.06 366 TYR A N 1
ATOM 2759 C CA . TYR A 1 366 ? -18.359 8.844 6.523 1 98.06 366 TYR A CA 1
ATOM 2760 C C . TYR A 1 366 ? -17.266 7.801 6.281 1 98.06 366 TYR A C 1
ATOM 2762 O O . TYR A 1 366 ? -17.125 7.289 5.168 1 98.06 366 TYR A O 1
ATOM 2770 N N . THR A 1 367 ? -16.5 7.621 7.312 1 98.19 367 THR A N 1
ATOM 2771 C CA . THR A 1 367 ? -15.352 6.73 7.27 1 98.19 367 THR A CA 1
ATOM 2772 C C . THR A 1 367 ? -15.344 5.789 8.477 1 98.19 367 THR A C 1
ATOM 2774 O O . THR A 1 367 ? -15.547 6.227 9.609 1 98.19 367 THR A O 1
ATOM 2777 N N . ILE A 1 368 ? -15.211 4.5 8.25 1 98.69 368 ILE A N 1
ATOM 2778 C CA . ILE A 1 368 ? -15.039 3.477 9.273 1 98.69 368 ILE A CA 1
ATOM 2779 C C . ILE A 1 368 ? -13.719 2.744 9.055 1 98.69 368 ILE A C 1
ATOM 2781 O O . ILE A 1 368 ? -13.5 2.148 8 1 98.69 368 ILE A O 1
ATOM 2785 N N . GLY A 1 369 ? -12.852 2.838 10.125 1 98.5 369 GLY A N 1
ATOM 2786 C CA . GLY A 1 369 ? -11.516 2.33 9.844 1 98.5 369 GLY A CA 1
ATOM 2787 C C . GLY A 1 369 ? -10.906 1.576 11.008 1 98.5 369 GLY A C 1
ATOM 2788 O O . GLY A 1 369 ? -11.422 1.632 12.125 1 98.5 369 GLY A O 1
ATOM 2789 N N . LEU A 1 370 ? -9.898 0.788 10.68 1 98.56 370 LEU A N 1
ATOM 2790 C CA . LEU A 1 370 ? -9.008 0.066 11.578 1 98.56 370 LEU A CA 1
ATOM 2791 C C . LEU A 1 370 ? -7.559 0.497 11.375 1 98.56 370 LEU A C 1
ATOM 2793 O O . LEU A 1 370 ? -7.086 0.568 10.234 1 98.56 370 LEU A O 1
ATOM 2797 N N . ARG A 1 371 ? -6.902 0.773 12.523 1 98 371 ARG A N 1
ATOM 2798 C CA . ARG A 1 371 ? -5.535 1.269 12.438 1 98 371 ARG A CA 1
ATOM 2799 C C . ARG A 1 371 ? -4.633 0.562 13.445 1 98 371 ARG A C 1
ATOM 2801 O O . ARG A 1 371 ? -5.02 0.355 14.602 1 98 371 ARG A O 1
ATOM 2808 N N . HIS A 1 372 ? -3.469 0.181 12.977 1 97.94 372 HIS A N 1
ATOM 2809 C CA . HIS A 1 372 ? -2.428 -0.372 13.836 1 97.94 372 HIS A CA 1
ATOM 2810 C C . HIS A 1 372 ? -1.133 0.424 13.719 1 97.94 372 HIS A C 1
ATOM 2812 O O . HIS A 1 372 ? -0.706 0.758 12.609 1 97.94 372 HIS A O 1
ATOM 2818 N N . ARG A 1 373 ? -0.555 0.637 14.828 1 96.62 373 ARG A N 1
ATOM 2819 C CA . ARG A 1 373 ? 0.746 1.294 14.914 1 96.62 373 ARG A CA 1
ATOM 2820 C C . ARG A 1 373 ? 1.794 0.359 15.508 1 96.62 373 ARG A C 1
ATOM 2822 O O . ARG A 1 373 ? 1.514 -0.374 16.453 1 96.62 373 ARG A O 1
ATOM 2829 N N . PHE A 1 374 ? 3.016 0.416 14.961 1 94.69 374 PHE A N 1
ATOM 2830 C CA . PHE A 1 374 ? 4.094 -0.4 15.508 1 94.69 374 PHE A CA 1
ATOM 2831 C C . PHE A 1 374 ? 5.395 0.393 15.57 1 94.69 374 PHE A C 1
ATOM 2833 O O . PHE A 1 374 ? 5.562 1.375 14.844 1 94.69 374 PHE A O 1
ATOM 2840 N N . MET B 1 1 ? 26.359 -64 14.008 1 20.34 1 MET B N 1
ATOM 2841 C CA . MET B 1 1 ? 26.281 -63.156 12.82 1 20.34 1 MET B CA 1
ATOM 2842 C C . MET B 1 1 ? 25.172 -62.125 12.961 1 20.34 1 MET B C 1
ATOM 2844 O O . MET B 1 1 ? 23.984 -62.438 12.797 1 20.34 1 MET B O 1
ATOM 2848 N N . ARG B 1 2 ? 25.266 -61.25 13.891 1 23.19 2 ARG B N 1
ATOM 2849 C CA . ARG B 1 2 ? 24.562 -60.438 14.875 1 23.19 2 ARG B CA 1
ATOM 2850 C C . ARG B 1 2 ? 24.078 -59.125 14.25 1 23.19 2 ARG B C 1
ATOM 2852 O O . ARG B 1 2 ? 24.781 -58.125 14.297 1 23.19 2 ARG B O 1
ATOM 2859 N N . ILE B 1 3 ? 23.688 -59.312 12.852 1 25.89 3 ILE B N 1
ATOM 2860 C CA . ILE B 1 3 ? 23.484 -58.094 12.055 1 25.89 3 ILE B CA 1
ATOM 2861 C C . ILE B 1 3 ? 22.438 -57.219 12.727 1 25.89 3 ILE B C 1
ATOM 2863 O O . ILE B 1 3 ? 21.297 -57.625 12.938 1 25.89 3 ILE B O 1
ATOM 2867 N N . SER B 1 4 ? 22.859 -56.281 13.453 1 24.69 4 SER B N 1
ATOM 2868 C CA . SER B 1 4 ? 22.312 -55.281 14.367 1 24.69 4 SER B CA 1
ATOM 2869 C C . SER B 1 4 ? 21.25 -54.438 13.688 1 24.69 4 SER B C 1
ATOM 2871 O O . SER B 1 4 ? 21.328 -54.188 12.484 1 24.69 4 SER B O 1
ATOM 2873 N N . SER B 1 5 ? 20.141 -54.25 14.289 1 22.17 5 SER B N 1
ATOM 2874 C CA . SER B 1 5 ? 18.75 -53.844 14.188 1 22.17 5 SER B CA 1
ATOM 2875 C C . SER B 1 5 ? 18.625 -52.406 13.641 1 22.17 5 SER B C 1
ATOM 2877 O O . SER B 1 5 ? 17.766 -52.156 12.789 1 22.17 5 SER B O 1
ATOM 2879 N N . VAL B 1 6 ? 19.125 -51.406 14.5 1 24.5 6 VAL B N 1
ATOM 2880 C CA . VAL B 1 6 ? 18.156 -50.375 14.828 1 24.5 6 VAL B CA 1
ATOM 2881 C C . VAL B 1 6 ? 18.078 -49.344 13.68 1 24.5 6 VAL B C 1
ATOM 2883 O O . VAL B 1 6 ? 19.062 -48.688 13.359 1 24.5 6 VAL B O 1
ATOM 2886 N N . LYS B 1 7 ? 17.312 -49.625 12.75 1 23.23 7 LYS B N 1
ATOM 2887 C CA . LYS B 1 7 ? 17.016 -48.844 11.547 1 23.23 7 LYS B CA 1
ATOM 2888 C C . LYS B 1 7 ? 16.984 -47.344 11.852 1 23.23 7 LYS B C 1
ATOM 2890 O O . LYS B 1 7 ? 16.844 -46.969 13.016 1 23.23 7 LYS B O 1
ATOM 2895 N N . LYS B 1 8 ? 16.625 -46.531 10.688 1 22.58 8 LYS B N 1
ATOM 2896 C CA . LYS B 1 8 ? 16.766 -45.312 9.883 1 22.58 8 LYS B CA 1
ATOM 2897 C C . LYS B 1 8 ? 15.852 -44.188 10.406 1 22.58 8 LYS B C 1
ATOM 2899 O O . LYS B 1 8 ? 14.625 -44.312 10.359 1 22.58 8 LYS B O 1
ATOM 2904 N N . THR B 1 9 ? 16.109 -43.562 11.469 1 21.36 9 THR B N 1
ATOM 2905 C CA . THR B 1 9 ? 15.359 -42.406 11.969 1 21.36 9 THR B CA 1
ATOM 2906 C C . THR B 1 9 ? 15.164 -41.375 10.867 1 21.36 9 THR B C 1
ATOM 2908 O O . THR B 1 9 ? 16.109 -41.031 10.156 1 21.36 9 THR B O 1
ATOM 2911 N N . VAL B 1 10 ? 13.906 -41.188 10.523 1 23.47 10 VAL B N 1
ATOM 2912 C CA . VAL B 1 10 ? 13.227 -40.219 9.695 1 23.47 10 VAL B CA 1
ATOM 2913 C C . VAL B 1 10 ? 13.797 -38.812 9.969 1 23.47 10 VAL B C 1
ATOM 2915 O O . VAL B 1 10 ? 13.727 -38.344 11.094 1 23.47 10 VAL B O 1
ATOM 2918 N N . ALA B 1 11 ? 14.82 -38.438 9.32 1 22.81 11 ALA B N 1
ATOM 2919 C CA . ALA B 1 11 ? 15.297 -37.062 9.305 1 22.81 11 ALA B CA 1
ATOM 2920 C C . ALA B 1 11 ? 14.133 -36.094 9.141 1 22.81 11 ALA B C 1
ATOM 2922 O O . ALA B 1 11 ? 13.188 -36.344 8.406 1 22.81 11 ALA B O 1
ATOM 2923 N N . LEU B 1 12 ? 13.992 -35.031 9.992 1 23.61 12 LEU B N 1
ATOM 2924 C CA . LEU B 1 12 ? 13.273 -33.781 10.344 1 23.61 12 LEU B CA 1
ATOM 2925 C C . LEU B 1 12 ? 13.172 -32.875 9.141 1 23.61 12 LEU B C 1
ATOM 2927 O O . LEU B 1 12 ? 14.156 -32.25 8.742 1 23.61 12 LEU B O 1
ATOM 2931 N N . THR B 1 13 ? 12.758 -33.312 7.984 1 23.36 13 THR B N 1
ATOM 2932 C CA . THR B 1 13 ? 12.578 -32.25 6.977 1 23.36 13 THR B CA 1
ATOM 2933 C C . THR B 1 13 ? 11.609 -31.188 7.473 1 23.36 13 THR B C 1
ATOM 2935 O O . THR B 1 13 ? 10.406 -31.438 7.57 1 23.36 13 THR B O 1
ATOM 2938 N N . THR B 1 14 ? 11.734 -30.516 8.664 1 24.53 14 THR B N 1
ATOM 2939 C CA . THR B 1 14 ? 10.828 -29.453 9.094 1 24.53 14 THR B CA 1
ATOM 2940 C C . THR B 1 14 ? 10.75 -28.359 8.039 1 24.53 14 THR B C 1
ATOM 2942 O O . THR B 1 14 ? 11.695 -27.578 7.883 1 24.53 14 THR B O 1
ATOM 2945 N N . LEU B 1 15 ? 10.641 -28.531 6.805 1 24.31 15 LEU B N 1
ATOM 2946 C CA . LEU B 1 15 ? 10.469 -27.297 6.031 1 24.31 15 LEU B CA 1
ATOM 2947 C C . LEU B 1 15 ? 9.359 -26.438 6.625 1 24.31 15 LEU B C 1
ATOM 2949 O O . LEU B 1 15 ? 8.234 -26.891 6.797 1 24.31 15 LEU B O 1
ATOM 2953 N N . ALA B 1 16 ? 9.57 -25.266 7.227 1 24.84 16 ALA B N 1
ATOM 2954 C CA . ALA B 1 16 ? 9.234 -24.078 7.992 1 24.84 16 ALA B CA 1
ATOM 2955 C C . ALA B 1 16 ? 8.156 -23.25 7.285 1 24.84 16 ALA B C 1
ATOM 2957 O O . ALA B 1 16 ? 7.301 -22.656 7.938 1 24.84 16 ALA B O 1
ATOM 2958 N N . VAL B 1 17 ? 8.172 -22.766 5.996 1 27.34 17 VAL B N 1
ATOM 2959 C CA . VAL B 1 17 ? 7.762 -21.391 6.254 1 27.34 17 VAL B CA 1
ATOM 2960 C C . VAL B 1 17 ? 6.281 -21.359 6.621 1 27.34 17 VAL B C 1
ATOM 2962 O O . VAL B 1 17 ? 5.68 -20.281 6.676 1 27.34 17 VAL B O 1
ATOM 2965 N N . ALA B 1 18 ? 5.547 -22.406 6.371 1 27.3 18 ALA B N 1
ATOM 2966 C CA . ALA B 1 18 ? 4.156 -22.109 6.691 1 27.3 18 ALA B CA 1
ATOM 2967 C C . ALA B 1 18 ? 4.016 -21.641 8.133 1 27.3 18 ALA B C 1
ATOM 2969 O O . ALA B 1 18 ? 4.184 -22.422 9.07 1 27.3 18 ALA B O 1
ATOM 2970 N N . ALA B 1 19 ? 4.559 -20.562 8.57 1 26.48 19 ALA B N 1
ATOM 2971 C CA . ALA B 1 19 ? 4.277 -20.391 9.992 1 26.48 19 ALA B CA 1
ATOM 2972 C C . ALA B 1 19 ? 2.82 -20.734 10.312 1 26.48 19 ALA B C 1
ATOM 2974 O O . ALA B 1 19 ? 1.907 -20.266 9.617 1 26.48 19 ALA B O 1
ATOM 2975 N N . PRO B 1 20 ? 2.6 -21.953 10.953 1 26.52 20 PRO B N 1
ATOM 2976 C CA . PRO B 1 20 ? 1.285 -22.234 11.531 1 26.52 20 PRO B CA 1
ATOM 2977 C C . PRO B 1 20 ? 0.631 -20.984 12.141 1 26.52 20 PRO B C 1
ATOM 2979 O O . PRO B 1 20 ? 1.323 -20.031 12.484 1 26.52 20 PRO B O 1
ATOM 2982 N N . PHE B 1 21 ? -0.625 -20.969 11.836 1 26.97 21 PHE B N 1
ATOM 2983 C CA . PHE B 1 21 ? -1.601 -20.281 12.672 1 26.97 21 PHE B CA 1
ATOM 2984 C C . PHE B 1 21 ? -1.401 -20.641 14.141 1 26.97 21 PHE B C 1
ATOM 2986 O O . PHE B 1 21 ? -2.113 -21.484 14.68 1 26.97 21 PHE B O 1
ATOM 2993 N N . THR B 1 22 ? -0.218 -21.156 14.625 1 25.17 22 THR B N 1
ATOM 2994 C CA . THR B 1 22 ? -0.32 -21.453 16.047 1 25.17 22 THR B CA 1
ATOM 2995 C C . THR B 1 22 ? -0.933 -20.281 16.812 1 25.17 22 THR B C 1
ATOM 2997 O O . THR B 1 22 ? -0.485 -19.141 16.672 1 25.17 22 THR B O 1
ATOM 3000 N N . PHE B 1 23 ? -2.172 -20.609 17.156 1 26.56 23 PHE B N 1
ATOM 3001 C CA . PHE B 1 23 ? -2.957 -19.828 18.109 1 26.56 23 PHE B CA 1
ATOM 3002 C C . PHE B 1 23 ? -2.246 -19.75 19.453 1 26.56 23 PHE B C 1
ATOM 3004 O O . PHE B 1 23 ? -2.855 -19.406 20.469 1 26.56 23 PHE B O 1
ATOM 3011 N N . ALA B 1 24 ? -1.189 -20.594 19.75 1 25.86 24 ALA B N 1
ATOM 3012 C CA . ALA B 1 24 ? -0.949 -20.641 21.188 1 25.86 24 ALA B CA 1
ATOM 3013 C C . ALA B 1 24 ? -0.911 -19.219 21.766 1 25.86 24 ALA B C 1
ATOM 3015 O O . ALA B 1 24 ? -0.292 -18.328 21.203 1 25.86 24 ALA B O 1
ATOM 3016 N N . GLN B 1 25 ? -1.587 -19.109 22.891 1 28.88 25 GLN B N 1
ATOM 3017 C CA . GLN B 1 25 ? -1.944 -18.109 23.906 1 28.88 25 GLN B CA 1
ATOM 3018 C C . GLN B 1 25 ? -0.701 -17.547 24.594 1 28.88 25 GLN B C 1
ATOM 3020 O O . GLN B 1 25 ? -0.807 -16.797 25.562 1 28.88 25 GLN B O 1
ATOM 3025 N N . GLN B 1 26 ? 0.529 -18.016 24.297 1 29.02 26 GLN B N 1
ATOM 3026 C CA . GLN B 1 26 ? 1.244 -17.562 25.484 1 29.02 26 GLN B CA 1
ATOM 3027 C C . GLN B 1 26 ? 1.038 -16.078 25.719 1 29.02 26 GLN B C 1
ATOM 3029 O O . GLN B 1 26 ? 0.738 -15.328 24.781 1 29.02 26 GLN B O 1
ATOM 3034 N N . ALA B 1 27 ? 1.643 -15.516 26.719 1 34.12 27 ALA B N 1
ATOM 3035 C CA . ALA B 1 27 ? 1.496 -14.164 27.25 1 34.12 27 ALA B CA 1
ATOM 3036 C C . ALA B 1 27 ? 1.498 -13.133 26.125 1 34.12 27 ALA B C 1
ATOM 3038 O O . ALA B 1 27 ? 2.055 -13.375 25.047 1 34.12 27 ALA B O 1
ATOM 3039 N N . GLY B 1 28 ? 0.692 -11.789 26 1 46.78 28 GLY B N 1
ATOM 3040 C CA . GLY B 1 28 ? 0.157 -10.562 25.438 1 46.78 28 GLY B CA 1
ATOM 3041 C C . GLY B 1 28 ? 1.129 -9.859 24.5 1 46.78 28 GLY B C 1
ATOM 3042 O O . GLY B 1 28 ? 1.098 -8.633 24.375 1 46.78 28 GLY B O 1
ATOM 3043 N N . THR B 1 29 ? 2.312 -10.531 23.906 1 62.53 29 THR B N 1
ATOM 3044 C CA . THR B 1 29 ? 3.516 -9.867 23.406 1 62.53 29 THR B CA 1
ATOM 3045 C C . THR B 1 29 ? 3.328 -9.414 21.969 1 62.53 29 THR B C 1
ATOM 3047 O O . THR B 1 29 ? 2.709 -10.109 21.156 1 62.53 29 THR B O 1
ATOM 3050 N N . SER B 1 30 ? 3.4 -8.156 21.625 1 81.56 30 SER B N 1
ATOM 3051 C CA . SER B 1 30 ? 3.506 -7.484 20.328 1 81.56 30 SER B CA 1
ATOM 3052 C C . SER B 1 30 ? 4.82 -7.82 19.641 1 81.56 30 SER B C 1
ATOM 3054 O O . SER B 1 30 ? 5.859 -7.953 20.297 1 81.56 30 SER B O 1
ATOM 3056 N N . SER B 1 31 ? 4.688 -8.398 18.422 1 90.56 31 SER B N 1
ATOM 3057 C CA . SER B 1 31 ? 5.902 -8.703 17.688 1 90.56 31 SER B CA 1
ATOM 3058 C C . SER B 1 31 ? 5.906 -8.016 16.328 1 90.56 31 SER B C 1
ATOM 3060 O O . SER B 1 31 ? 4.855 -7.836 15.711 1 90.56 31 SER B O 1
ATOM 3062 N N . VAL B 1 32 ? 7.047 -7.504 15.945 1 92.12 32 VAL B N 1
ATOM 3063 C CA . VAL B 1 32 ? 7.375 -7.035 14.602 1 92.12 32 VAL B CA 1
ATOM 3064 C C . VAL B 1 32 ? 8.5 -7.887 14.016 1 92.12 32 VAL B C 1
ATOM 3066 O O . VAL B 1 32 ? 9.609 -7.914 14.547 1 92.12 32 VAL B O 1
ATOM 3069 N N . GLN B 1 33 ? 8.188 -8.531 12.859 1 94.19 33 GLN B N 1
ATOM 3070 C CA . GLN B 1 33 ? 9.148 -9.477 12.289 1 94.19 33 GLN B CA 1
ATOM 3071 C C . GLN B 1 33 ? 9.484 -9.109 10.844 1 94.19 33 GLN B C 1
ATOM 3073 O O . GLN B 1 33 ? 8.586 -8.945 10.016 1 94.19 33 GLN B O 1
ATOM 3078 N N . LEU B 1 34 ? 10.844 -9.047 10.633 1 95 34 LEU B N 1
ATOM 3079 C CA . LEU B 1 34 ? 11.312 -8.977 9.25 1 95 34 LEU B CA 1
ATOM 3080 C C . LEU B 1 34 ? 11.469 -10.375 8.664 1 95 34 LEU B C 1
ATOM 3082 O O . LEU B 1 34 ? 11.992 -11.281 9.328 1 95 34 LEU B O 1
ATOM 3086 N N . TYR B 1 35 ? 10.977 -10.523 7.414 1 96.69 35 TYR B N 1
ATOM 3087 C CA . TYR B 1 35 ? 11.156 -11.805 6.742 1 96.69 35 TYR B CA 1
ATOM 3088 C C . TYR B 1 35 ? 11.477 -11.602 5.266 1 96.69 35 TYR B C 1
ATOM 3090 O O . TYR B 1 35 ? 11.43 -10.484 4.762 1 96.69 35 TYR B O 1
ATOM 3098 N N . GLY B 1 36 ? 11.953 -12.812 4.598 1 97.94 36 GLY B N 1
ATOM 3099 C CA . GLY B 1 36 ? 12.195 -12.672 3.17 1 97.94 36 GLY B CA 1
ATOM 3100 C C . GLY B 1 36 ? 12.75 -13.93 2.533 1 97.94 36 GLY B C 1
ATOM 3101 O O . GLY B 1 36 ? 12.93 -14.945 3.207 1 97.94 36 GLY B O 1
ATOM 3102 N N . ILE B 1 37 ? 12.812 -13.867 1.232 1 98.44 37 ILE B N 1
ATOM 3103 C CA . ILE B 1 37 ? 13.438 -14.859 0.364 1 98.44 37 ILE B CA 1
ATOM 3104 C C . ILE B 1 37 ? 14.328 -14.156 -0.659 1 98.44 37 ILE B C 1
ATOM 3106 O O . ILE B 1 37 ? 13.93 -13.148 -1.25 1 98.44 37 ILE B O 1
ATOM 3110 N N . VAL B 1 38 ? 15.523 -14.609 -0.755 1 98.38 38 VAL B N 1
ATOM 3111 C CA . VAL B 1 38 ? 16.359 -14.25 -1.895 1 98.38 38 VAL B CA 1
ATOM 3112 C C . VAL B 1 38 ? 16.688 -15.492 -2.717 1 98.38 38 VAL B C 1
ATOM 3114 O O . VAL B 1 38 ? 17.328 -16.422 -2.221 1 98.38 38 VAL B O 1
ATOM 3117 N N . ASP B 1 39 ? 16.172 -15.5 -3.904 1 98.62 39 ASP B N 1
ATOM 3118 C CA . ASP B 1 39 ? 16.328 -16.609 -4.836 1 98.62 39 ASP B CA 1
ATOM 3119 C C . ASP B 1 39 ? 16.984 -16.156 -6.137 1 98.62 39 ASP B C 1
ATOM 3121 O O . ASP B 1 39 ? 16.484 -15.242 -6.805 1 98.62 39 ASP B O 1
ATOM 3125 N N . MET B 1 40 ? 18.094 -16.75 -6.445 1 98.31 40 MET B N 1
ATOM 3126 C CA . MET B 1 40 ? 18.844 -16.469 -7.668 1 98.31 40 MET B CA 1
ATOM 3127 C C . MET B 1 40 ? 19.047 -17.734 -8.484 1 98.31 40 MET B C 1
ATOM 3129 O O . MET B 1 40 ? 19.375 -18.797 -7.934 1 98.31 40 MET B O 1
ATOM 3133 N N . ALA B 1 41 ? 18.844 -17.562 -9.859 1 98.56 41 ALA B N 1
ATOM 3134 C CA . ALA B 1 41 ? 18.984 -18.766 -10.664 1 98.56 41 ALA B CA 1
ATOM 3135 C C . ALA B 1 41 ? 19.516 -18.438 -12.055 1 98.56 41 ALA B C 1
ATOM 3137 O O . ALA B 1 41 ? 19.266 -17.344 -12.57 1 98.56 41 ALA B O 1
ATOM 3138 N N . TYR B 1 42 ? 20.234 -19.406 -12.578 1 98.25 42 TYR B N 1
ATOM 3139 C CA . TYR B 1 42 ? 20.5 -19.438 -14.016 1 98.25 42 TYR B CA 1
ATOM 3140 C C . TYR B 1 42 ? 19.359 -20.141 -14.758 1 98.25 42 TYR B C 1
ATOM 3142 O O . TYR B 1 42 ? 18.938 -21.219 -14.367 1 98.25 42 TYR B O 1
ATOM 3150 N N . ARG B 1 43 ? 18.828 -19.547 -15.812 1 97.5 43 ARG B N 1
ATOM 3151 C CA . ARG B 1 43 ? 17.781 -20.141 -16.641 1 97.5 43 ARG B CA 1
ATOM 3152 C C . ARG B 1 43 ? 18.156 -20.078 -18.125 1 97.5 43 ARG B C 1
ATOM 3154 O O . ARG B 1 43 ? 18.625 -19.047 -18.609 1 97.5 43 ARG B O 1
ATOM 3161 N N . HIS B 1 44 ? 18.016 -21.188 -18.703 1 97.69 44 HIS B N 1
ATOM 3162 C CA . HIS B 1 44 ? 18.219 -21.297 -20.141 1 97.69 44 HIS B CA 1
ATOM 3163 C C . HIS B 1 44 ? 16.953 -21.828 -20.828 1 97.69 44 HIS B C 1
ATOM 3165 O O . HIS B 1 44 ? 16.359 -22.797 -20.375 1 97.69 44 HIS B O 1
ATOM 3171 N N . THR B 1 45 ? 16.562 -21.156 -21.969 1 95.44 45 THR B N 1
ATOM 3172 C CA . THR B 1 45 ? 15.406 -21.609 -22.75 1 95.44 45 THR B CA 1
ATOM 3173 C C . THR B 1 45 ? 15.75 -21.641 -24.234 1 95.44 45 THR B C 1
ATOM 3175 O O . THR B 1 45 ? 16.531 -20.828 -24.719 1 95.44 45 THR B O 1
ATOM 3178 N N . ASN B 1 46 ? 15.164 -22.609 -24.906 1 96.44 46 ASN B N 1
ATOM 3179 C CA . ASN B 1 46 ? 15.234 -22.609 -26.375 1 96.44 46 ASN B CA 1
ATOM 3180 C C . ASN B 1 46 ? 14.016 -21.938 -26.984 1 96.44 46 ASN B C 1
ATOM 3182 O O . ASN B 1 46 ? 13.094 -21.547 -26.281 1 96.44 46 ASN B O 1
ATOM 3186 N N . ASN B 1 47 ? 14.102 -21.641 -28.375 1 93.75 47 ASN B N 1
ATOM 3187 C CA . ASN B 1 47 ? 13.031 -21.078 -29.172 1 93.75 47 ASN B CA 1
ATOM 3188 C C . ASN B 1 47 ? 12.562 -19.734 -28.609 1 93.75 47 ASN B C 1
ATOM 3190 O O . ASN B 1 47 ? 11.359 -19.5 -28.484 1 93.75 47 ASN B O 1
ATOM 3194 N N . GLU B 1 48 ? 13.516 -18.969 -28.219 1 92.25 48 GLU B N 1
ATOM 3195 C CA . GLU B 1 48 ? 13.281 -17.625 -27.703 1 92.25 48 GLU B CA 1
ATOM 3196 C C . GLU B 1 48 ? 13.672 -16.562 -28.734 1 92.25 48 GLU B C 1
ATOM 3198 O O . GLU B 1 48 ? 13.734 -15.375 -28.406 1 92.25 48 GLU B O 1
ATOM 3203 N N . GLY B 1 49 ? 13.914 -16.938 -29.891 1 90.69 49 GLY B N 1
ATOM 3204 C CA . GLY B 1 49 ? 14.367 -16.016 -30.922 1 90.69 49 GLY B CA 1
ATOM 3205 C C . GLY B 1 49 ? 13.266 -15.094 -31.422 1 90.69 49 GLY B C 1
ATOM 3206 O O . GLY B 1 49 ? 12.109 -15.227 -31.031 1 90.69 49 GLY B O 1
ATOM 3207 N N . PRO B 1 50 ? 13.703 -14.109 -32.219 1 90.5 50 PRO B N 1
ATOM 3208 C CA . PRO B 1 50 ? 12.727 -13.164 -32.75 1 90.5 50 PRO B CA 1
ATOM 3209 C C . PRO B 1 50 ? 11.758 -13.812 -33.75 1 90.5 50 PRO B C 1
ATOM 3211 O O . PRO B 1 50 ? 11.953 -14.969 -34.156 1 90.5 50 PRO B O 1
ATOM 3214 N N . ALA B 1 51 ? 10.75 -12.953 -34.062 1 86.69 51 ALA B N 1
ATOM 3215 C CA . ALA B 1 51 ? 9.82 -13.406 -35.094 1 86.69 51 ALA B CA 1
ATOM 3216 C C . ALA B 1 51 ? 10.547 -13.703 -36.406 1 86.69 51 ALA B C 1
ATOM 3218 O O . ALA B 1 51 ? 11.438 -12.961 -36.781 1 86.69 51 ALA B O 1
ATOM 3219 N N . GLY B 1 52 ? 10.227 -14.781 -37.031 1 87.69 52 GLY B N 1
ATOM 3220 C CA . GLY B 1 52 ? 10.883 -15.188 -38.281 1 87.69 52 GLY B CA 1
ATOM 3221 C C . GLY B 1 52 ? 12.055 -16.125 -38.062 1 87.69 52 GLY B C 1
ATOM 3222 O O . GLY B 1 52 ? 12.469 -16.844 -38.969 1 87.69 52 GLY B O 1
ATOM 3223 N N . SER B 1 53 ? 12.586 -16.078 -36.938 1 90.75 53 SER B N 1
ATOM 3224 C CA . SER B 1 53 ? 13.664 -16.984 -36.531 1 90.75 53 SER B CA 1
ATOM 3225 C C . SER B 1 53 ? 13.555 -17.375 -35.062 1 90.75 53 SER B C 1
ATOM 3227 O O . SER B 1 53 ? 14.445 -17.078 -34.281 1 90.75 53 SER B O 1
ATOM 3229 N N . PRO B 1 54 ? 12.578 -18.156 -34.812 1 91.69 54 PRO B N 1
ATOM 3230 C CA . PRO B 1 54 ? 12.258 -18.391 -33.406 1 91.69 54 PRO B CA 1
ATOM 3231 C C . PRO B 1 54 ? 13.242 -19.344 -32.719 1 91.69 54 PRO B C 1
ATOM 3233 O O . PRO B 1 54 ? 13.25 -19.453 -31.5 1 91.69 54 PRO B O 1
ATOM 3236 N N . GLY B 1 55 ? 14.141 -19.984 -33.375 1 93.88 55 GLY B N 1
ATOM 3237 C CA . GLY B 1 55 ? 14.969 -21.062 -32.844 1 93.88 55 GLY B CA 1
ATOM 3238 C C . GLY B 1 55 ? 16.062 -20.578 -31.922 1 93.88 55 GLY B C 1
ATOM 3239 O O . GLY B 1 55 ? 16.75 -21.375 -31.297 1 93.88 55 GLY B O 1
ATOM 3240 N N . GLY B 1 56 ? 16.234 -19.344 -31.734 1 94.19 56 GLY B N 1
ATOM 3241 C CA . GLY B 1 56 ? 17.281 -18.828 -30.859 1 94.19 56 GLY B CA 1
ATOM 3242 C C . GLY B 1 56 ? 17.016 -19.125 -29.406 1 94.19 56 GLY B C 1
ATOM 3243 O O . GLY B 1 56 ? 15.875 -19.219 -28.969 1 94.19 56 GLY B O 1
ATOM 3244 N N . SER B 1 57 ? 18.109 -19.281 -28.688 1 95.56 57 SER B N 1
ATOM 3245 C CA . SER B 1 57 ? 18.031 -19.562 -27.25 1 95.56 57 SER B CA 1
ATOM 3246 C C . SER B 1 57 ? 18.25 -18.297 -26.422 1 95.56 57 SER B C 1
ATOM 3248 O O . SER B 1 57 ? 18.641 -17.266 -26.953 1 95.56 57 SER B O 1
ATOM 3250 N N . LEU B 1 58 ? 17.875 -18.406 -25.141 1 94.62 58 LEU B N 1
ATOM 3251 C CA . LEU B 1 58 ? 18.094 -17.312 -24.188 1 94.62 58 LEU B CA 1
ATOM 3252 C C . LEU B 1 58 ? 18.688 -17.844 -22.891 1 94.62 58 LEU B C 1
ATOM 3254 O O . LEU B 1 58 ? 18.203 -18.844 -22.344 1 94.62 58 LEU B O 1
ATOM 3258 N N . SER B 1 59 ? 19.781 -17.234 -22.438 1 96.12 59 SER B N 1
ATOM 3259 C CA . SER B 1 59 ? 20.391 -17.469 -21.141 1 96.12 59 SER B CA 1
ATOM 3260 C C . SER B 1 59 ? 20.281 -16.25 -20.234 1 96.12 59 SER B C 1
ATOM 3262 O O . SER B 1 59 ? 20.609 -15.133 -20.656 1 96.12 59 SER B O 1
ATOM 3264 N N . GLN B 1 60 ? 19.797 -16.547 -19 1 95.56 60 GLN B N 1
ATOM 3265 C CA . GLN B 1 60 ? 19.578 -15.414 -18.094 1 95.56 60 GLN B CA 1
ATOM 3266 C C . GLN B 1 60 ? 19.828 -15.805 -16.641 1 95.56 60 GLN B C 1
ATOM 3268 O O . GLN B 1 60 ? 19.734 -16.984 -16.281 1 95.56 60 GLN B O 1
ATOM 3273 N N . MET B 1 61 ? 20.297 -14.773 -15.883 1 96.88 61 MET B N 1
ATOM 3274 C CA . MET B 1 61 ? 20.125 -14.844 -14.438 1 96.88 61 MET B CA 1
ATOM 3275 C C . MET B 1 61 ? 18.766 -14.281 -14.016 1 96.88 61 MET B C 1
ATOM 3277 O O . MET B 1 61 ? 18.391 -13.188 -14.453 1 96.88 61 MET B O 1
ATOM 3281 N N . VAL B 1 62 ? 18.078 -15.07 -13.234 1 95.5 62 VAL B N 1
ATOM 3282 C CA . VAL B 1 62 ? 16.766 -14.602 -12.812 1 95.5 62 VAL B CA 1
ATOM 3283 C C . VAL B 1 62 ? 16.719 -14.469 -11.297 1 95.5 62 VAL B C 1
ATOM 3285 O O . VAL B 1 62 ? 17.297 -15.289 -10.578 1 95.5 62 VAL B O 1
ATOM 3288 N N . GLY B 1 63 ? 16.125 -13.383 -10.766 1 95.56 63 GLY B N 1
ATOM 3289 C CA . GLY B 1 63 ? 16.031 -13.109 -9.344 1 95.56 63 GLY B CA 1
ATOM 3290 C C . GLY B 1 63 ? 14.852 -13.805 -8.68 1 95.56 63 GLY B C 1
ATOM 3291 O O . GLY B 1 63 ? 14.367 -13.367 -7.637 1 95.56 63 GLY B O 1
ATOM 3292 N N . GLY B 1 64 ? 14.469 -14.945 -9.086 1 95.38 64 GLY B N 1
ATOM 3293 C CA . GLY B 1 64 ? 13.328 -15.734 -8.633 1 95.38 64 GLY B CA 1
ATOM 3294 C C . GLY B 1 64 ? 13.078 -16.953 -9.5 1 95.38 64 GLY B C 1
ATOM 3295 O O . GLY B 1 64 ? 12.086 -17.016 -10.227 1 95.38 64 GLY B O 1
ATOM 3296 N N . GLY B 1 65 ? 13.914 -17.906 -9.328 1 95.5 65 GLY B N 1
ATOM 3297 C CA . GLY B 1 65 ? 13.703 -19.125 -10.078 1 95.5 65 GLY B CA 1
ATOM 3298 C C . GLY B 1 65 ? 12.547 -19.969 -9.562 1 95.5 65 GLY B C 1
ATOM 3299 O O . GLY B 1 65 ? 11.5 -20.047 -10.203 1 95.5 65 GLY B O 1
ATOM 3300 N N . MET B 1 66 ? 12.719 -20.359 -8.328 1 96.38 66 MET B N 1
ATOM 3301 C CA . MET B 1 66 ? 11.68 -21.156 -7.688 1 96.38 66 MET B CA 1
ATOM 3302 C C . MET B 1 66 ? 10.703 -20.266 -6.926 1 96.38 66 MET B C 1
ATOM 3304 O O . MET B 1 66 ? 9.492 -20.5 -6.945 1 96.38 66 MET B O 1
ATOM 3308 N N . SER B 1 67 ? 11.234 -19.312 -6.273 1 96.75 67 SER B N 1
ATOM 3309 C CA . SER B 1 67 ? 10.422 -18.359 -5.52 1 96.75 67 SER B CA 1
ATOM 3310 C C . SER B 1 67 ? 10.773 -16.922 -5.887 1 96.75 67 SER B C 1
ATOM 3312 O O . SER B 1 67 ? 11.945 -16.578 -6.051 1 96.75 67 SER B O 1
ATOM 3314 N N . GLN B 1 68 ? 9.719 -16.109 -6.004 1 95.5 68 GLN B N 1
ATOM 3315 C CA . GLN B 1 68 ? 10.031 -14.695 -6.148 1 95.5 68 GLN B CA 1
ATOM 3316 C C . GLN B 1 68 ? 10.781 -14.164 -4.93 1 95.5 68 GLN B C 1
ATOM 3318 O O . GLN B 1 68 ? 10.414 -14.453 -3.791 1 95.5 68 GLN B O 1
ATOM 3323 N N . SER B 1 69 ? 11.867 -13.453 -5.203 1 98.25 69 SER B N 1
ATOM 3324 C CA . SER B 1 69 ? 12.539 -12.773 -4.102 1 98.25 69 SER B CA 1
ATOM 3325 C C . SER B 1 69 ? 11.625 -11.727 -3.463 1 98.25 69 SER B C 1
ATOM 3327 O O . SER B 1 69 ? 10.883 -11.039 -4.16 1 98.25 69 SER B O 1
ATOM 3329 N N . ARG B 1 70 ? 11.75 -11.672 -2.098 1 98.5 70 ARG B N 1
ATOM 3330 C CA . ARG B 1 70 ? 10.844 -10.781 -1.385 1 98.5 70 ARG B CA 1
ATOM 3331 C C . ARG B 1 70 ? 11.391 -10.422 -0.01 1 98.5 70 ARG B C 1
ATOM 3333 O O . ARG B 1 70 ? 12.242 -11.133 0.53 1 98.5 70 ARG B O 1
ATOM 3340 N N . TRP B 1 71 ? 10.992 -9.305 0.482 1 97.75 71 TRP B N 1
ATOM 3341 C CA . TRP B 1 71 ? 11.125 -8.953 1.893 1 97.75 71 TRP B CA 1
ATOM 3342 C C . TRP B 1 71 ? 9.812 -8.398 2.438 1 97.75 71 TRP B C 1
ATOM 3344 O O . TRP B 1 71 ? 8.992 -7.867 1.685 1 97.75 71 TRP B O 1
ATOM 3354 N N . GLY B 1 72 ? 9.594 -8.656 3.721 1 97.75 72 GLY B N 1
ATOM 3355 C CA . GLY B 1 72 ? 8.352 -8.172 4.293 1 97.75 72 GLY B CA 1
ATOM 3356 C C . GLY B 1 72 ? 8.406 -8.031 5.805 1 97.75 72 GLY B C 1
ATOM 3357 O O . GLY B 1 72 ? 9.414 -8.352 6.426 1 97.75 72 GLY B O 1
ATOM 3358 N N . ILE B 1 73 ? 7.355 -7.391 6.344 1 96.81 73 ILE B N 1
ATOM 3359 C CA . ILE B 1 73 ? 7.141 -7.18 7.773 1 96.81 73 ILE B CA 1
ATOM 3360 C C . ILE B 1 73 ? 5.832 -7.84 8.195 1 96.81 73 ILE B C 1
ATOM 3362 O O . ILE B 1 73 ? 4.785 -7.609 7.59 1 96.81 73 ILE B O 1
ATOM 3366 N N . ASN B 1 74 ? 5.938 -8.68 9.227 1 97.19 74 ASN B N 1
ATOM 3367 C CA . ASN B 1 74 ? 4.762 -9.188 9.922 1 97.19 74 ASN B CA 1
ATOM 3368 C C . ASN B 1 74 ? 4.629 -8.578 11.312 1 97.19 74 ASN B C 1
ATOM 3370 O O . ASN B 1 74 ? 5.609 -8.492 12.055 1 97.19 74 ASN B O 1
ATOM 3374 N N . VAL B 1 75 ? 3.4 -8.172 11.594 1 96.81 75 VAL B N 1
ATOM 3375 C CA . VAL B 1 75 ? 3.121 -7.676 12.945 1 96.81 75 VAL B CA 1
ATOM 3376 C C . VAL B 1 75 ? 1.981 -8.484 13.562 1 96.81 75 VAL B C 1
ATOM 3378 O O . VAL B 1 75 ? 0.985 -8.773 12.898 1 96.81 75 VAL B O 1
ATOM 3381 N N . THR B 1 76 ? 2.154 -8.859 14.727 1 96.06 76 THR B N 1
ATOM 3382 C CA . THR B 1 76 ? 1.099 -9.445 15.555 1 96.06 76 THR B CA 1
ATOM 3383 C C . THR B 1 76 ? 1.017 -8.734 16.906 1 96.06 76 THR B C 1
ATOM 3385 O O . THR B 1 76 ? 2.031 -8.57 17.578 1 96.06 76 THR B O 1
ATOM 3388 N N . GLU B 1 77 ? -0.166 -8.328 17.203 1 95.75 77 GLU B N 1
ATOM 3389 C CA . GLU B 1 77 ? -0.406 -7.699 18.5 1 95.75 77 GLU B CA 1
ATOM 3390 C C . GLU B 1 77 ? -1.528 -8.398 19.266 1 95.75 77 GLU B C 1
ATOM 3392 O O . GLU B 1 77 ? -2.65 -8.508 18.766 1 95.75 77 GLU B O 1
ATOM 3397 N N . ASP B 1 78 ? -1.176 -8.82 20.469 1 94.06 78 ASP B N 1
ATOM 3398 C CA . ASP B 1 78 ? -2.203 -9.391 21.328 1 94.06 78 ASP B CA 1
ATOM 3399 C C . ASP B 1 78 ? -3.037 -8.289 21.984 1 94.06 78 ASP B C 1
ATOM 3401 O O . ASP B 1 78 ? -2.502 -7.438 22.703 1 94.06 78 ASP B O 1
ATOM 3405 N N . MET B 1 79 ? -4.277 -8.32 21.734 1 93 79 MET B N 1
ATOM 3406 C CA . MET B 1 79 ? -5.145 -7.262 22.25 1 93 79 MET B CA 1
ATOM 3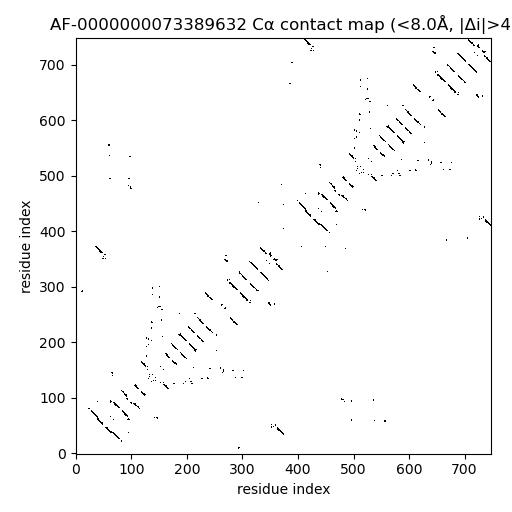407 C C . MET B 1 79 ? -5.973 -7.762 23.438 1 93 79 MET B C 1
ATOM 3409 O O . MET B 1 79 ? -6.898 -7.082 23.875 1 93 79 MET B O 1
ATOM 3413 N N . GLY B 1 80 ? -5.715 -8.945 23.859 1 90.5 80 GLY B N 1
ATOM 3414 C CA . GLY B 1 80 ? -6.426 -9.539 24.984 1 90.5 80 GLY B CA 1
ATOM 3415 C C . GLY B 1 80 ? -7.672 -10.305 24.562 1 90.5 80 GLY B C 1
ATOM 3416 O O . GLY B 1 80 ? -8.25 -10.023 23.5 1 90.5 80 GLY B O 1
ATOM 3417 N N . GLY B 1 81 ? -8.148 -11.344 25.391 1 92.56 81 GLY B N 1
ATOM 3418 C CA . GLY B 1 81 ? -9.367 -12.102 25.172 1 92.56 81 GLY B CA 1
ATOM 3419 C C . GLY B 1 81 ? -9.312 -12.953 23.906 1 92.56 81 GLY B C 1
ATOM 3420 O O . GLY B 1 81 ? -10.344 -13.219 23.281 1 92.56 81 GLY B O 1
ATOM 3421 N N . GLY B 1 82 ? -8.141 -13.234 23.484 1 93.31 82 GLY B N 1
ATOM 3422 C CA . GLY B 1 82 ? -8 -14.062 22.297 1 93.31 82 GLY B CA 1
ATOM 3423 C C . GLY B 1 82 ? -8.016 -13.258 21 1 93.31 82 GLY B C 1
ATOM 3424 O O . GLY B 1 82 ? -7.902 -13.828 19.922 1 93.31 82 GLY B O 1
ATOM 3425 N N . LEU B 1 83 ? -8.141 -11.969 21.094 1 95.12 83 LEU B N 1
ATOM 3426 C CA . LEU B 1 83 ? -8.156 -11.086 19.922 1 95.12 83 LEU B CA 1
ATOM 3427 C C . LEU B 1 83 ? -6.75 -10.609 19.594 1 95.12 83 LEU B C 1
ATOM 3429 O O . LEU B 1 83 ? -5.984 -10.234 20.484 1 95.12 83 LEU B O 1
ATOM 3433 N N . LYS B 1 84 ? -6.414 -10.688 18.312 1 97 84 LYS B N 1
ATOM 3434 C CA . LYS B 1 84 ? -5.121 -10.227 17.812 1 97 84 LYS B CA 1
ATOM 3435 C C . LYS B 1 84 ? -5.297 -9.258 16.641 1 97 84 LYS B C 1
ATOM 3437 O O . LYS B 1 84 ? -6.199 -9.43 15.82 1 97 84 LYS B O 1
ATOM 3442 N N . ALA B 1 85 ? -4.461 -8.273 16.625 1 97.44 85 ALA B N 1
ATOM 3443 C CA . ALA B 1 85 ? -4.289 -7.465 15.422 1 97.44 85 ALA B CA 1
ATOM 3444 C C . ALA B 1 85 ? -3.115 -7.969 14.586 1 97.44 85 ALA B C 1
ATOM 3446 O O . ALA B 1 85 ? -2.082 -8.359 15.133 1 97.44 85 ALA B O 1
ATOM 3447 N N . LEU B 1 86 ? -3.303 -7.93 13.336 1 97.88 86 LEU B N 1
ATOM 3448 C CA . LEU B 1 86 ? -2.299 -8.406 12.391 1 97.88 86 LEU B CA 1
ATOM 3449 C C . LEU B 1 86 ? -2.004 -7.355 11.328 1 97.88 86 LEU B C 1
ATOM 3451 O O . LEU B 1 86 ? -2.908 -6.645 10.883 1 97.88 86 LEU B O 1
ATOM 3455 N N . VAL B 1 87 ? -0.716 -7.312 10.922 1 98.31 87 VAL B N 1
ATOM 3456 C CA . VAL B 1 87 ? -0.31 -6.508 9.773 1 98.31 87 VAL B CA 1
ATOM 3457 C C . VAL B 1 87 ? 0.667 -7.297 8.906 1 98.31 87 VAL B C 1
ATOM 3459 O O . VAL B 1 87 ? 1.534 -8.008 9.422 1 98.31 87 VAL B O 1
ATOM 3462 N N . ASN B 1 88 ? 0.491 -7.133 7.609 1 98.5 88 ASN B N 1
ATOM 3463 C CA . ASN B 1 88 ? 1.509 -7.617 6.684 1 98.5 88 ASN B CA 1
ATOM 3464 C C . ASN B 1 88 ? 1.832 -6.582 5.613 1 98.5 88 ASN B C 1
ATOM 3466 O O . ASN B 1 88 ? 0.927 -6.016 5 1 98.5 88 ASN B O 1
ATOM 3470 N N . LEU B 1 89 ? 3.117 -6.293 5.449 1 98.31 89 LEU B N 1
ATOM 3471 C CA . LEU B 1 89 ? 3.688 -5.531 4.344 1 98.31 89 LEU B CA 1
ATOM 3472 C C . LEU B 1 89 ? 4.77 -6.34 3.631 1 98.31 89 LEU B C 1
ATOM 3474 O O . LEU B 1 89 ? 5.738 -6.777 4.258 1 98.31 89 LEU B O 1
ATOM 3478 N N . GLU B 1 90 ? 4.602 -6.504 2.297 1 98.56 90 GLU B N 1
ATOM 3479 C CA . GLU B 1 90 ? 5.574 -7.328 1.586 1 98.56 90 GLU B CA 1
ATOM 3480 C C . GLU B 1 90 ? 5.863 -6.766 0.197 1 98.56 90 GLU B C 1
ATOM 3482 O O . GLU B 1 90 ? 4.938 -6.457 -0.559 1 98.56 90 GLU B O 1
ATOM 3487 N N . ASN B 1 91 ? 7.094 -6.609 -0.09 1 97.62 91 ASN B N 1
ATOM 3488 C CA . ASN B 1 91 ? 7.574 -6.223 -1.412 1 97.62 91 ASN B CA 1
ATOM 3489 C C . ASN B 1 91 ? 8.195 -7.402 -2.154 1 97.62 91 ASN B C 1
ATOM 3491 O O . ASN B 1 91 ? 8.828 -8.258 -1.54 1 97.62 91 ASN B O 1
ATOM 3495 N N . ARG B 1 92 ? 8.016 -7.434 -3.465 1 97.5 92 ARG B N 1
ATOM 3496 C CA . ARG B 1 92 ? 8.758 -8.32 -4.359 1 97.5 92 ARG B CA 1
ATOM 3497 C C . ARG B 1 92 ? 9.789 -7.539 -5.172 1 97.5 92 ARG B C 1
ATOM 3499 O O . ARG B 1 92 ? 9.562 -6.375 -5.508 1 97.5 92 ARG B O 1
ATOM 3506 N N . PHE B 1 93 ? 10.93 -8.289 -5.504 1 96.69 93 PHE B N 1
ATOM 3507 C CA . PHE B 1 93 ? 11.953 -7.594 -6.277 1 96.69 93 PHE B CA 1
ATOM 3508 C C . PHE B 1 93 ? 12.773 -8.578 -7.098 1 96.69 93 PHE B C 1
ATOM 3510 O O . PHE B 1 93 ? 12.859 -9.758 -6.758 1 96.69 93 PHE B O 1
ATOM 3517 N N . GLY B 1 94 ? 13.219 -8.086 -8.227 1 95.94 94 GLY B N 1
ATOM 3518 C CA . GLY B 1 94 ? 14.258 -8.836 -8.93 1 95.94 94 GLY B CA 1
ATOM 3519 C C . GLY B 1 94 ? 15.602 -8.789 -8.219 1 95.94 94 GLY B C 1
ATOM 3520 O O . GLY B 1 94 ? 16.312 -7.785 -8.289 1 95.94 94 GLY B O 1
ATOM 3521 N N . ALA B 1 95 ? 15.961 -9.883 -7.691 1 95.75 95 ALA B N 1
ATOM 3522 C CA . ALA B 1 95 ? 17.203 -9.906 -6.918 1 95.75 95 ALA B CA 1
ATOM 3523 C C . ALA B 1 95 ? 18.422 -9.727 -7.82 1 95.75 95 ALA B C 1
ATOM 3525 O O . ALA B 1 95 ? 19.469 -9.281 -7.371 1 95.75 95 ALA B O 1
ATOM 3526 N N . ASP B 1 96 ? 18.266 -10.086 -9.016 1 95.25 96 ASP B N 1
ATOM 3527 C CA . ASP B 1 96 ? 19.375 -10 -9.969 1 95.25 96 ASP B CA 1
ATOM 3528 C C . ASP B 1 96 ? 19.625 -8.555 -10.398 1 95.25 96 ASP B C 1
ATOM 3530 O O . ASP B 1 96 ? 20.75 -8.18 -10.695 1 95.25 96 ASP B O 1
ATOM 3534 N N . THR B 1 97 ? 18.594 -7.715 -10.438 1 94.94 97 THR B N 1
ATOM 3535 C CA . THR B 1 97 ? 18.75 -6.344 -10.914 1 94.94 97 THR B CA 1
ATOM 3536 C C . THR B 1 97 ? 18.531 -5.348 -9.781 1 94.94 97 THR B C 1
ATOM 3538 O O . THR B 1 97 ? 18.859 -4.168 -9.914 1 94.94 97 THR B O 1
ATOM 3541 N N . GLY B 1 98 ? 17.906 -5.805 -8.805 1 94.12 98 GLY B N 1
ATOM 3542 C CA . GLY B 1 98 ? 17.547 -4.918 -7.707 1 94.12 98 GLY B CA 1
ATOM 3543 C C . GLY B 1 98 ? 16.281 -4.129 -7.965 1 94.12 98 GLY B C 1
ATOM 3544 O O . GLY B 1 98 ? 15.992 -3.156 -7.266 1 94.12 98 GLY B O 1
ATOM 3545 N N . THR B 1 99 ? 15.461 -4.461 -8.922 1 93.81 99 THR B N 1
ATOM 3546 C CA . THR B 1 99 ? 14.273 -3.711 -9.312 1 93.81 99 THR B CA 1
ATOM 3547 C C . THR B 1 99 ? 13.055 -4.18 -8.523 1 93.81 99 THR B C 1
ATOM 3549 O O . THR B 1 99 ? 12.727 -5.367 -8.531 1 93.81 99 THR B O 1
ATOM 3552 N N . PRO B 1 100 ? 12.328 -3.182 -7.863 1 93.81 100 PRO B N 1
ATOM 3553 C CA . PRO B 1 100 ? 11.125 -3.611 -7.148 1 93.81 100 PRO B CA 1
ATOM 3554 C C . PRO B 1 100 ? 9.945 -3.855 -8.086 1 93.81 100 PRO B C 1
ATOM 3556 O O . PRO B 1 100 ? 9.883 -3.283 -9.172 1 93.81 100 PRO B O 1
ATOM 3559 N N . ALA B 1 101 ? 9.094 -4.676 -7.586 1 93.62 101 ALA B N 1
ATOM 3560 C CA . ALA B 1 101 ? 7.836 -4.879 -8.297 1 93.62 101 ALA B CA 1
ATOM 3561 C C . ALA B 1 101 ? 6.957 -3.637 -8.227 1 93.62 101 ALA B C 1
ATOM 3563 O O . ALA B 1 101 ? 7.184 -2.754 -7.395 1 93.62 101 ALA B O 1
ATOM 3564 N N . THR B 1 102 ? 5.91 -3.66 -9.148 1 92.44 102 THR B N 1
ATOM 3565 C CA . THR B 1 102 ? 4.859 -2.646 -9.156 1 92.44 102 THR B CA 1
ATOM 3566 C C . THR B 1 102 ? 3.482 -3.299 -9.094 1 92.44 102 THR B C 1
ATOM 3568 O O . THR B 1 102 ? 3.176 -4.188 -9.898 1 92.44 102 THR B O 1
ATOM 3571 N N . PRO B 1 103 ? 2.652 -2.793 -8.203 1 94 103 PRO B N 1
ATOM 3572 C CA . PRO B 1 103 ? 2.945 -1.839 -7.129 1 94 103 PRO B CA 1
ATOM 3573 C C . PRO B 1 103 ? 4.016 -2.344 -6.164 1 94 103 PRO B C 1
ATOM 3575 O O . PRO B 1 103 ? 4.324 -3.539 -6.148 1 94 103 PRO B O 1
ATOM 3578 N N . TYR B 1 104 ? 4.617 -1.409 -5.398 1 95.5 104 TYR B N 1
ATOM 3579 C CA . TYR B 1 104 ? 5.762 -1.717 -4.547 1 95.5 104 TYR B CA 1
ATOM 3580 C C . TYR B 1 104 ? 5.418 -2.814 -3.549 1 95.5 104 TYR B C 1
ATOM 3582 O O . TYR B 1 104 ? 6.125 -3.824 -3.459 1 95.5 104 TYR B O 1
ATOM 3590 N N . PHE B 1 105 ? 4.324 -2.582 -2.771 1 97.31 105 PHE B N 1
ATOM 3591 C CA . PHE B 1 105 ? 3.902 -3.648 -1.872 1 97.31 105 PHE B CA 1
ATOM 3592 C C . PHE B 1 105 ? 2.945 -4.602 -2.576 1 97.31 105 PHE B C 1
ATOM 3594 O O . PHE B 1 105 ? 1.855 -4.203 -2.992 1 97.31 105 PHE B O 1
ATOM 3601 N N . GLN B 1 106 ? 3.363 -5.828 -2.605 1 97.56 106 GLN B N 1
ATOM 3602 C CA . GLN B 1 106 ? 2.52 -6.859 -3.203 1 97.56 106 GLN B CA 1
ATOM 3603 C C . GLN B 1 106 ? 1.497 -7.383 -2.199 1 97.56 106 GLN B C 1
ATOM 3605 O O . GLN B 1 106 ? 0.468 -7.938 -2.586 1 97.56 106 GLN B O 1
ATOM 3610 N N . GLN B 1 107 ? 1.83 -7.238 -0.978 1 98.19 107 GLN B N 1
ATOM 3611 C CA . GLN B 1 107 ? 0.876 -7.367 0.118 1 98.19 107 GLN B CA 1
ATOM 3612 C C . GLN B 1 107 ? 0.946 -6.164 1.055 1 98.19 107 GLN B C 1
ATOM 3614 O O . GLN B 1 107 ? 2.035 -5.711 1.408 1 98.19 107 GLN B O 1
ATOM 3619 N N . SER B 1 108 ? -0.161 -5.68 1.389 1 98.56 108 SER B N 1
ATOM 3620 C CA . SER B 1 108 ? -0.335 -4.582 2.332 1 98.56 108 SER B CA 1
ATOM 3621 C C . SER B 1 108 ? -1.726 -4.605 2.959 1 98.56 108 SER B C 1
ATOM 3623 O O . SER B 1 108 ? -2.697 -4.16 2.346 1 98.56 108 SER B O 1
ATOM 3625 N N . TRP B 1 109 ? -1.799 -5.078 4.219 1 98.5 109 TRP B N 1
ATOM 3626 C CA . TRP B 1 109 ? -3.117 -5.227 4.828 1 98.5 109 TRP B CA 1
ATOM 3627 C C . TRP B 1 109 ? -3.018 -5.23 6.348 1 98.5 109 TRP B C 1
ATOM 3629 O O . TRP B 1 109 ? -1.944 -5.477 6.906 1 98.5 109 TRP B O 1
ATOM 3639 N N . VAL B 1 110 ? -4.062 -4.871 6.988 1 98.5 110 VAL B N 1
ATOM 3640 C CA . VAL B 1 110 ? -4.281 -4.941 8.43 1 98.5 110 VAL B CA 1
ATOM 3641 C C . VAL B 1 110 ? -5.496 -5.824 8.727 1 98.5 110 VAL B C 1
ATOM 3643 O O . VAL B 1 110 ? -6.391 -5.957 7.887 1 98.5 110 VAL B O 1
ATOM 3646 N N . GLY B 1 111 ? -5.465 -6.5 9.875 1 98.25 111 GLY B N 1
ATOM 3647 C CA . GLY B 1 111 ? -6.598 -7.367 10.172 1 98.25 111 GLY B CA 1
ATOM 3648 C C . GLY B 1 111 ? -6.719 -7.703 11.648 1 98.25 111 GLY B C 1
ATOM 3649 O O . GLY B 1 111 ? -5.879 -7.301 12.453 1 98.25 111 GLY B O 1
ATOM 3650 N N . LEU B 1 112 ? -7.836 -8.305 11.914 1 98 112 LEU B N 1
ATOM 3651 C CA . LEU B 1 112 ? -8.148 -8.836 13.242 1 98 112 LEU B CA 1
ATOM 3652 C C . LEU B 1 112 ? -8.391 -10.344 13.18 1 98 112 LEU B C 1
ATOM 3654 O O . LEU B 1 112 ? -8.992 -10.844 12.234 1 98 112 LEU B O 1
ATOM 3658 N N . GLN B 1 113 ? -7.914 -10.977 14.211 1 97.75 113 GLN B N 1
ATOM 3659 C CA . GLN B 1 113 ? -8.117 -12.414 14.336 1 97.75 113 GLN B CA 1
ATOM 3660 C C . GLN B 1 113 ? -8.547 -12.789 15.75 1 97.75 113 GLN B C 1
ATOM 3662 O O . GLN B 1 113 ? -8.031 -12.25 16.719 1 97.75 113 GLN B O 1
ATOM 3667 N N . GLY B 1 114 ? -9.523 -13.688 15.852 1 96.75 114 GLY B N 1
ATOM 3668 C CA . GLY B 1 114 ? -10.023 -14.219 17.109 1 96.75 114 GLY B CA 1
ATOM 3669 C C . GLY B 1 114 ? -10.844 -15.484 16.938 1 96.75 114 GLY B C 1
ATOM 3670 O O . GLY B 1 114 ? -10.648 -16.234 15.961 1 96.75 114 GLY B O 1
ATOM 3671 N N . GLY B 1 115 ? -11.656 -15.859 17.906 1 95.62 115 GLY B N 1
ATOM 3672 C CA . GLY B 1 115 ? -12.492 -17.047 17.828 1 95.62 115 GLY B CA 1
ATOM 3673 C C . GLY B 1 115 ? -13.391 -17.062 16.609 1 95.62 115 GLY B C 1
ATOM 3674 O O . GLY B 1 115 ? -13.773 -18.125 16.125 1 95.62 115 GLY B O 1
ATOM 3675 N N . PHE B 1 116 ? -13.695 -15.906 16.062 1 96.81 116 PHE B N 1
ATOM 3676 C CA . PHE B 1 116 ? -14.594 -15.789 14.922 1 96.81 116 PHE B CA 1
ATOM 3677 C C . PHE B 1 116 ? -13.859 -16.094 13.617 1 96.81 116 PHE B C 1
ATOM 3679 O O . PHE B 1 116 ? -14.492 -16.234 12.562 1 96.81 116 PHE B O 1
ATOM 3686 N N . GLY B 1 117 ? -12.609 -16.172 13.648 1 97.94 117 GLY B N 1
ATOM 3687 C CA . GLY B 1 117 ? -11.797 -16.25 12.445 1 97.94 117 GLY B CA 1
ATOM 3688 C C . GLY B 1 117 ? -10.906 -15.047 12.242 1 97.94 117 GLY B C 1
ATOM 3689 O O . GLY B 1 117 ? -10.344 -14.516 13.203 1 97.94 117 GLY B O 1
ATOM 3690 N N . ARG B 1 118 ? -10.711 -14.742 10.977 1 98.31 118 ARG B N 1
ATOM 3691 C CA . ARG B 1 118 ? -9.805 -13.648 10.633 1 98.31 118 ARG B CA 1
ATOM 3692 C C . ARG B 1 118 ? -10.414 -12.758 9.555 1 98.31 118 ARG B C 1
ATOM 3694 O O . ARG B 1 118 ? -10.938 -13.25 8.555 1 98.31 118 ARG B O 1
ATOM 3701 N N . VAL B 1 119 ? -10.414 -11.484 9.797 1 98.62 119 VAL B N 1
ATOM 3702 C CA . VAL B 1 119 ? -10.797 -10.492 8.797 1 98.62 119 VAL B CA 1
ATOM 3703 C C . VAL B 1 119 ? -9.609 -9.602 8.469 1 98.62 119 VAL B C 1
ATOM 3705 O O . VAL B 1 119 ? -8.961 -9.062 9.367 1 98.62 119 VAL B O 1
ATOM 3708 N N . THR B 1 120 ? -9.266 -9.508 7.219 1 98.62 120 THR B N 1
ATOM 3709 C CA . THR B 1 120 ? -8.18 -8.641 6.777 1 98.62 120 THR B CA 1
ATOM 3710 C C . THR B 1 120 ? -8.664 -7.652 5.723 1 98.62 120 THR B C 1
ATOM 3712 O O . THR B 1 120 ? -9.578 -7.953 4.957 1 98.62 120 THR B O 1
ATOM 3715 N N . LEU B 1 121 ? -8.039 -6.492 5.727 1 98.69 121 LEU B N 1
ATOM 3716 C CA . LEU B 1 121 ? -8.391 -5.387 4.836 1 98.69 121 LEU B CA 1
ATOM 3717 C C . LEU B 1 121 ? -7.164 -4.879 4.09 1 98.69 121 LEU B C 1
ATOM 3719 O O . LEU B 1 121 ? -6.164 -4.512 4.707 1 98.69 121 LEU B O 1
ATOM 3723 N N . GLY B 1 122 ? -7.27 -4.844 2.732 1 98.56 122 GLY B N 1
ATOM 3724 C CA . GLY B 1 122 ? -6.188 -4.273 1.941 1 98.56 122 GLY B CA 1
ATOM 3725 C C . GLY B 1 122 ? -5.852 -5.098 0.712 1 98.56 122 GLY B C 1
ATOM 3726 O O . GLY B 1 122 ? -6.738 -5.703 0.104 1 98.56 122 GLY B O 1
ATOM 3727 N N . ARG B 1 123 ? -4.617 -4.895 0.25 1 98.56 123 ARG B N 1
ATOM 3728 C CA . ARG B 1 123 ? -4.113 -5.691 -0.861 1 98.56 123 ARG B CA 1
ATOM 3729 C C . ARG B 1 123 ? -3.535 -7.016 -0.365 1 98.56 123 ARG B C 1
ATOM 3731 O O . ARG B 1 123 ? -2.641 -7.027 0.485 1 98.56 123 ARG B O 1
ATOM 3738 N N . GLN B 1 124 ? -4.07 -8.016 -0.919 1 98.06 124 GLN B N 1
ATOM 3739 C CA . GLN B 1 124 ? -3.68 -9.336 -0.418 1 98.06 124 GLN B CA 1
ATOM 3740 C C . GLN B 1 124 ? -4.027 -10.43 -1.421 1 98.06 124 GLN B C 1
ATOM 3742 O O . GLN B 1 124 ? -4.695 -10.172 -2.426 1 98.06 124 GLN B O 1
ATOM 3747 N N . TYR B 1 125 ? -3.52 -11.688 -1.199 1 98.06 125 TYR B N 1
ATOM 3748 C CA . TYR B 1 125 ? -3.814 -12.828 -2.059 1 98.06 125 TYR B CA 1
ATOM 3749 C C . TYR B 1 125 ? -5.316 -13.086 -2.135 1 98.06 125 TYR B C 1
ATOM 3751 O O . TYR B 1 125 ? -6.02 -12.977 -1.13 1 98.06 125 TYR B O 1
ATOM 3759 N N . ASN B 1 126 ? -5.758 -13.422 -3.33 1 98.12 126 ASN B N 1
ATOM 3760 C CA . ASN B 1 126 ? -7.18 -13.719 -3.482 1 98.12 126 ASN B CA 1
ATOM 3761 C C . ASN B 1 126 ? -7.492 -15.172 -3.158 1 98.12 126 ASN B C 1
ATOM 3763 O O . ASN B 1 126 ? -6.582 -15.961 -2.877 1 98.12 126 ASN B O 1
ATOM 3767 N N . ILE B 1 127 ? -8.734 -15.547 -3.182 1 97.69 127 ILE B N 1
ATOM 3768 C CA . ILE B 1 127 ? -9.172 -16.812 -2.621 1 97.69 127 ILE B CA 1
ATOM 3769 C C . ILE B 1 127 ? -8.734 -17.953 -3.533 1 97.69 127 ILE B C 1
ATOM 3771 O O . ILE B 1 127 ? -8.484 -19.078 -3.066 1 97.69 127 ILE B O 1
ATOM 3775 N N . LEU B 1 128 ? -8.672 -17.75 -4.863 1 97.75 128 LEU B N 1
ATOM 3776 C CA . LEU B 1 128 ? -8.242 -18.812 -5.766 1 97.75 128 LEU B CA 1
ATOM 3777 C C . LEU B 1 128 ? -6.785 -19.188 -5.516 1 97.75 128 LEU B C 1
ATOM 3779 O O . LEU B 1 128 ? -6.445 -20.375 -5.449 1 97.75 128 LEU B O 1
ATOM 3783 N N . PHE B 1 129 ? -5.996 -18.203 -5.359 1 96.88 129 PHE B N 1
ATOM 3784 C CA . PHE B 1 129 ? -4.59 -18.438 -5.055 1 96.88 129 PHE B CA 1
ATOM 3785 C C . PHE B 1 129 ? -4.438 -19.156 -3.721 1 96.88 129 PHE B C 1
ATOM 3787 O O . PHE B 1 129 ? -3.654 -20.109 -3.605 1 96.88 129 PHE B O 1
ATOM 3794 N N . ASP B 1 130 ? -5.168 -18.656 -2.746 1 96.94 130 ASP B N 1
ATOM 3795 C CA . ASP B 1 130 ? -5.121 -19.281 -1.429 1 96.94 130 ASP B CA 1
ATOM 3796 C C . ASP B 1 130 ? -5.465 -20.766 -1.514 1 96.94 130 ASP B C 1
ATOM 3798 O O . ASP B 1 130 ? -4.785 -21.609 -0.919 1 96.94 130 ASP B O 1
ATOM 3802 N N . LEU B 1 131 ? -6.461 -21.062 -2.195 1 97.62 131 LEU B N 1
ATOM 3803 C CA . LEU B 1 131 ? -6.918 -22.438 -2.262 1 97.62 131 LEU B CA 1
ATOM 3804 C C . LEU B 1 131 ? -5.891 -23.312 -2.967 1 97.62 131 LEU B C 1
ATOM 3806 O O . LEU B 1 131 ? -5.512 -24.375 -2.451 1 97.62 131 LEU B O 1
ATOM 3810 N N . VAL B 1 132 ? -5.449 -22.906 -4.098 1 96.69 132 VAL B N 1
ATOM 3811 C CA . VAL B 1 132 ? -4.527 -23.703 -4.887 1 96.69 132 VAL B CA 1
ATOM 3812 C C . VAL B 1 132 ? -3.244 -23.953 -4.094 1 96.69 132 VAL B C 1
ATOM 3814 O O . VAL B 1 132 ? -2.789 -25.094 -3.969 1 96.69 132 VAL B O 1
ATOM 3817 N N . THR B 1 133 ? -2.74 -22.969 -3.469 1 96.06 133 THR B N 1
ATOM 3818 C CA . THR B 1 133 ? -1.42 -23.078 -2.857 1 96.06 133 THR B CA 1
ATOM 3819 C C . THR B 1 133 ? -1.498 -23.797 -1.512 1 96.06 133 THR B C 1
ATOM 3821 O O . THR B 1 133 ? -0.508 -24.359 -1.047 1 96.06 133 THR B O 1
ATOM 3824 N N . SER B 1 134 ? -2.648 -23.812 -0.89 1 95.56 134 SER B N 1
ATOM 3825 C CA . SER B 1 134 ? -2.768 -24.453 0.417 1 95.56 134 SER B CA 1
ATOM 3826 C C . SER B 1 134 ? -3.26 -25.891 0.286 1 95.56 134 SER B C 1
ATOM 3828 O O . SER B 1 134 ? -3.219 -26.656 1.25 1 95.56 134 SER B O 1
ATOM 3830 N N . THR B 1 135 ? -3.709 -26.234 -0.863 1 97.38 135 THR B N 1
ATOM 3831 C CA . THR B 1 135 ? -4.457 -27.484 -0.932 1 97.38 135 THR B CA 1
ATOM 3832 C C . THR B 1 135 ? -3.818 -28.453 -1.93 1 97.38 135 THR B C 1
ATOM 3834 O O . THR B 1 135 ? -3.715 -29.656 -1.664 1 97.38 135 THR B O 1
ATOM 3837 N N . TYR B 1 136 ? -3.428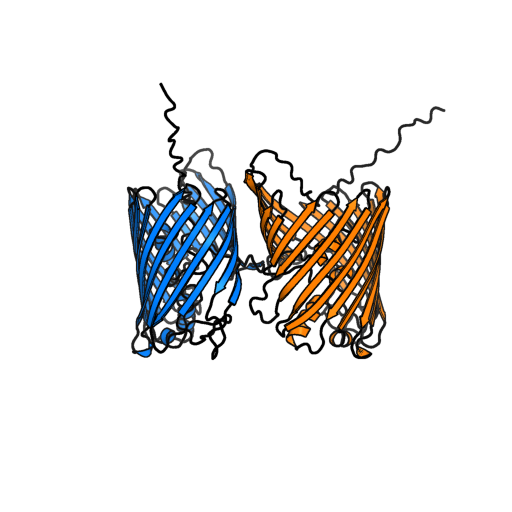 -28 -3.039 1 97.31 136 TYR B N 1
ATOM 3838 C CA . TYR B 1 136 ? -2.887 -28.891 -4.055 1 97.31 136 TYR B CA 1
ATOM 3839 C C . TYR B 1 136 ? -1.79 -28.203 -4.859 1 97.31 136 TYR B C 1
ATOM 3841 O O . TYR B 1 136 ? -1.8 -28.25 -6.094 1 97.31 136 TYR B O 1
ATOM 3849 N N . ALA B 1 137 ? -0.924 -27.625 -4.199 1 96.31 137 ALA B N 1
ATOM 3850 C CA . ALA B 1 137 ? 0.245 -26.984 -4.801 1 96.31 137 ALA B CA 1
ATOM 3851 C C . ALA B 1 137 ? 1.105 -28 -5.543 1 96.31 137 ALA B C 1
ATOM 3853 O O . ALA B 1 137 ? 1.17 -29.172 -5.156 1 96.31 137 ALA B O 1
ATOM 3854 N N . SER B 1 138 ? 1.801 -27.516 -6.582 1 95.94 138 SER B N 1
ATOM 3855 C CA . SER B 1 138 ? 2.715 -28.406 -7.301 1 95.94 138 SER B CA 1
ATOM 3856 C C . SER B 1 138 ? 3.908 -28.797 -6.434 1 95.94 138 SER B C 1
ATOM 3858 O O . SER B 1 138 ? 4.207 -29.969 -6.273 1 95.94 138 SER B O 1
ATOM 3860 N N . TYR B 1 139 ? 4.516 -27.766 -5.895 1 95.31 139 TYR B N 1
ATOM 3861 C CA . TYR B 1 139 ? 5.648 -27.938 -4.992 1 95.31 139 TYR B CA 1
ATOM 3862 C C . TYR B 1 139 ? 5.348 -27.359 -3.617 1 95.31 139 TYR B C 1
ATOM 3864 O O . TYR B 1 139 ? 5.609 -26.188 -3.363 1 95.31 139 TYR B O 1
ATOM 3872 N N . PRO B 1 140 ? 4.992 -28.125 -2.625 1 90.5 140 PRO B N 1
ATOM 3873 C CA . PRO B 1 140 ? 4.461 -27.609 -1.365 1 90.5 140 PRO B CA 1
ATOM 3874 C C . PRO B 1 140 ? 5.465 -26.734 -0.615 1 90.5 140 PRO B C 1
ATOM 3876 O O . PRO B 1 140 ? 5.074 -25.891 0.192 1 90.5 140 PRO B O 1
ATOM 3879 N N . TYR B 1 141 ? 6.762 -26.906 -0.747 1 89 141 TYR B N 1
ATOM 3880 C CA . TYR B 1 141 ? 7.766 -26.094 -0.057 1 89 141 TYR B CA 1
ATOM 3881 C C . TYR B 1 141 ? 7.977 -24.766 -0.759 1 89 141 TYR B C 1
ATOM 3883 O O . TYR B 1 141 ? 8.68 -23.891 -0.246 1 89 141 TYR B O 1
ATOM 3891 N N . SER B 1 142 ? 7.527 -24.469 -1.867 1 91.25 142 SER B N 1
ATOM 3892 C CA . SER B 1 142 ? 7.418 -23.297 -2.723 1 91.25 142 SER B CA 1
ATOM 3893 C C . SER B 1 142 ? 6.297 -23.453 -3.744 1 91.25 142 SER B C 1
ATOM 3895 O O . SER B 1 142 ? 6.555 -23.719 -4.922 1 91.25 142 SER B O 1
ATOM 3897 N N . PRO B 1 143 ? 5.133 -23.156 -3.424 1 91.69 143 PRO B N 1
ATOM 3898 C CA . PRO B 1 143 ? 3.953 -23.859 -3.939 1 91.69 143 PRO B CA 1
ATOM 3899 C C . PRO B 1 143 ? 3.998 -24.047 -5.453 1 91.69 143 PRO B C 1
ATOM 3901 O O . PRO B 1 143 ? 3.238 -24.859 -6 1 91.69 143 PRO B O 1
ATOM 3904 N N . TYR B 1 144 ? 4.859 -23.391 -6.164 1 92.12 144 TYR B N 1
ATOM 3905 C CA . TYR B 1 144 ? 5.086 -23.484 -7.602 1 92.12 144 TYR B CA 1
ATOM 3906 C C . TYR B 1 144 ? 6.496 -23.047 -7.965 1 92.12 144 TYR B C 1
ATOM 3908 O O . TYR B 1 144 ? 7.234 -22.547 -7.113 1 92.12 144 TYR B O 1
ATOM 3916 N N . MET B 1 145 ? 6.855 -23.422 -9.203 1 93.31 145 MET B N 1
ATOM 3917 C CA . MET B 1 145 ? 8.078 -22.859 -9.781 1 93.31 145 MET B CA 1
ATOM 3918 C C . MET B 1 145 ? 7.82 -21.469 -10.344 1 93.31 145 MET B C 1
ATOM 3920 O O . MET B 1 145 ? 7.043 -21.297 -11.281 1 93.31 145 MET B O 1
ATOM 3924 N N . ASP B 1 146 ? 8.547 -20.516 -9.867 1 92.56 146 ASP B N 1
ATOM 3925 C CA . ASP B 1 146 ? 8.195 -19.125 -10.18 1 92.56 146 ASP B CA 1
ATOM 3926 C C . ASP B 1 146 ? 8.43 -18.828 -11.656 1 92.56 146 ASP B C 1
ATOM 3928 O O . ASP B 1 146 ? 7.633 -18.109 -12.273 1 92.56 146 ASP B O 1
ATOM 3932 N N . VAL B 1 147 ? 9.422 -19.297 -12.211 1 91.12 147 VAL B N 1
ATOM 3933 C CA . VAL B 1 147 ? 9.758 -18.969 -13.602 1 91.12 147 VAL B CA 1
ATOM 3934 C C . VAL B 1 147 ? 8.852 -19.75 -14.539 1 91.12 147 VAL B C 1
ATOM 3936 O O . VAL B 1 147 ? 8.898 -19.562 -15.758 1 91.12 147 VAL B O 1
ATOM 3939 N N . TYR B 1 148 ? 8.078 -20.734 -13.945 1 90.5 148 TYR B N 1
ATOM 3940 C CA . TYR B 1 148 ? 7.258 -21.641 -14.758 1 90.5 148 TYR B CA 1
ATOM 3941 C C . TYR B 1 148 ? 6.031 -22.094 -13.984 1 90.5 148 TYR B C 1
ATOM 3943 O O . TYR B 1 148 ? 6.016 -23.203 -13.43 1 90.5 148 TYR B O 1
ATOM 3951 N N . LYS B 1 149 ? 5.023 -21.359 -14.008 1 88.31 149 LYS B N 1
ATOM 3952 C CA . LYS B 1 149 ? 3.861 -21.625 -13.164 1 88.31 149 LYS B CA 1
ATOM 3953 C C . LYS B 1 149 ? 2.562 -21.469 -13.953 1 88.31 149 LYS B C 1
ATOM 3955 O O . LYS B 1 149 ? 1.751 -20.594 -13.664 1 88.31 149 LYS B O 1
ATOM 3960 N N . PRO B 1 150 ? 2.275 -22.406 -14.844 1 87.12 150 PRO B N 1
ATOM 3961 C CA . PRO B 1 150 ? 1.042 -22.312 -15.625 1 87.12 150 PRO B CA 1
ATOM 3962 C C . PRO B 1 150 ? -0.214 -22.312 -14.758 1 87.12 150 PRO B C 1
ATOM 3964 O O . PRO B 1 150 ? -1.234 -21.734 -15.133 1 87.12 150 PRO B O 1
ATOM 3967 N N . GLU B 1 151 ? -0.186 -22.953 -13.586 1 85.25 151 GLU B N 1
ATOM 3968 C CA . GLU B 1 151 ? -1.356 -23.109 -12.727 1 85.25 151 GLU B CA 1
ATOM 3969 C C . GLU B 1 151 ? -1.812 -21.766 -12.156 1 85.25 151 GLU B C 1
ATOM 3971 O O . GLU B 1 151 ? -2.986 -21.594 -11.828 1 85.25 151 GLU B O 1
ATOM 3976 N N . ILE B 1 152 ? -0.972 -20.781 -12.016 1 83.44 152 ILE B N 1
ATOM 3977 C CA . ILE B 1 152 ? -1.302 -19.531 -11.352 1 83.44 152 ILE B CA 1
ATOM 3978 C C . ILE B 1 152 ? -2.01 -18.594 -12.328 1 83.44 152 ILE B C 1
ATOM 3980 O O . ILE B 1 152 ? -2.699 -17.656 -11.922 1 83.44 152 ILE B O 1
ATOM 3984 N N . GLY B 1 153 ? -1.903 -18.875 -13.625 1 81.56 153 GLY B N 1
ATOM 3985 C CA . GLY B 1 153 ? -2.582 -18.094 -14.648 1 81.56 153 GLY B CA 1
ATOM 3986 C C . GLY B 1 153 ? -4.094 -18.141 -14.531 1 81.56 153 GLY B C 1
ATOM 3987 O O . GLY B 1 153 ? -4.797 -17.328 -15.141 1 81.56 153 GLY B O 1
ATOM 3988 N N . PHE B 1 154 ? -4.559 -18.984 -13.703 1 85.88 154 PHE B N 1
ATOM 3989 C CA . PHE B 1 154 ? -6 -19.156 -13.578 1 85.88 154 PHE B CA 1
ATOM 3990 C C . PHE B 1 154 ? -6.508 -18.547 -12.273 1 85.88 154 PHE B C 1
ATOM 3992 O O . PHE B 1 154 ? -7.684 -18.703 -11.938 1 85.88 154 PHE B O 1
ATOM 3999 N N . ALA B 1 155 ? -5.664 -17.859 -11.602 1 90.5 155 ALA B N 1
ATOM 4000 C CA . ALA B 1 155 ? -6.023 -17.312 -10.297 1 90.5 155 ALA B CA 1
ATOM 4001 C C . ALA B 1 155 ? -6.359 -15.82 -10.398 1 90.5 155 ALA B C 1
ATOM 4003 O O . ALA B 1 155 ? -6.262 -15.086 -9.414 1 90.5 155 ALA B O 1
ATOM 4004 N N . LEU B 1 156 ? -6.66 -15.344 -11.594 1 92.56 156 LEU B N 1
ATOM 4005 C CA . LEU B 1 156 ? -7.078 -13.961 -11.828 1 92.56 156 LEU B CA 1
ATOM 4006 C C . LEU B 1 156 ? -6.102 -12.984 -11.188 1 92.56 156 LEU B C 1
ATOM 4008 O O . LEU B 1 156 ? -6.512 -12.102 -10.422 1 92.56 156 LEU B O 1
ATOM 4012 N N . GLY B 1 157 ? -4.801 -13.117 -11.438 1 89.5 157 GLY B N 1
ATOM 4013 C CA . GLY B 1 157 ? -3.77 -12.195 -10.984 1 89.5 157 GLY B CA 1
ATOM 4014 C C . GLY B 1 157 ? -3.279 -12.484 -9.578 1 89.5 157 GLY B C 1
ATOM 4015 O O . GLY B 1 157 ? -2.436 -11.758 -9.055 1 89.5 157 GLY B O 1
ATOM 4016 N N . ALA B 1 158 ? -3.789 -13.406 -8.828 1 93.62 158 ALA B N 1
ATOM 4017 C CA . ALA B 1 158 ? -3.344 -13.969 -7.555 1 93.62 158 ALA B CA 1
ATOM 4018 C C . ALA B 1 158 ? -3.641 -13.008 -6.402 1 93.62 158 ALA B C 1
ATOM 4020 O O . ALA B 1 158 ? -3.711 -13.43 -5.242 1 93.62 158 ALA B O 1
ATOM 4021 N N . ARG B 1 159 ? -3.744 -11.758 -6.633 1 96.5 159 ARG B N 1
ATOM 4022 C CA . ARG B 1 159 ? -4 -10.766 -5.598 1 96.5 159 ARG B CA 1
ATOM 4023 C C . ARG B 1 159 ? -5.094 -9.789 -6.031 1 96.5 159 ARG B C 1
ATOM 4025 O O . ARG B 1 159 ? -5.379 -9.664 -7.227 1 96.5 159 ARG B O 1
ATOM 4032 N N . ALA B 1 160 ? -5.691 -9.148 -5.051 1 97.38 160 ALA B N 1
ATOM 4033 C CA . ALA B 1 160 ? -6.66 -8.086 -5.316 1 97.38 160 ALA B CA 1
ATOM 4034 C C . ALA B 1 160 ? -6.414 -6.887 -4.406 1 97.38 160 ALA B C 1
ATOM 4036 O O . ALA B 1 160 ? -5.949 -7.043 -3.273 1 97.38 160 ALA B O 1
ATOM 4037 N N . ASP B 1 161 ? -6.703 -5.719 -4.895 1 97.69 161 ASP B N 1
ATOM 4038 C CA . ASP B 1 161 ? -6.668 -4.473 -4.137 1 97.69 161 ASP B CA 1
ATOM 4039 C C . ASP B 1 161 ? -7.992 -4.223 -3.42 1 97.69 161 ASP B C 1
ATOM 4041 O O . ASP B 1 161 ? -9.023 -4.797 -3.789 1 97.69 161 ASP B O 1
ATOM 4045 N N . ASN B 1 162 ? -7.98 -3.33 -2.408 1 98.19 162 ASN B N 1
ATOM 4046 C CA . ASN B 1 162 ? -9.211 -2.84 -1.789 1 98.19 162 ASN B CA 1
ATOM 4047 C C . ASN B 1 162 ? -10.109 -3.988 -1.347 1 98.19 162 ASN B C 1
ATOM 4049 O O . ASN B 1 162 ? -11.312 -3.982 -1.621 1 98.19 162 ASN B O 1
ATOM 4053 N N . MET B 1 163 ? -9.453 -4.934 -0.727 1 98.31 163 MET B N 1
ATOM 4054 C CA . MET B 1 163 ? -10.18 -6.176 -0.492 1 98.31 163 MET B CA 1
ATOM 4055 C C . MET B 1 163 ? -10.477 -6.359 0.992 1 98.31 163 MET B C 1
ATOM 4057 O O . MET B 1 163 ? -9.641 -6.062 1.841 1 98.31 163 MET B O 1
ATOM 4061 N N . ILE B 1 164 ? -11.688 -6.793 1.29 1 98.56 164 ILE B N 1
ATOM 4062 C CA . ILE B 1 164 ? -12.031 -7.418 2.561 1 98.56 164 ILE B CA 1
ATOM 4063 C C . ILE B 1 164 ? -12.023 -8.938 2.41 1 98.56 164 ILE B C 1
ATOM 4065 O O . ILE B 1 164 ? -12.641 -9.477 1.486 1 98.56 164 ILE B O 1
ATOM 4069 N N . LYS B 1 165 ? -11.328 -9.641 3.258 1 98.62 165 LYS B N 1
ATOM 4070 C CA . LYS B 1 165 ? -11.281 -11.094 3.238 1 98.62 165 LYS B CA 1
ATOM 4071 C C . LYS B 1 165 ? -11.57 -11.672 4.617 1 98.62 165 LYS B C 1
ATOM 4073 O O . LYS B 1 165 ? -11.031 -11.211 5.621 1 98.62 165 LYS B O 1
ATOM 4078 N N . TYR B 1 166 ? -12.477 -12.609 4.695 1 98.81 166 TYR B N 1
ATOM 4079 C CA . TYR B 1 166 ? -12.797 -13.367 5.902 1 98.81 166 TYR B CA 1
ATOM 4080 C C . TYR B 1 166 ? -12.391 -14.828 5.754 1 98.81 166 TYR B C 1
ATOM 4082 O O . TYR B 1 166 ? -12.688 -15.461 4.742 1 98.81 166 TYR B O 1
ATOM 4090 N N . MET B 1 167 ? -11.672 -15.297 6.723 1 98.5 167 MET B N 1
ATOM 4091 C CA . MET B 1 167 ? -11.297 -16.703 6.762 1 98.5 167 MET B CA 1
ATOM 4092 C C . MET B 1 167 ? -11.656 -17.328 8.109 1 98.5 167 MET B C 1
ATOM 4094 O O . MET B 1 167 ? -11.516 -16.688 9.148 1 98.5 167 MET B O 1
ATOM 4098 N N . ALA B 1 168 ? -12.047 -18.531 8.055 1 98.19 168 ALA B N 1
ATOM 4099 C CA . ALA B 1 168 ? -12.328 -19.281 9.273 1 98.19 168 ALA B CA 1
ATOM 4100 C C . ALA B 1 168 ? -11.914 -20.75 9.117 1 98.19 168 ALA B C 1
ATOM 4102 O O . ALA B 1 168 ? -11.953 -21.297 8.016 1 98.19 168 ALA B O 1
ATOM 4103 N N . GLU B 1 169 ? -11.516 -21.266 10.219 1 96.75 169 GLU B N 1
ATOM 4104 C CA . GLU B 1 169 ? -11.156 -22.688 10.297 1 96.75 169 GLU B CA 1
ATOM 4105 C C . GLU B 1 169 ? -11.867 -23.375 11.461 1 96.75 169 GLU B C 1
ATOM 4107 O O . GLU B 1 169 ? -11.812 -22.891 12.594 1 96.75 169 GLU B O 1
ATOM 4112 N N . VAL B 1 170 ? -12.555 -24.422 11.203 1 97.19 170 VAL B N 1
ATOM 4113 C CA . VAL B 1 170 ? -13.258 -25.25 12.188 1 97.19 170 VAL B CA 1
ATOM 4114 C C . VAL B 1 170 ? -12.922 -26.719 11.969 1 97.19 170 VAL B C 1
ATOM 4116 O O . VAL B 1 170 ? -13.492 -27.359 11.086 1 97.19 170 VAL B O 1
ATOM 4119 N N . GLY B 1 171 ? -12.125 -27.281 12.875 1 97.06 171 GLY B N 1
ATOM 4120 C CA . GLY B 1 171 ? -11.641 -28.641 12.648 1 97.06 171 GLY B CA 1
ATOM 4121 C C . GLY B 1 171 ? -10.859 -28.781 11.352 1 97.06 171 GLY B C 1
ATOM 4122 O O . GLY B 1 171 ? -9.93 -28.016 11.094 1 97.06 171 GLY B O 1
ATOM 4123 N N . PRO B 1 172 ? -11.289 -29.766 10.547 1 97.94 172 PRO B N 1
ATOM 4124 C CA . PRO B 1 172 ? -10.562 -30 9.297 1 97.94 172 PRO B CA 1
ATOM 4125 C C . PRO B 1 172 ? -11.016 -29.094 8.156 1 97.94 172 PRO B C 1
ATOM 4127 O O . PRO B 1 172 ? -10.523 -29.219 7.031 1 97.94 172 PRO B O 1
ATOM 4130 N N . TRP B 1 173 ? -11.953 -28.219 8.469 1 98.5 173 TRP B N 1
ATOM 4131 C CA . TRP B 1 173 ? -12.516 -27.375 7.418 1 98.5 173 TRP B CA 1
ATOM 4132 C C . TRP B 1 173 ? -11.961 -25.953 7.496 1 98.5 173 TRP B C 1
ATOM 4134 O O . TRP B 1 173 ? -11.773 -25.422 8.586 1 98.5 173 TRP B O 1
ATOM 4144 N N . ARG B 1 174 ? -11.719 -25.391 6.332 1 98.12 174 ARG B N 1
ATOM 4145 C CA . ARG B 1 174 ? -11.367 -23.984 6.199 1 98.12 174 ARG B CA 1
ATOM 4146 C C . ARG B 1 174 ? -12.188 -23.312 5.102 1 98.12 174 ARG B C 1
ATOM 4148 O O . ARG B 1 174 ? -12.445 -23.922 4.055 1 98.12 174 ARG B O 1
ATOM 4155 N N . GLY B 1 175 ? -12.609 -22.172 5.371 1 98.25 175 GLY B N 1
ATOM 4156 C CA . GLY B 1 175 ? -13.336 -21.391 4.387 1 98.25 175 GLY B CA 1
ATOM 4157 C C . GLY B 1 175 ? -12.859 -19.953 4.289 1 98.25 175 GLY B C 1
ATOM 4158 O O . GLY B 1 175 ? -12.258 -19.422 5.23 1 98.25 175 GLY B O 1
ATOM 4159 N N . GLY B 1 176 ? -13.086 -19.391 3.135 1 98.38 176 GLY B N 1
ATOM 4160 C CA . GLY B 1 176 ? -12.758 -17.984 2.92 1 98.38 176 GLY B CA 1
ATOM 4161 C C . GLY B 1 176 ? -13.758 -17.281 2.025 1 98.38 176 GLY B C 1
ATOM 4162 O O . GLY B 1 176 ? -14.344 -17.891 1.128 1 98.38 176 GLY B O 1
ATOM 4163 N N . LEU B 1 177 ? -13.977 -16.016 2.336 1 98.81 177 LEU B N 1
ATOM 4164 C CA . LEU B 1 177 ? -14.773 -15.102 1.521 1 98.81 177 LEU B CA 1
ATOM 4165 C C . LEU B 1 177 ? -14 -13.828 1.204 1 98.81 177 LEU B C 1
ATOM 4167 O O . LEU B 1 177 ? -13.227 -13.344 2.033 1 98.81 177 LEU B O 1
ATOM 4171 N N . GLN B 1 178 ? -14.25 -13.297 -0.033 1 98.62 178 GLN B N 1
ATOM 4172 C CA . GLN B 1 178 ? -13.578 -12.047 -0.368 1 98.62 178 GLN B CA 1
ATOM 4173 C C . GLN B 1 178 ? -14.523 -11.094 -1.101 1 98.62 178 GLN B C 1
ATOM 4175 O O . GLN B 1 178 ? -15.445 -11.539 -1.789 1 98.62 178 GLN B O 1
ATOM 4180 N N . TYR B 1 179 ? -14.328 -9.859 -0.932 1 98.62 179 TYR B N 1
ATOM 4181 C CA . TYR B 1 179 ? -14.953 -8.781 -1.687 1 98.62 179 TYR B CA 1
ATOM 4182 C C . TYR B 1 179 ? -13.984 -7.613 -1.87 1 98.62 179 TYR B C 1
ATOM 4184 O O . TYR B 1 179 ? -13.305 -7.207 -0.925 1 98.62 179 TYR B O 1
ATOM 4192 N N . SER B 1 180 ? -13.883 -7.109 -3.088 1 98.25 180 SER B N 1
ATOM 4193 C CA . SER B 1 180 ? -13.07 -5.934 -3.383 1 98.25 180 SER B CA 1
ATOM 4194 C C . SER B 1 180 ? -13.914 -4.805 -3.957 1 98.25 180 SER B C 1
ATOM 4196 O O . SER B 1 180 ? -14.82 -5.047 -4.758 1 98.25 180 SER B O 1
ATOM 4198 N N . PHE B 1 181 ? -13.531 -3.607 -3.629 1 96.38 181 PHE B N 1
ATOM 4199 C CA . PHE B 1 181 ? -14.188 -2.426 -4.176 1 96.38 181 PHE B CA 1
ATOM 4200 C C . PHE B 1 181 ? -13.508 -1.979 -5.465 1 96.38 181 PHE B C 1
ATOM 4202 O O . PHE B 1 181 ? -12.281 -1.966 -5.555 1 96.38 181 PHE B O 1
ATOM 4209 N N . ASP B 1 182 ? -14.305 -1.6 -6.441 1 94.38 182 ASP B N 1
ATOM 4210 C CA . ASP B 1 182 ? -13.711 -1.111 -7.684 1 94.38 182 ASP B CA 1
ATOM 4211 C C . ASP B 1 182 ? -13.352 0.367 -7.578 1 94.38 182 ASP B C 1
ATOM 4213 O O . ASP B 1 182 ? -12.477 0.852 -8.297 1 94.38 182 ASP B O 1
ATOM 4217 N N . GLU B 1 183 ? -14.172 1.043 -6.73 1 91.81 183 GLU B N 1
ATOM 4218 C CA . GLU B 1 183 ? -13.93 2.465 -6.5 1 91.81 183 GLU B CA 1
ATOM 4219 C C . GLU B 1 183 ? -14.008 3.256 -7.805 1 91.81 183 GLU B C 1
ATOM 4221 O O . GLU B 1 183 ? -13.281 4.234 -7.988 1 91.81 183 GLU B O 1
ATOM 4226 N N . LYS B 1 184 ? -14.711 2.791 -8.797 1 89.19 184 LYS B N 1
ATOM 4227 C CA . LYS B 1 184 ? -14.898 3.389 -10.109 1 89.19 184 LYS B CA 1
ATOM 4228 C C . LYS B 1 184 ? -13.578 3.5 -10.867 1 89.19 184 LYS B C 1
ATOM 4230 O O . LYS B 1 184 ? -13.359 4.461 -11.609 1 89.19 184 LYS B O 1
ATOM 4235 N N . SER B 1 185 ? -12.781 2.566 -10.641 1 91.75 185 SER B N 1
ATOM 4236 C CA . SER B 1 185 ? -11.492 2.531 -11.32 1 91.75 185 SER B CA 1
ATOM 4237 C C . SER B 1 185 ? -11.656 2.262 -12.812 1 91.75 185 SER B C 1
ATOM 4239 O O . SER B 1 185 ? -12.578 1.549 -13.219 1 91.75 185 SER B O 1
ATOM 4241 N N . ALA B 1 186 ? -10.695 2.727 -13.609 1 89.5 186 ALA B N 1
ATOM 4242 C CA . ALA B 1 186 ? -10.711 2.549 -15.062 1 89.5 186 ALA B CA 1
ATOM 4243 C C . ALA B 1 186 ? -10.539 1.078 -15.43 1 89.5 186 ALA B C 1
ATOM 4245 O O . ALA B 1 186 ? -10.875 0.671 -16.547 1 89.5 186 ALA B O 1
ATOM 4246 N N . THR B 1 187 ? -10.055 0.3 -14.547 1 91.88 187 THR B N 1
ATOM 4247 C CA . THR B 1 187 ? -9.844 -1.116 -14.828 1 91.88 187 THR B CA 1
ATOM 4248 C C . THR B 1 187 ? -10.906 -1.967 -14.133 1 91.88 187 THR B C 1
ATOM 4250 O O . THR B 1 187 ? -10.891 -3.195 -14.242 1 91.88 187 THR B O 1
ATOM 4253 N N . GLY B 1 188 ? -11.781 -1.32 -13.453 1 94.44 188 GLY B N 1
ATOM 4254 C CA . GLY B 1 188 ? -12.672 -2.059 -12.57 1 94.44 188 GLY B CA 1
ATOM 4255 C C . GLY B 1 188 ? -12 -2.521 -11.289 1 94.44 188 GLY B C 1
ATOM 4256 O O . GLY B 1 188 ? -11.344 -1.735 -10.609 1 94.44 188 GLY B O 1
ATOM 4257 N N . GLY B 1 189 ? -12.273 -3.828 -11.039 1 94.81 189 GLY B N 1
ATOM 4258 C CA . GLY B 1 189 ? -11.547 -4.336 -9.891 1 94.81 189 GLY B CA 1
ATOM 4259 C C . GLY B 1 189 ? -12.461 -4.836 -8.781 1 94.81 189 GLY B C 1
ATOM 4260 O O . GLY B 1 189 ? -11.984 -5.293 -7.742 1 94.81 189 GLY B O 1
ATOM 4261 N N . LYS B 1 190 ? -13.742 -4.754 -9 1 97.44 190 LYS B N 1
ATOM 4262 C CA . LYS B 1 190 ? -14.648 -5.402 -8.055 1 97.44 190 LYS B CA 1
ATOM 4263 C C . LYS B 1 190 ? -14.531 -6.918 -8.133 1 97.44 190 LYS B C 1
ATOM 4265 O O . LYS B 1 190 ? -14.523 -7.492 -9.227 1 97.44 190 LYS B O 1
ATOM 4270 N N . THR B 1 191 ? -14.312 -7.523 -7.074 1 98.31 191 THR B N 1
ATOM 4271 C CA . THR B 1 191 ? -14.25 -8.984 -7.023 1 98.31 191 THR B CA 1
ATOM 4272 C C . THR B 1 191 ? -15.117 -9.523 -5.895 1 98.31 191 THR B C 1
ATOM 4274 O O . THR B 1 191 ? -15.375 -8.82 -4.914 1 98.31 191 THR B O 1
ATOM 4277 N N . ALA B 1 192 ? -15.586 -10.695 -6.055 1 98.69 192 ALA B N 1
ATOM 4278 C CA . ALA B 1 192 ? -16.281 -11.469 -5.031 1 98.69 192 ALA B CA 1
ATOM 4279 C C . ALA B 1 192 ? -16.016 -12.969 -5.211 1 98.69 192 ALA B C 1
ATOM 4281 O O . ALA B 1 192 ? -15.961 -13.461 -6.34 1 98.69 192 ALA B O 1
ATOM 4282 N N . GLY B 1 193 ? -15.852 -13.672 -4.098 1 98.62 193 GLY B N 1
ATOM 4283 C CA . GLY B 1 193 ? -15.625 -15.102 -4.195 1 98.62 193 GLY B CA 1
ATOM 4284 C C . GLY B 1 193 ? -15.453 -15.773 -2.846 1 98.62 193 GLY B C 1
ATOM 4285 O O . GLY B 1 193 ? -15.594 -15.125 -1.805 1 98.62 193 GLY B O 1
ATOM 4286 N N . GLY B 1 194 ? -15.227 -16.969 -2.912 1 98.75 194 GLY B N 1
ATOM 4287 C CA . GLY B 1 194 ? -15 -17.781 -1.73 1 98.75 194 GLY B CA 1
ATOM 4288 C C . GLY B 1 194 ? -14.453 -19.172 -2.051 1 98.75 194 GLY B C 1
ATOM 4289 O O . GLY B 1 194 ? -14.391 -19.562 -3.219 1 98.75 194 GLY B O 1
ATOM 4290 N N . TYR B 1 195 ? -13.953 -19.828 -0.998 1 98.62 195 TYR B N 1
ATOM 4291 C CA . TYR B 1 195 ? -13.547 -21.219 -1.15 1 98.62 195 TYR B CA 1
ATOM 4292 C C . TYR B 1 195 ? -13.812 -22.016 0.126 1 98.62 195 TYR B C 1
ATOM 4294 O O . TYR B 1 195 ? -14.047 -21.422 1.187 1 98.62 195 TYR B O 1
ATOM 4302 N N . ILE B 1 196 ? -13.898 -23.266 -0.015 1 98.69 196 ILE B N 1
ATOM 4303 C CA . ILE B 1 196 ? -13.953 -24.234 1.081 1 98.69 196 ILE B CA 1
ATOM 4304 C C . ILE B 1 196 ? -12.914 -25.328 0.855 1 98.69 196 ILE B C 1
ATOM 4306 O O . ILE B 1 196 ? -12.688 -25.75 -0.281 1 98.69 196 ILE B O 1
ATOM 4310 N N . ARG B 1 197 ? -12.273 -25.719 1.902 1 98.31 197 ARG B N 1
ATOM 4311 C CA . ARG B 1 197 ? -11.281 -26.781 1.844 1 98.31 197 ARG B CA 1
ATOM 4312 C C . ARG B 1 197 ? -11.414 -27.719 3.043 1 98.31 197 ARG B C 1
ATOM 4314 O O . ARG B 1 197 ? -11.797 -27.281 4.133 1 98.31 197 ARG B O 1
ATOM 4321 N N . TYR B 1 198 ? -11.156 -28.969 2.812 1 98.75 198 TYR B N 1
ATOM 4322 C CA . TYR B 1 198 ? -11.086 -30.031 3.814 1 98.75 198 TYR B CA 1
ATOM 4323 C C . TYR B 1 198 ? -9.695 -30.656 3.844 1 98.75 198 TYR B C 1
ATOM 4325 O O . TYR B 1 198 ? -9.117 -30.938 2.793 1 98.75 198 TYR B O 1
ATOM 4333 N N . ALA B 1 199 ? -9.188 -30.844 5.059 1 98.38 199 ALA B N 1
ATOM 4334 C CA . ALA B 1 199 ? -7.898 -31.531 5.188 1 98.38 199 ALA B CA 1
ATOM 4335 C C . ALA B 1 199 ? -7.887 -32.438 6.402 1 98.38 199 ALA B C 1
ATOM 4337 O O . ALA B 1 199 ? -8.148 -32 7.523 1 98.38 199 ALA B O 1
ATOM 4338 N N . SER B 1 200 ? -7.598 -33.625 6.199 1 98 200 SER B N 1
ATOM 4339 C CA . SER B 1 200 ? -7.512 -34.625 7.266 1 98 200 SER B CA 1
ATOM 4340 C C . SER B 1 200 ? -6.75 -35.875 6.809 1 98 200 SER B C 1
ATOM 4342 O O . SER B 1 200 ? -6.977 -36.375 5.707 1 98 200 SER B O 1
ATOM 4344 N N . GLY B 1 201 ? -5.867 -36.375 7.676 1 96.69 201 GLY B N 1
ATOM 4345 C CA . GLY B 1 201 ? -5.207 -37.656 7.438 1 96.69 201 GLY B CA 1
ATOM 4346 C C . GLY B 1 201 ? -4.367 -37.656 6.172 1 96.69 201 GLY B C 1
ATOM 4347 O O . GLY B 1 201 ? -4.363 -38.656 5.434 1 96.69 201 GLY B O 1
ATOM 4348 N N . GLY B 1 202 ? -3.816 -36.625 5.82 1 97.19 202 GLY B N 1
ATOM 4349 C CA . GLY B 1 202 ? -2.971 -36.531 4.641 1 97.19 202 GLY B CA 1
ATOM 4350 C C . GLY B 1 202 ? -3.727 -36.125 3.393 1 97.19 202 GLY B C 1
ATOM 4351 O O . GLY B 1 202 ? -3.117 -35.812 2.367 1 97.19 202 GLY B O 1
ATOM 4352 N N . LEU B 1 203 ? -4.949 -36.125 3.527 1 98.5 203 LEU B N 1
ATOM 4353 C CA . LEU B 1 203 ? -5.805 -35.719 2.42 1 98.5 203 LEU B CA 1
ATOM 4354 C C . LEU B 1 203 ? -6.152 -34.219 2.527 1 98.5 203 LEU B C 1
ATOM 4356 O O . LEU B 1 203 ? -6.434 -33.719 3.619 1 98.5 203 LEU B O 1
ATOM 4360 N N . ALA B 1 204 ? -6.168 -33.562 1.411 1 98.69 204 ALA B N 1
ATOM 4361 C CA . ALA B 1 204 ? -6.73 -32.219 1.3 1 98.69 204 ALA B CA 1
ATOM 4362 C C . ALA B 1 204 ? -7.508 -32.062 -0.003 1 98.69 204 ALA B C 1
ATOM 4364 O O . ALA B 1 204 ? -7.117 -32.594 -1.039 1 98.69 204 ALA B O 1
ATOM 4365 N N . ALA B 1 205 ? -8.594 -31.375 0.039 1 98.88 205 ALA B N 1
ATOM 4366 C CA . ALA B 1 205 ? -9.422 -31.094 -1.133 1 98.88 205 ALA B CA 1
ATOM 4367 C C . ALA B 1 205 ? -10.18 -29.781 -0.965 1 98.88 205 ALA B C 1
ATOM 4369 O O . ALA B 1 205 ? -10.484 -29.375 0.158 1 98.88 205 ALA B O 1
ATOM 4370 N N . GLY B 1 206 ? -10.438 -29.156 -2.098 1 98.69 206 GLY B N 1
ATOM 4371 C CA . GLY B 1 206 ? -11.172 -27.906 -1.973 1 98.69 206 GLY B CA 1
ATOM 4372 C C . GLY B 1 206 ? -11.766 -27.422 -3.285 1 98.69 206 GLY B C 1
ATOM 4373 O O . GLY B 1 206 ? -11.453 -27.969 -4.348 1 98.69 206 GLY B O 1
ATOM 4374 N N . LEU B 1 207 ? -12.656 -26.531 -3.143 1 98.75 207 LEU B N 1
ATOM 4375 C CA . LEU B 1 207 ? -13.367 -25.859 -4.227 1 98.75 207 LEU B CA 1
ATOM 4376 C C . LEU B 1 207 ? -13.422 -24.344 -3.99 1 98.75 207 LEU B C 1
ATOM 4378 O O . LEU B 1 207 ? -13.648 -23.906 -2.861 1 98.75 207 LEU B O 1
ATOM 4382 N N . GLY B 1 208 ? -13.141 -23.609 -5.078 1 98.69 208 GLY B N 1
ATOM 4383 C CA . GLY B 1 208 ? -13.188 -22.156 -4.957 1 98.69 208 GLY B CA 1
ATOM 4384 C C . GLY B 1 208 ? -13.758 -21.469 -6.184 1 98.69 208 GLY B C 1
ATOM 4385 O O . GLY B 1 208 ? -13.695 -22.016 -7.289 1 98.69 208 GLY B O 1
ATOM 4386 N N . TYR B 1 209 ? -14.289 -20.297 -5.969 1 98.75 209 TYR B N 1
ATOM 4387 C CA . TYR B 1 209 ? -14.867 -19.453 -7.008 1 98.75 209 TYR B CA 1
ATOM 4388 C C . TYR B 1 209 ? -14.57 -17.984 -6.738 1 98.75 209 TYR B C 1
ATOM 4390 O O . TYR B 1 209 ? -14.617 -17.531 -5.594 1 98.75 209 TYR B O 1
ATOM 4398 N N . GLN B 1 210 ? -14.336 -17.281 -7.855 1 98.56 210 GLN B N 1
ATOM 4399 C CA . GLN B 1 210 ? -14.156 -15.828 -7.777 1 98.56 210 GLN B CA 1
ATOM 4400 C C . GLN B 1 210 ? -14.5 -15.164 -9.102 1 98.56 210 GLN B C 1
ATOM 4402 O O . GLN B 1 210 ? -14.219 -15.711 -10.172 1 98.56 210 GLN B O 1
ATOM 4407 N N . ASN B 1 211 ? -15.055 -13.977 -9.016 1 98.5 211 ASN B N 1
ATOM 4408 C CA . ASN B 1 211 ? -15.227 -13.172 -10.219 1 98.5 211 ASN B CA 1
ATOM 4409 C C . ASN B 1 211 ? -14.406 -11.883 -10.156 1 98.5 211 ASN B C 1
ATOM 4411 O O . ASN B 1 211 ? -13.812 -11.578 -9.125 1 98.5 211 ASN B O 1
ATOM 4415 N N . TYR B 1 212 ? -14.266 -11.297 -11.273 1 98.19 212 TYR B N 1
ATOM 4416 C CA . TYR B 1 212 ? -13.711 -9.969 -11.477 1 98.19 212 TYR B CA 1
ATOM 4417 C C . TYR B 1 212 ? -14.57 -9.148 -12.43 1 98.19 212 TYR B C 1
ATOM 4419 O O . TYR B 1 212 ? -14.898 -9.617 -13.523 1 98.19 212 TYR B O 1
ATOM 4427 N N . GLU B 1 213 ? -14.922 -7.996 -11.984 1 98.5 213 GLU B N 1
ATOM 4428 C CA . GLU B 1 213 ? -15.719 -7.105 -12.828 1 98.5 213 GLU B CA 1
ATOM 4429 C C . GLU B 1 213 ? -14.852 -5.996 -13.422 1 98.5 213 GLU B C 1
ATOM 4431 O O . GLU B 1 213 ? -14.211 -5.238 -12.688 1 98.5 213 GLU B O 1
ATOM 4436 N N . PHE B 1 214 ? -14.922 -5.953 -14.766 1 97.69 214 PHE B N 1
ATOM 4437 C CA . PHE B 1 214 ? -14.188 -4.914 -15.484 1 97.69 214 PHE B CA 1
ATOM 4438 C C . PHE B 1 214 ? -14.906 -3.574 -15.375 1 97.69 214 PHE B C 1
ATOM 4440 O O . PHE B 1 214 ? -16.031 -3.504 -14.891 1 97.69 214 PHE B O 1
ATOM 4447 N N . ALA B 1 215 ? -14.258 -2.482 -15.852 1 95.75 215 ALA B N 1
ATOM 4448 C CA . ALA B 1 215 ? -14.844 -1.146 -15.781 1 95.75 215 ALA B CA 1
ATOM 4449 C C . ALA B 1 215 ? -16.156 -1.075 -16.578 1 95.75 215 ALA B C 1
ATOM 4451 O O . ALA B 1 215 ? -17.062 -0.341 -16.203 1 95.75 215 ALA B O 1
ATOM 4452 N N . SER B 1 216 ? -16.312 -1.863 -17.578 1 96.38 216 SER B N 1
ATOM 4453 C CA . SER B 1 216 ? -17.469 -1.866 -18.453 1 96.38 216 SER B CA 1
ATOM 4454 C C . SER B 1 216 ? -18.672 -2.51 -17.766 1 96.38 216 SER B C 1
ATOM 4456 O O . SER B 1 216 ? -19.812 -2.395 -18.25 1 96.38 216 SER B O 1
ATOM 4458 N N . GLY B 1 217 ? -18.375 -3.201 -16.75 1 96.81 217 GLY B N 1
ATOM 4459 C CA . GLY B 1 217 ? -19.422 -3.975 -16.094 1 96.81 217 GLY B CA 1
ATOM 4460 C C . GLY B 1 217 ? -19.406 -5.445 -16.469 1 96.81 217 GLY B C 1
ATOM 4461 O O . GLY B 1 217 ? -20.047 -6.266 -15.828 1 96.81 217 GLY B O 1
ATOM 4462 N N . LYS B 1 218 ? -18.641 -5.809 -17.547 1 97.81 218 LYS B N 1
ATOM 4463 C CA . LYS B 1 218 ? -18.453 -7.215 -17.906 1 97.81 218 LYS B CA 1
ATOM 4464 C C . LYS B 1 218 ? -17.641 -7.949 -16.844 1 97.81 218 LYS B C 1
ATOM 4466 O O . LYS B 1 218 ? -16.938 -7.324 -16.047 1 97.81 218 LYS B O 1
ATOM 4471 N N . LYS B 1 219 ? -17.766 -9.289 -16.922 1 98.25 219 LYS B N 1
ATOM 4472 C CA . LYS B 1 219 ? -17.141 -10.047 -15.852 1 98.25 219 LYS B CA 1
ATOM 4473 C C . LYS B 1 219 ? -16.328 -11.219 -16.406 1 98.25 219 LYS B C 1
ATOM 4475 O O . LYS B 1 219 ? -16.594 -11.695 -17.5 1 98.25 219 LYS B O 1
ATOM 4480 N N . ILE B 1 220 ? -15.359 -11.57 -15.648 1 97.38 220 ILE B N 1
ATOM 4481 C CA . ILE B 1 220 ? -14.758 -12.898 -15.758 1 97.38 220 ILE B CA 1
ATOM 4482 C C . ILE B 1 220 ? -15.07 -13.711 -14.508 1 97.38 220 ILE B C 1
ATOM 4484 O O . ILE B 1 220 ? -14.914 -13.219 -13.383 1 97.38 220 ILE B O 1
ATOM 4488 N N . ASP B 1 221 ? -15.492 -14.922 -14.734 1 98.31 221 ASP B N 1
ATOM 4489 C CA . ASP B 1 221 ? -15.734 -15.891 -13.672 1 98.31 221 ASP B CA 1
ATOM 4490 C C . ASP B 1 221 ? -14.664 -16.984 -13.68 1 98.31 221 ASP B C 1
ATOM 4492 O O . ASP B 1 221 ? -14.344 -17.531 -14.734 1 98.31 221 ASP B O 1
ATOM 4496 N N . ALA B 1 222 ? -14.172 -17.281 -12.508 1 98.19 222 ALA B N 1
ATOM 4497 C CA . ALA B 1 222 ? -13.156 -18.328 -12.367 1 98.19 222 ALA B CA 1
ATOM 4498 C C . ALA B 1 222 ? -13.5 -19.281 -11.227 1 98.19 222 ALA B C 1
ATOM 4500 O O . ALA B 1 222 ? -13.992 -18.859 -10.18 1 98.19 222 ALA B O 1
ATOM 4501 N N . TRP B 1 223 ? -13.328 -20.5 -11.414 1 98.19 223 TRP B N 1
ATOM 4502 C CA . TRP B 1 223 ? -13.43 -21.469 -10.328 1 98.19 223 TRP B CA 1
ATOM 4503 C C . TRP B 1 223 ? -12.398 -22.578 -10.484 1 98.19 223 TRP B C 1
ATOM 4505 O O . TRP B 1 223 ? -11.852 -22.781 -11.57 1 98.19 223 TRP B O 1
ATOM 4515 N N . THR B 1 224 ? -12.047 -23.25 -9.43 1 98.19 224 THR B N 1
ATOM 4516 C CA . THR B 1 224 ? -11.078 -24.344 -9.414 1 98.19 224 THR B CA 1
ATOM 4517 C C . THR B 1 224 ? -11.445 -25.375 -8.352 1 98.19 224 THR B C 1
ATOM 4519 O O . THR B 1 224 ? -12.102 -25.047 -7.359 1 98.19 224 THR B O 1
ATOM 4522 N N . LEU B 1 225 ? -11.141 -26.562 -8.578 1 98.38 225 LEU B N 1
ATOM 4523 C CA . LEU B 1 225 ? -11.258 -27.688 -7.648 1 98.38 225 LEU B CA 1
ATOM 4524 C C . LEU B 1 225 ? -10.023 -28.578 -7.719 1 98.38 225 LEU B C 1
ATOM 4526 O O . LEU B 1 225 ? -9.43 -28.734 -8.789 1 98.38 225 LEU B O 1
ATOM 4530 N N . GLY B 1 226 ? -9.656 -29.125 -6.613 1 98.5 226 GLY B N 1
ATOM 4531 C CA . GLY B 1 226 ? -8.508 -30.016 -6.59 1 98.5 226 GLY B CA 1
ATOM 4532 C C . GLY B 1 226 ? -8.234 -30.609 -5.223 1 98.5 226 GLY B C 1
ATOM 4533 O O . GLY B 1 226 ? -9.039 -30.453 -4.301 1 98.5 226 GLY B O 1
ATOM 4534 N N . GLY B 1 227 ? -7.141 -31.344 -5.215 1 98.75 227 GLY B N 1
ATOM 4535 C CA . GLY B 1 227 ? -6.762 -32 -3.971 1 98.75 227 GLY B CA 1
ATOM 4536 C C . GLY B 1 227 ? -5.363 -32.594 -4.004 1 98.75 227 GLY B C 1
ATOM 4537 O O . GLY B 1 227 ? -4.688 -32.531 -5.031 1 98.75 227 GLY B O 1
ATOM 4538 N N . SER B 1 228 ? -5.02 -33.031 -2.83 1 98.81 228 SER B N 1
ATOM 4539 C CA . SER B 1 228 ? -3.729 -33.688 -2.662 1 98.81 228 SER B CA 1
ATOM 4540 C C . SER B 1 228 ? -3.801 -34.781 -1.606 1 98.81 228 SER B C 1
ATOM 4542 O O . SER B 1 228 ? -4.754 -34.844 -0.826 1 98.81 228 SER B O 1
ATOM 4544 N N . TYR B 1 229 ? -2.842 -35.656 -1.688 1 98.69 229 TYR B N 1
ATOM 4545 C CA . TYR B 1 229 ? -2.742 -36.75 -0.752 1 98.69 229 TYR B CA 1
ATOM 4546 C C . TYR B 1 229 ? -1.285 -37.062 -0.424 1 98.69 229 TYR B C 1
ATOM 4548 O O . TYR B 1 229 ? -0.457 -37.219 -1.326 1 98.69 229 TYR B O 1
ATOM 4556 N N . ARG B 1 230 ? -1.051 -37.125 0.826 1 98.12 230 ARG B N 1
ATOM 4557 C CA . ARG B 1 230 ? 0.263 -37.531 1.312 1 98.12 230 ARG B CA 1
ATOM 4558 C C . ARG B 1 230 ? 0.221 -38.938 1.892 1 98.12 230 ARG B C 1
ATOM 4560 O O . ARG B 1 230 ? -0.645 -39.281 2.711 1 98.12 230 ARG B O 1
ATOM 4567 N N . MET B 1 231 ? 1.106 -39.75 1.457 1 96.81 231 MET B N 1
ATOM 4568 C CA . MET B 1 231 ? 1.256 -41.125 1.924 1 96.81 231 MET B CA 1
ATOM 4569 C C . MET B 1 231 ? 2.729 -41.5 2.066 1 96.81 231 MET B C 1
ATOM 4571 O O . MET B 1 231 ? 3.4 -41.781 1.072 1 96.81 231 MET B O 1
ATOM 4575 N N . GLY B 1 232 ? 3.156 -41.625 3.289 1 96.56 232 GLY B N 1
ATOM 4576 C CA . GLY B 1 232 ? 4.586 -41.812 3.488 1 96.56 232 GLY B CA 1
ATOM 4577 C C . GLY B 1 232 ? 5.402 -40.656 2.908 1 96.56 232 GLY B C 1
ATOM 4578 O O . GLY B 1 232 ? 5.164 -39.5 3.229 1 96.56 232 GLY B O 1
ATOM 4579 N N . ASN B 1 233 ? 6.312 -41.062 2.043 1 97.69 233 ASN B N 1
ATOM 4580 C CA . ASN B 1 233 ? 7.188 -40.062 1.445 1 97.69 233 ASN B CA 1
ATOM 4581 C C . ASN B 1 233 ? 6.609 -39.531 0.138 1 97.69 233 ASN B C 1
ATOM 4583 O O . ASN B 1 233 ? 7.246 -38.719 -0.539 1 97.69 233 ASN B O 1
ATOM 4587 N N . TRP B 1 234 ? 5.398 -39.969 -0.196 1 98.44 234 TRP B N 1
ATOM 4588 C CA . TRP B 1 234 ? 4.789 -39.562 -1.465 1 98.44 234 TRP B CA 1
ATOM 4589 C C . TRP B 1 234 ? 3.822 -38.406 -1.274 1 98.44 234 TRP B C 1
ATOM 4591 O O . TRP B 1 234 ? 3.158 -38.312 -0.24 1 98.44 234 TRP B O 1
ATOM 4601 N N . TYR B 1 235 ? 3.771 -37.531 -2.201 1 98.5 235 TYR B N 1
ATOM 4602 C CA . TYR B 1 235 ? 2.801 -36.469 -2.338 1 98.5 235 TYR B CA 1
ATOM 4603 C C . TYR B 1 235 ? 2.164 -36.469 -3.723 1 98.5 235 TYR B C 1
ATOM 4605 O O . TYR B 1 235 ? 2.857 -36.344 -4.73 1 98.5 235 TYR B O 1
ATOM 4613 N N . PHE B 1 236 ? 0.88 -36.688 -3.811 1 98.81 236 PHE B N 1
ATOM 4614 C CA . PHE B 1 236 ? 0.132 -36.625 -5.062 1 98.81 236 PHE B CA 1
ATOM 4615 C C . PHE B 1 236 ? -0.811 -35.438 -5.078 1 98.81 236 PHE B C 1
ATOM 4617 O O . PHE B 1 236 ? -1.364 -35.062 -4.047 1 98.81 236 PHE B O 1
ATOM 4624 N N . ASN B 1 237 ? -0.988 -34.844 -6.227 1 98.56 237 ASN B N 1
ATOM 4625 C CA . ASN B 1 237 ? -1.944 -33.75 -6.324 1 98.56 237 ASN B CA 1
ATOM 4626 C C . ASN B 1 237 ? -2.564 -33.656 -7.715 1 98.56 237 ASN B C 1
ATOM 4628 O O . ASN B 1 237 ? -2.006 -34.188 -8.68 1 98.56 237 ASN B O 1
ATOM 4632 N N . GLY B 1 238 ? -3.668 -33.062 -7.785 1 98.5 238 GLY B N 1
ATOM 4633 C CA . GLY B 1 238 ? -4.41 -32.812 -9.008 1 98.5 238 GLY B CA 1
ATOM 4634 C C . GLY B 1 238 ? -5.457 -31.719 -8.852 1 98.5 238 GLY B C 1
ATOM 4635 O O . GLY B 1 238 ? -5.828 -31.375 -7.734 1 98.5 238 GLY B O 1
ATOM 4636 N N . GLY B 1 239 ? -5.812 -31.203 -10.016 1 98.06 239 GLY B N 1
ATOM 4637 C CA . GLY B 1 239 ? -6.82 -30.141 -9.977 1 98.06 239 GLY B CA 1
ATOM 4638 C C . GLY B 1 239 ? -7.309 -29.734 -11.352 1 98.06 239 GLY B C 1
ATOM 4639 O O . GLY B 1 239 ? -6.789 -30.203 -12.367 1 98.06 239 GLY B O 1
ATOM 4640 N N . TYR B 1 240 ? -8.297 -28.969 -11.242 1 98.06 240 TYR B N 1
ATOM 4641 C CA . TYR B 1 240 ? -8.945 -28.422 -12.422 1 98.06 240 TYR B CA 1
ATOM 4642 C C . TYR B 1 240 ? -9.305 -26.953 -12.211 1 98.06 240 TYR B C 1
ATOM 4644 O O . TYR B 1 240 ? -9.664 -26.562 -11.094 1 98.06 240 TYR B O 1
ATOM 4652 N N . GLY B 1 241 ? -9.203 -26.188 -13.258 1 97.12 241 GLY B N 1
ATOM 4653 C CA . GLY B 1 241 ? -9.594 -24.781 -13.219 1 97.12 241 GLY B CA 1
ATOM 4654 C C . GLY B 1 241 ? -10.266 -24.312 -14.5 1 97.12 241 GLY B C 1
ATOM 4655 O O . GLY B 1 241 ? -9.961 -24.812 -15.586 1 97.12 241 GLY B O 1
ATOM 4656 N N . GLN B 1 242 ? -11.102 -23.266 -14.32 1 97.25 242 GLN B N 1
ATOM 4657 C CA . GLN B 1 242 ? -11.789 -22.688 -15.469 1 97.25 242 GLN B CA 1
ATOM 4658 C C . GLN B 1 242 ? -11.969 -21.188 -15.305 1 97.25 242 GLN B C 1
ATOM 4660 O O . GLN B 1 242 ? -12.328 -20.719 -14.219 1 97.25 242 GLN B O 1
ATOM 4665 N N . ASN B 1 243 ? -11.664 -20.453 -16.359 1 96 243 ASN B N 1
ATOM 4666 C CA . ASN B 1 243 ? -12.023 -19.047 -16.516 1 96 243 ASN B CA 1
ATOM 4667 C C . ASN B 1 243 ? -13.008 -18.844 -17.656 1 96 243 ASN B C 1
ATOM 4669 O O . ASN B 1 243 ? -12.828 -19.406 -18.75 1 96 243 ASN B O 1
ATOM 4673 N N . LYS B 1 244 ? -14.016 -18.062 -17.391 1 97.38 244 LYS B N 1
ATOM 4674 C CA . LYS B 1 244 ? -14.945 -17.656 -18.422 1 97.38 244 LYS B CA 1
ATOM 4675 C C . LYS B 1 244 ? -15.195 -16.141 -18.375 1 97.38 244 LYS B C 1
ATOM 4677 O O . LYS B 1 244 ? -15.523 -15.609 -17.312 1 97.38 244 LYS B O 1
ATOM 4682 N N . VAL B 1 245 ? -15.094 -15.547 -19.516 1 96.44 245 VAL B N 1
ATOM 4683 C CA . VAL B 1 245 ? -15.25 -14.094 -19.547 1 96.44 245 VAL B CA 1
ATOM 4684 C C . VAL B 1 245 ? -16.406 -13.719 -20.469 1 96.44 245 VAL B C 1
ATOM 4686 O O . VAL B 1 245 ? -16.656 -14.398 -21.469 1 96.44 245 VAL B O 1
ATOM 4689 N N . ASP B 1 246 ? -17.062 -12.633 -20.156 1 97 246 ASP B N 1
ATOM 4690 C CA . ASP B 1 246 ? -18.156 -12.117 -20.969 1 97 246 ASP B CA 1
ATOM 4691 C C . ASP B 1 246 ? -17.688 -11.672 -22.344 1 97 246 ASP B C 1
ATOM 4693 O O . ASP B 1 246 ? -16.531 -11.281 -22.5 1 97 246 ASP B O 1
ATOM 4697 N N . ASP B 1 247 ? -18.625 -11.695 -23.266 1 94.06 247 ASP B N 1
ATOM 4698 C CA . ASP B 1 247 ? -18.344 -11.141 -24.594 1 94.06 247 ASP B CA 1
ATOM 4699 C C . ASP B 1 247 ? -18.469 -9.617 -24.578 1 94.06 247 ASP B C 1
ATOM 4701 O O . ASP B 1 247 ? -19 -9.039 -23.625 1 94.06 247 ASP B O 1
ATOM 4705 N N . GLY B 1 248 ? -17.938 -9.008 -25.656 1 93.06 248 GLY B N 1
ATOM 4706 C CA . GLY B 1 248 ? -18.109 -7.578 -25.859 1 93.06 248 GLY B CA 1
ATOM 4707 C C . GLY B 1 248 ? -17.234 -6.734 -24.953 1 93.06 248 GLY B C 1
ATOM 4708 O O . GLY B 1 248 ? -17.672 -5.691 -24.453 1 93.06 248 GLY B O 1
ATOM 4709 N N . LEU B 1 249 ? -16.062 -7.223 -24.703 1 94.38 249 LEU B N 1
ATOM 4710 C CA . LEU B 1 249 ? -15.109 -6.469 -23.891 1 94.38 249 LEU B CA 1
ATOM 4711 C C . LEU B 1 249 ? -14.617 -5.23 -24.625 1 94.38 249 LEU B C 1
ATOM 4713 O O . LEU B 1 249 ? -14.406 -5.273 -25.844 1 94.38 249 LEU B O 1
ATOM 4717 N N . THR B 1 250 ? -14.422 -4.156 -23.797 1 94.81 250 THR B N 1
ATOM 4718 C CA . THR B 1 250 ? -13.766 -2.979 -24.344 1 94.81 250 THR B CA 1
ATOM 4719 C C . THR B 1 250 ? -12.266 -3.219 -24.5 1 94.81 250 THR B C 1
ATOM 4721 O O . THR B 1 250 ? -11.75 -4.246 -24.062 1 94.81 250 THR B O 1
ATOM 4724 N N . ALA B 1 251 ? -11.609 -2.205 -25.125 1 92.31 251 ALA B N 1
ATOM 4725 C CA . ALA B 1 251 ? -10.156 -2.297 -25.281 1 92.31 251 ALA B CA 1
ATOM 4726 C C . ALA B 1 251 ? -9.469 -2.338 -23.922 1 92.31 251 ALA B C 1
ATOM 4728 O O . ALA B 1 251 ? -8.508 -3.088 -23.719 1 92.31 251 ALA B O 1
ATOM 4729 N N . VAL B 1 252 ? -9.977 -1.648 -22.984 1 93.75 252 VAL B N 1
ATOM 4730 C CA . VAL B 1 252 ? -9.398 -1.601 -21.641 1 93.75 252 VAL B CA 1
ATOM 4731 C C . VAL B 1 252 ? -9.625 -2.932 -20.938 1 93.75 252 VAL B C 1
ATOM 4733 O O . VAL B 1 252 ? -8.719 -3.463 -20.297 1 93.75 252 VAL B O 1
ATOM 4736 N N . ASP B 1 253 ? -10.805 -3.439 -21.109 1 94.75 253 ASP B N 1
ATOM 4737 C CA . ASP B 1 253 ? -11.102 -4.742 -20.516 1 94.75 253 ASP B CA 1
ATOM 4738 C C . ASP B 1 253 ? -10.133 -5.805 -21.031 1 94.75 253 ASP B C 1
ATOM 4740 O O . ASP B 1 253 ? -9.625 -6.613 -20.25 1 94.75 253 ASP B O 1
ATOM 4744 N N . ARG B 1 254 ? -9.891 -5.711 -22.25 1 90.62 254 ARG B N 1
ATOM 4745 C CA . ARG B 1 254 ? -9.023 -6.703 -22.875 1 90.62 254 ARG B CA 1
ATOM 4746 C C . ARG B 1 254 ? -7.594 -6.582 -22.375 1 90.62 254 ARG B C 1
ATOM 4748 O O . ARG B 1 254 ? -6.898 -7.586 -22.203 1 90.62 254 ARG B O 1
ATOM 4755 N N . ALA B 1 255 ? -7.199 -5.418 -22.188 1 89.38 255 ALA B N 1
ATOM 4756 C CA . ALA B 1 255 ? -5.859 -5.215 -21.641 1 89.38 255 ALA B CA 1
ATOM 4757 C C . ALA B 1 255 ? -5.73 -5.82 -20.25 1 89.38 255 ALA B C 1
ATOM 4759 O O . ALA B 1 255 ? -4.719 -6.445 -19.922 1 89.38 255 ALA B O 1
ATOM 4760 N N . VAL B 1 256 ? -6.75 -5.656 -19.422 1 91.88 256 VAL B N 1
ATOM 4761 C CA . VAL B 1 256 ? -6.766 -6.223 -18.078 1 91.88 256 VAL B CA 1
ATOM 4762 C C . VAL B 1 256 ? -6.766 -7.746 -18.156 1 91.88 256 VAL B C 1
ATOM 4764 O O . VAL B 1 256 ? -6.008 -8.414 -17.453 1 91.88 256 VAL B O 1
ATOM 4767 N N . LEU B 1 257 ? -7.543 -8.242 -19.031 1 90.81 257 LEU B N 1
ATOM 4768 C CA . LEU B 1 257 ? -7.605 -9.68 -19.234 1 90.81 257 LEU B CA 1
ATOM 4769 C C . LEU B 1 257 ? -6.262 -10.227 -19.703 1 90.81 257 LEU B C 1
ATOM 4771 O O . LEU B 1 257 ? -5.828 -11.297 -19.25 1 90.81 257 LEU B O 1
ATOM 4775 N N . SER B 1 258 ? -5.637 -9.5 -20.578 1 84.38 258 SER B N 1
ATOM 4776 C CA . SER B 1 258 ? -4.328 -9.906 -21.078 1 84.38 258 SER B CA 1
ATOM 4777 C C . SER B 1 258 ? -3.307 -10 -19.953 1 84.38 258 SER B C 1
ATOM 4779 O O . SER B 1 258 ? -2.492 -10.93 -19.922 1 84.38 258 SER B O 1
ATOM 4781 N N . ALA B 1 259 ? -3.406 -9.156 -19.047 1 83.56 259 ALA B N 1
ATOM 4782 C CA . ALA B 1 259 ? -2.49 -9.172 -17.906 1 83.56 259 ALA B CA 1
ATOM 4783 C C . ALA B 1 259 ? -2.725 -10.406 -17.047 1 83.56 259 ALA B C 1
ATOM 4785 O O . ALA B 1 259 ? -1.789 -10.93 -16.438 1 83.56 259 ALA B O 1
ATOM 4786 N N . MET B 1 260 ? -3.928 -10.891 -17.031 1 86.81 260 MET B N 1
ATOM 4787 C CA . MET B 1 260 ? -4.266 -12.07 -16.234 1 86.81 260 MET B CA 1
ATOM 4788 C C . MET B 1 260 ? -3.865 -13.344 -16.969 1 86.81 260 MET B C 1
ATOM 4790 O O . MET B 1 260 ? -3.441 -14.32 -16.344 1 86.81 260 MET B O 1
ATOM 4794 N N . TRP B 1 261 ? -4.047 -13.219 -18.281 1 82.06 261 TRP B N 1
ATOM 4795 C CA . TRP B 1 261 ? -4.004 -14.461 -19.047 1 82.06 261 TRP B CA 1
ATOM 4796 C C . TRP B 1 261 ? -2.658 -14.625 -19.75 1 82.06 261 TRP B C 1
ATOM 4798 O O . TRP B 1 261 ? -2.316 -15.719 -20.188 1 82.06 261 TRP B O 1
ATOM 4808 N N . GLN B 1 262 ? -1.952 -13.578 -19.938 1 70.62 262 GLN B N 1
ATOM 4809 C CA . GLN B 1 262 ? -0.733 -13.664 -20.734 1 70.62 262 GLN B CA 1
ATOM 4810 C C . GLN B 1 262 ? 0.506 -13.445 -19.875 1 70.62 262 GLN B C 1
ATOM 4812 O O . GLN B 1 262 ? 0.4 -13.008 -18.719 1 70.62 262 GLN B O 1
ATOM 4817 N N . GLY B 1 263 ? 1.564 -13.766 -20.531 1 63.62 263 GLY B N 1
ATOM 4818 C CA . GLY B 1 263 ? 2.857 -13.57 -19.891 1 63.62 263 GLY B CA 1
ATOM 4819 C C . GLY B 1 263 ? 3.535 -14.875 -19.5 1 63.62 263 GLY B C 1
ATOM 4820 O O . GLY B 1 263 ? 3.006 -15.953 -19.766 1 63.62 263 GLY B O 1
ATOM 4821 N N . GLY B 1 264 ? 4.723 -14.68 -19.172 1 58.22 264 GLY B N 1
ATOM 4822 C CA . GLY B 1 264 ? 5.582 -15.812 -18.844 1 58.22 264 GLY B CA 1
ATOM 4823 C C . GLY B 1 264 ? 4.984 -16.75 -17.812 1 58.22 264 GLY B C 1
ATOM 4824 O O . GLY B 1 264 ? 5.188 -17.953 -17.875 1 58.22 264 GLY B O 1
ATOM 4825 N N . ILE B 1 265 ? 4.055 -16.047 -17.125 1 54.28 265 ILE B N 1
ATOM 4826 C CA . ILE B 1 265 ? 3.539 -16.797 -15.984 1 54.28 265 ILE B CA 1
ATOM 4827 C C . ILE B 1 265 ? 2.521 -17.828 -16.469 1 54.28 265 ILE B C 1
ATOM 4829 O O . ILE B 1 265 ? 2.291 -18.844 -15.805 1 54.28 265 ILE B O 1
ATOM 4833 N N . ASN B 1 266 ? 1.935 -17.5 -17.578 1 60.62 266 ASN B N 1
ATOM 4834 C CA . ASN B 1 266 ? 0.861 -18.359 -18.062 1 60.62 266 ASN B CA 1
ATOM 4835 C C . ASN B 1 266 ? 1.325 -19.25 -19.219 1 60.62 266 ASN B C 1
ATOM 4837 O O . ASN B 1 266 ? 0.504 -19.766 -19.969 1 60.62 266 ASN B O 1
ATOM 4841 N N . GLY B 1 267 ? 2.66 -19.359 -19.344 1 58.25 267 GLY B N 1
ATOM 4842 C CA . GLY B 1 267 ? 3.217 -20.203 -20.391 1 58.25 267 GLY B CA 1
ATOM 4843 C C . GLY B 1 267 ? 3.713 -19.422 -21.594 1 58.25 267 GLY B C 1
ATOM 4844 O O . GLY B 1 267 ? 4.105 -20.016 -22.594 1 58.25 267 GLY B O 1
ATOM 4845 N N . GLY B 1 268 ? 3.68 -18.047 -21.344 1 60.16 268 GLY B N 1
ATOM 4846 C CA . GLY B 1 268 ? 4.297 -17.234 -22.375 1 60.16 268 GLY B CA 1
ATOM 4847 C C . GLY B 1 268 ? 3.494 -17.203 -23.672 1 60.16 268 GLY B C 1
ATOM 4848 O O . GLY B 1 268 ? 4.059 -17.266 -24.766 1 60.16 268 GLY B O 1
ATOM 4849 N N . PHE B 1 269 ? 2.205 -17.219 -23.547 1 65.19 269 PHE B N 1
ATOM 4850 C CA . PHE B 1 269 ? 1.346 -17.328 -24.719 1 65.19 269 PHE B CA 1
ATOM 4851 C C . PHE B 1 269 ? 0.88 -15.945 -25.172 1 65.19 269 PHE B C 1
ATOM 4853 O O . PHE B 1 269 ? 0.792 -15.016 -24.359 1 65.19 269 PHE B O 1
ATOM 4860 N N . GLY B 1 270 ? 0.752 -15.859 -26.391 1 70.31 270 GLY B N 1
ATOM 4861 C CA . GLY B 1 270 ? 0.193 -14.672 -27.016 1 70.31 270 GLY B CA 1
ATOM 4862 C C . GLY B 1 270 ? -0.405 -14.945 -28.375 1 70.31 270 GLY B C 1
ATOM 4863 O O . GLY B 1 270 ? -0.752 -16.094 -28.688 1 70.31 270 GLY B O 1
ATOM 4864 N N . GLY B 1 271 ? -0.718 -13.898 -28.953 1 71.12 271 GLY B N 1
ATOM 4865 C CA . GLY B 1 271 ? -1.264 -13.938 -30.312 1 71.12 271 GLY B CA 1
ATOM 4866 C C . GLY B 1 271 ? -2.744 -13.609 -30.359 1 71.12 271 GLY B C 1
ATOM 4867 O O . GLY B 1 271 ? -3.371 -13.375 -29.328 1 71.12 271 GLY B O 1
ATOM 4868 N N . PRO B 1 272 ? -3.254 -13.602 -31.516 1 75.31 272 PRO B N 1
ATOM 4869 C CA . PRO B 1 272 ? -4.641 -13.18 -31.719 1 75.31 272 PRO B CA 1
ATOM 4870 C C . PRO B 1 272 ? -5.648 -14.117 -31.062 1 75.31 272 PRO B C 1
ATOM 4872 O O . PRO B 1 272 ? -6.766 -13.703 -30.75 1 75.31 272 PRO B O 1
ATOM 4875 N N . ALA B 1 273 ? -5.27 -15.375 -30.906 1 76.38 273 ALA B N 1
ATOM 4876 C CA . ALA B 1 273 ? -6.184 -16.328 -30.281 1 76.38 273 ALA B CA 1
ATOM 4877 C C . ALA B 1 273 ? -6.617 -15.867 -28.891 1 76.38 273 ALA B C 1
ATOM 4879 O O . ALA B 1 273 ? -7.77 -16.062 -28.5 1 76.38 273 ALA B O 1
ATOM 4880 N N . PHE B 1 274 ? -5.719 -15.234 -28.281 1 75.12 274 PHE B N 1
ATOM 4881 C CA . PHE B 1 274 ? -5.992 -14.805 -26.922 1 75.12 274 PHE B CA 1
ATOM 4882 C C . PHE B 1 274 ? -7.016 -13.672 -26.906 1 75.12 274 PHE B C 1
ATOM 4884 O O . PHE B 1 274 ? -7.852 -13.602 -26 1 75.12 274 PHE B O 1
ATOM 4891 N N . LEU B 1 275 ? -6.938 -12.883 -27.906 1 76.25 275 LEU B N 1
ATOM 4892 C CA . LEU B 1 275 ? -7.863 -11.758 -28.016 1 76.25 275 LEU B CA 1
ATOM 4893 C C . LEU B 1 275 ? -9.273 -12.242 -28.344 1 76.25 275 LEU B C 1
ATOM 4895 O O . LEU B 1 275 ? -10.25 -11.547 -28.078 1 76.25 275 LEU B O 1
ATOM 4899 N N . ALA B 1 276 ? -9.297 -13.5 -28.844 1 84.88 276 ALA B N 1
ATOM 4900 C CA . ALA B 1 276 ? -10.586 -14.023 -29.281 1 84.88 276 ALA B CA 1
ATOM 4901 C C . ALA B 1 276 ? -11.172 -14.992 -28.266 1 84.88 276 ALA B C 1
ATOM 4903 O O . ALA B 1 276 ? -12.305 -15.445 -28.406 1 84.88 276 ALA B O 1
ATOM 4904 N N . ALA B 1 277 ? -10.438 -15.289 -27.297 1 88.56 277 ALA B N 1
ATOM 4905 C CA . ALA B 1 277 ? -10.859 -16.312 -26.359 1 88.56 277 ALA B CA 1
ATOM 4906 C C . ALA B 1 277 ? -11.805 -15.75 -25.297 1 88.56 277 ALA B C 1
ATOM 4908 O O . ALA B 1 277 ? -11.695 -14.578 -24.922 1 88.56 277 ALA B O 1
ATOM 4909 N N . ASN B 1 278 ? -12.773 -16.609 -24.844 1 93.56 278 ASN B N 1
ATOM 4910 C CA . ASN B 1 278 ? -13.633 -16.219 -23.734 1 93.56 278 ASN B CA 1
ATOM 4911 C C . ASN B 1 278 ? -13.711 -17.312 -22.672 1 93.56 278 ASN B C 1
ATOM 4913 O O . ASN B 1 278 ? -14.461 -17.188 -21.703 1 93.56 278 ASN B O 1
ATOM 4917 N N . LYS B 1 279 ? -12.984 -18.375 -22.938 1 93.88 279 LYS B N 1
ATOM 4918 C CA . LYS B 1 279 ? -12.938 -19.469 -21.953 1 93.88 279 LYS B CA 1
ATOM 4919 C C . LYS B 1 279 ? -11.57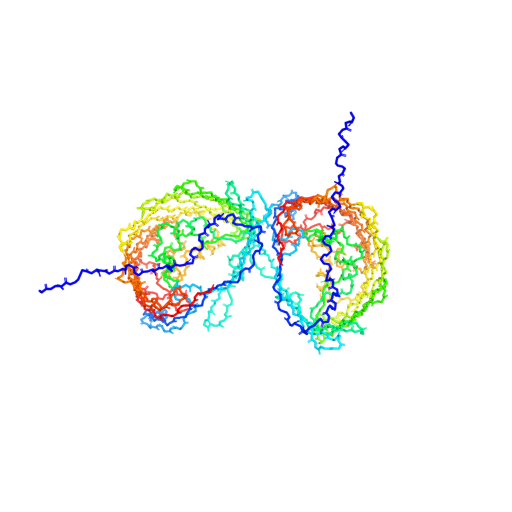8 -20.156 -21.953 1 93.88 279 LYS B C 1
ATOM 4921 O O . LYS B 1 279 ? -10.992 -20.391 -23.016 1 93.88 279 LYS B O 1
ATOM 4926 N N . ARG B 1 280 ? -11.086 -20.484 -20.75 1 92.19 280 ARG B N 1
ATOM 4927 C CA . ARG B 1 280 ? -9.875 -21.281 -20.562 1 92.19 280 ARG B CA 1
ATOM 4928 C C . ARG B 1 280 ? -10.055 -22.328 -19.469 1 92.19 280 ARG 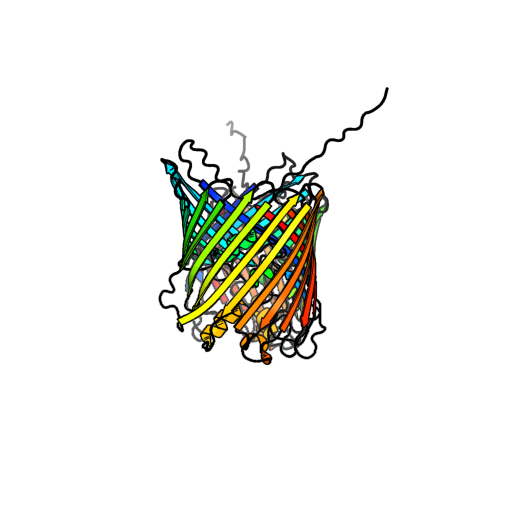B C 1
ATOM 4930 O O . ARG B 1 280 ? -10.711 -22.062 -18.453 1 92.19 280 ARG B O 1
ATOM 4937 N N . THR B 1 281 ? -9.5 -23.453 -19.75 1 94.38 281 THR B N 1
ATOM 4938 C CA . THR B 1 281 ? -9.484 -24.516 -18.75 1 94.38 281 THR B CA 1
ATOM 4939 C C . THR B 1 281 ? -8.078 -25.078 -18.562 1 94.38 281 THR B C 1
ATOM 4941 O O . THR B 1 281 ? -7.234 -24.938 -19.453 1 94.38 281 THR B O 1
ATOM 4944 N N . ILE B 1 282 ? -7.867 -25.688 -17.422 1 94.25 282 ILE B N 1
ATOM 4945 C CA . ILE B 1 282 ? -6.594 -26.344 -17.156 1 94.25 282 ILE B CA 1
ATOM 4946 C C . ILE B 1 282 ? -6.824 -27.578 -16.281 1 94.25 282 ILE B C 1
ATOM 4948 O O . ILE B 1 282 ? -7.66 -27.547 -15.367 1 94.25 282 ILE B O 1
ATOM 4952 N N . TYR B 1 283 ? -6.176 -28.609 -16.594 1 96.12 283 TYR B N 1
ATOM 4953 C CA . TYR B 1 283 ? -6.055 -29.781 -15.719 1 96.12 283 TYR B CA 1
ATOM 4954 C C . TYR B 1 283 ? -4.605 -30 -15.297 1 96.12 283 TYR B C 1
ATOM 4956 O O . TYR B 1 283 ? -3.682 -29.734 -16.078 1 96.12 283 TYR B O 1
ATOM 4964 N N . LYS B 1 284 ? -4.461 -30.391 -14.086 1 96.38 284 LYS B N 1
ATOM 4965 C CA . LYS B 1 284 ? -3.119 -30.672 -13.586 1 96.38 2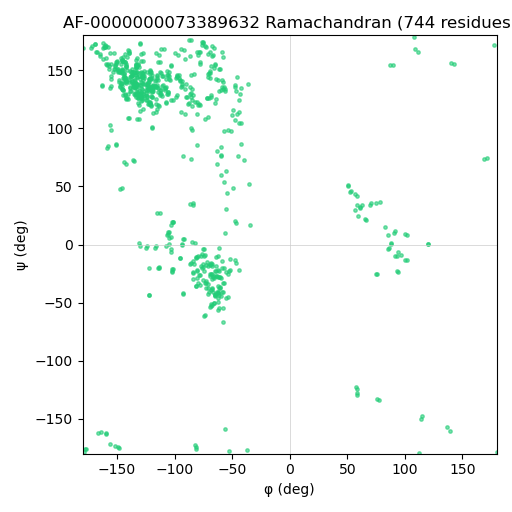84 LYS B CA 1
ATOM 4966 C C . LYS B 1 284 ? -3.07 -32 -12.844 1 96.38 284 LYS B C 1
ATOM 4968 O O . LYS B 1 284 ? -4.039 -32.375 -12.18 1 96.38 284 LYS B O 1
ATOM 4973 N N . ILE B 1 285 ? -1.991 -32.688 -12.969 1 98.5 285 ILE B N 1
ATOM 4974 C CA . ILE B 1 285 ? -1.671 -33.875 -12.188 1 98.5 285 ILE B CA 1
ATOM 4975 C C . ILE B 1 285 ? -0.178 -33.906 -11.867 1 98.5 285 ILE B C 1
ATOM 4977 O O . ILE B 1 285 ? 0.646 -33.5 -12.695 1 98.5 285 ILE B O 1
ATOM 4981 N N . GLY B 1 286 ? 0.121 -34.312 -10.648 1 98.56 286 GLY B N 1
ATOM 4982 C CA . GLY B 1 286 ? 1.534 -34.375 -10.305 1 98.56 286 GLY B CA 1
ATOM 4983 C C . GLY B 1 286 ? 1.828 -35.25 -9.102 1 98.56 286 GLY B C 1
ATOM 4984 O O . GLY B 1 286 ? 0.908 -35.719 -8.43 1 98.56 286 GLY B O 1
ATOM 4985 N N . ALA B 1 287 ? 3.098 -35.469 -8.938 1 98.69 287 ALA B N 1
ATOM 4986 C CA . ALA B 1 287 ? 3.59 -36.25 -7.812 1 98.69 287 ALA B CA 1
ATOM 4987 C C . ALA B 1 287 ? 4.93 -35.719 -7.309 1 98.69 287 ALA B C 1
ATOM 4989 O O . ALA B 1 287 ? 5.68 -35.094 -8.07 1 98.69 287 ALA B O 1
ATOM 4990 N N . GLY B 1 288 ? 5.145 -35.906 -6.047 1 98.25 288 GLY B N 1
ATOM 4991 C CA . GLY B 1 288 ? 6.418 -35.656 -5.387 1 98.25 288 GLY B CA 1
ATOM 4992 C C . GLY B 1 288 ? 6.867 -36.812 -4.504 1 98.25 288 GLY B C 1
ATOM 4993 O O . GLY B 1 288 ? 6.047 -37.594 -4.027 1 98.25 288 GLY B O 1
ATOM 4994 N N . TYR B 1 289 ? 8.141 -36.875 -4.324 1 98.5 289 TYR B N 1
ATOM 4995 C CA . TYR B 1 289 ? 8.727 -37.906 -3.488 1 98.5 289 TYR B CA 1
ATOM 4996 C C . TYR B 1 289 ? 9.891 -37.375 -2.672 1 98.5 289 TYR B C 1
ATOM 4998 O O . TYR B 1 289 ? 10.844 -36.812 -3.23 1 98.5 289 TYR B O 1
ATOM 5006 N N . GLN B 1 290 ? 9.766 -37.594 -1.391 1 98.19 290 GLN B N 1
ATOM 5007 C CA . GLN B 1 290 ? 10.875 -37.25 -0.501 1 98.19 290 GLN B CA 1
ATOM 5008 C C . GLN B 1 290 ? 11.891 -38.406 -0.431 1 98.19 290 GLN B C 1
ATOM 5010 O O . GLN B 1 290 ? 11.773 -39.281 0.401 1 98.19 290 GLN B O 1
ATOM 5015 N N . ILE B 1 291 ? 12.93 -38.25 -1.167 1 98.31 291 ILE B N 1
ATOM 5016 C CA . ILE B 1 291 ? 13.922 -39.312 -1.263 1 98.31 291 ILE B CA 1
ATOM 5017 C C . ILE B 1 291 ? 14.656 -39.438 0.067 1 98.31 291 ILE B C 1
ATOM 5019 O O . ILE B 1 291 ? 14.812 -40.562 0.585 1 98.31 291 ILE B O 1
ATOM 5023 N N . THR B 1 292 ? 15.195 -38.375 0.567 1 97.94 292 THR B N 1
ATOM 5024 C CA . THR B 1 292 ? 15.75 -38.188 1.903 1 97.94 292 THR B CA 1
ATOM 5025 C C . THR B 1 292 ? 15.203 -36.938 2.553 1 97.94 292 THR B C 1
ATOM 5027 O O . THR B 1 292 ? 14.516 -36.125 1.904 1 97.94 292 THR B O 1
ATOM 5030 N N . PRO B 1 293 ? 15.562 -36.812 3.77 1 95.44 293 PRO B N 1
ATOM 5031 C CA . PRO B 1 293 ? 15.109 -35.562 4.387 1 95.44 293 PRO B CA 1
ATOM 5032 C C . PRO B 1 293 ? 15.617 -34.312 3.656 1 95.44 293 PRO B C 1
ATOM 5034 O O . PRO B 1 293 ? 15 -33.25 3.746 1 95.44 293 PRO B O 1
ATOM 5037 N N . GLN B 1 294 ? 16.672 -34.406 2.871 1 97.31 294 GLN B N 1
ATOM 5038 C CA . GLN B 1 294 ? 17.266 -33.25 2.197 1 97.31 294 GLN B CA 1
ATOM 5039 C C . GLN B 1 294 ? 16.859 -33.219 0.729 1 97.31 294 GLN B C 1
ATOM 5041 O O . GLN B 1 294 ? 16.984 -32.156 0.084 1 97.31 294 GLN B O 1
ATOM 5046 N N . ILE B 1 295 ? 16.516 -34.281 0.161 1 98.44 295 ILE B N 1
ATOM 5047 C CA . ILE B 1 295 ? 16.344 -34.344 -1.286 1 98.44 295 ILE B CA 1
ATOM 5048 C C . ILE B 1 295 ? 14.875 -34.594 -1.619 1 98.44 295 ILE B C 1
ATOM 5050 O O . ILE B 1 295 ? 14.32 -35.656 -1.241 1 98.44 295 ILE B O 1
ATOM 5054 N N . ASN B 1 296 ? 14.305 -33.688 -2.316 1 98.25 296 ASN B N 1
ATOM 5055 C CA . ASN B 1 296 ? 12.938 -33.844 -2.809 1 98.25 296 ASN B CA 1
ATOM 5056 C C . ASN B 1 296 ? 12.891 -33.812 -4.336 1 98.25 296 ASN B C 1
ATOM 5058 O O . ASN B 1 296 ? 13.594 -33.031 -4.973 1 98.25 296 ASN B O 1
ATOM 5062 N N . LEU B 1 297 ? 12.086 -34.75 -4.934 1 98.69 297 LEU B N 1
ATOM 5063 C CA . LEU B 1 297 ? 11.836 -34.781 -6.371 1 98.69 297 LEU B CA 1
ATOM 5064 C C . LEU B 1 297 ? 10.352 -34.625 -6.672 1 98.69 297 LEU B C 1
ATOM 5066 O O . LEU B 1 297 ? 9.508 -35.25 -6.027 1 98.69 297 LEU B O 1
ATOM 5070 N N . GLY B 1 298 ? 10.047 -33.75 -7.629 1 98.44 298 GLY B N 1
ATOM 5071 C CA . GLY B 1 298 ? 8.664 -33.562 -8.039 1 98.44 298 GLY B CA 1
ATOM 5072 C C . GLY B 1 298 ? 8.5 -33.438 -9.547 1 98.44 298 GLY B C 1
ATOM 5073 O O . GLY B 1 298 ? 9.383 -32.906 -10.227 1 98.44 298 GLY B O 1
ATOM 5074 N N . ALA B 1 299 ? 7.363 -33.906 -10.031 1 98.69 299 ALA B N 1
ATOM 5075 C CA . ALA B 1 299 ? 7.008 -33.781 -11.445 1 98.69 299 ALA B CA 1
ATOM 5076 C C . ALA B 1 299 ? 5.516 -33.5 -11.609 1 98.69 299 ALA B C 1
ATOM 5078 O O . ALA B 1 299 ? 4.688 -34.094 -10.898 1 98.69 299 ALA B O 1
ATOM 5079 N N . HIS B 1 300 ? 5.25 -32.625 -12.562 1 98.06 300 HIS B N 1
ATOM 5080 C CA . HIS B 1 300 ? 3.865 -32.219 -12.758 1 98.06 300 HIS B CA 1
ATOM 5081 C C . HIS B 1 300 ? 3.566 -31.984 -14.234 1 98.06 300 HIS B C 1
ATOM 5083 O O . HIS B 1 300 ? 4.418 -31.5 -14.977 1 98.06 300 HIS B O 1
ATOM 5089 N N . TYR B 1 301 ? 2.387 -32.344 -14.594 1 97.69 301 TYR B N 1
ATOM 5090 C CA . TYR B 1 301 ? 1.85 -32.156 -15.93 1 97.69 301 TYR B CA 1
ATOM 5091 C C . TYR B 1 301 ? 0.582 -31.312 -15.891 1 97.69 301 TYR B C 1
ATOM 5093 O O . TYR B 1 301 ? -0.264 -31.484 -15.016 1 97.69 301 TYR B O 1
ATOM 5101 N N . PHE B 1 302 ? 0.513 -30.344 -16.844 1 95.75 302 PHE B N 1
ATOM 5102 C CA . PHE B 1 302 ? -0.683 -29.531 -17.016 1 95.75 302 PHE B CA 1
ATOM 5103 C C . PHE B 1 302 ? -1.149 -29.562 -18.469 1 95.75 302 PHE B C 1
ATOM 5105 O O . PHE B 1 302 ? -0.331 -29.562 -19.391 1 95.75 302 PHE B O 1
ATOM 5112 N N . ARG B 1 303 ? -2.43 -29.484 -18.641 1 94.62 303 ARG B N 1
ATOM 5113 C CA . ARG B 1 303 ? -3.021 -29.281 -19.953 1 94.62 303 ARG B CA 1
ATOM 5114 C C . ARG B 1 303 ? -4.059 -28.172 -19.922 1 94.62 303 ARG B C 1
ATOM 5116 O O . ARG B 1 303 ? -5.035 -28.234 -19.172 1 94.62 303 ARG B O 1
ATOM 5123 N N . ALA B 1 304 ? -3.834 -27.203 -20.719 1 92.06 304 ALA B N 1
ATOM 5124 C CA . ALA B 1 304 ? -4.766 -26.078 -20.828 1 92.06 304 ALA B CA 1
ATOM 5125 C C . ALA B 1 304 ? -5.43 -26.047 -22.188 1 92.06 304 ALA B C 1
ATOM 5127 O O . ALA B 1 304 ? -4.824 -26.438 -23.188 1 92.06 304 ALA B O 1
ATOM 5128 N N . GLU B 1 305 ? -6.602 -25.578 -22.188 1 91.75 305 GLU B N 1
ATOM 5129 C CA . GLU B 1 305 ? -7.355 -25.375 -23.422 1 91.75 305 GLU B CA 1
ATOM 5130 C C . GLU B 1 305 ? -8.055 -24.016 -23.422 1 91.75 305 GLU B C 1
ATOM 5132 O O . GLU B 1 305 ? -8.516 -23.547 -22.375 1 91.75 305 GLU B O 1
ATOM 5137 N N . GLN B 1 306 ? -8.047 -23.438 -24.594 1 90.69 306 GLN B N 1
ATOM 5138 C CA . GLN B 1 306 ? -8.742 -22.172 -24.781 1 90.69 306 GLN B CA 1
ATOM 5139 C C . GLN B 1 306 ? -9.797 -22.266 -25.875 1 90.69 306 GLN B C 1
ATOM 5141 O O . GLN B 1 306 ? -9.578 -22.938 -26.891 1 90.69 306 GLN B O 1
ATOM 5146 N N . LYS B 1 307 ? -10.906 -21.609 -25.672 1 91.12 307 LYS B N 1
ATOM 5147 C CA . LYS B 1 307 ? -12.008 -21.547 -26.625 1 91.12 307 LYS B CA 1
ATOM 5148 C C . LYS B 1 307 ? -12.602 -20.156 -26.688 1 91.12 307 LYS B C 1
ATOM 5150 O O . LYS B 1 307 ? -12.305 -19.312 -25.844 1 91.12 307 LYS B O 1
ATOM 5155 N N . GLY B 1 308 ? -13.398 -19.906 -27.75 1 91.56 308 GLY B N 1
ATOM 5156 C CA . GLY B 1 308 ? -14.141 -18.656 -27.938 1 91.56 308 GLY B CA 1
ATOM 5157 C C . GLY B 1 308 ? -15.297 -18.797 -28.891 1 91.56 308 GLY B C 1
ATOM 5158 O O . GLY B 1 308 ? -15.773 -19.906 -29.156 1 91.56 308 GLY B O 1
ATOM 5159 N N . ASN B 1 309 ? -15.703 -17.578 -29.344 1 91.31 309 ASN B N 1
ATOM 5160 C CA . ASN B 1 309 ? -16.875 -17.562 -30.219 1 91.31 309 ASN B CA 1
ATOM 5161 C C . ASN B 1 309 ? -16.516 -18 -31.625 1 91.31 309 ASN B C 1
ATOM 5163 O O . ASN B 1 309 ? -17.391 -18.344 -32.406 1 91.31 309 ASN B O 1
ATOM 5167 N N . THR B 1 310 ? -15.273 -17.953 -31.953 1 89.12 310 THR B N 1
ATOM 5168 C CA . THR B 1 310 ? -14.805 -18.391 -33.25 1 89.12 310 THR B CA 1
ATOM 5169 C C . THR B 1 310 ? -13.648 -19.375 -33.125 1 89.12 310 THR B C 1
ATOM 5171 O O . THR B 1 310 ? -13.023 -19.453 -32.062 1 89.12 310 THR B O 1
ATOM 5174 N N . ASP B 1 311 ? -13.398 -20.031 -34.156 1 88.25 311 ASP B N 1
ATOM 5175 C CA . ASP B 1 311 ? -12.328 -21.031 -34.156 1 88.25 311 ASP B CA 1
ATOM 5176 C C . ASP B 1 311 ? -10.961 -20.359 -34.031 1 88.25 311 ASP B C 1
ATOM 5178 O O . ASP B 1 311 ? -9.969 -21.031 -33.719 1 88.25 311 ASP B O 1
ATOM 5182 N N . LEU B 1 312 ? -10.93 -19.156 -34.25 1 85.38 312 LEU B N 1
ATOM 5183 C CA . LEU B 1 312 ? -9.68 -18.406 -34.125 1 85.38 312 LEU B CA 1
ATOM 5184 C C . LEU B 1 312 ? -9.164 -18.469 -32.688 1 85.38 312 LEU B C 1
ATOM 5186 O O . LEU B 1 312 ? -7.961 -18.344 -32.469 1 85.38 312 LEU B O 1
ATOM 5190 N N . ALA B 1 313 ? -10.062 -18.75 -31.766 1 87.69 313 ALA B N 1
ATOM 5191 C CA . ALA B 1 313 ? -9.719 -18.719 -30.344 1 87.69 313 ALA B CA 1
ATOM 5192 C C . ALA B 1 313 ? -9.141 -20.062 -29.891 1 87.69 313 ALA B C 1
ATOM 5194 O O . ALA B 1 313 ? -8.492 -20.156 -28.844 1 87.69 313 ALA B O 1
ATOM 5195 N N . LYS B 1 314 ? -9.305 -21.062 -30.609 1 89 314 LYS B N 1
ATOM 5196 C CA . LYS B 1 314 ? -9 -22.406 -30.156 1 89 314 LYS B CA 1
ATOM 5197 C C . LYS B 1 314 ? -7.496 -22.641 -30.062 1 89 314 LYS B C 1
ATOM 5199 O O . LYS B 1 314 ? -6.766 -22.406 -31.031 1 89 314 LYS B O 1
ATOM 5204 N N . ALA B 1 315 ? -7.086 -23.078 -28.875 1 88.69 315 ALA B N 1
ATOM 5205 C CA . ALA B 1 315 ? -5.688 -23.438 -28.641 1 88.69 315 ALA B CA 1
ATOM 5206 C C . ALA B 1 315 ? -5.559 -24.406 -27.469 1 88.69 315 ALA B C 1
ATOM 5208 O O . ALA B 1 315 ? -6.434 -24.453 -26.594 1 88.69 315 ALA B O 1
ATOM 5209 N N . LYS B 1 316 ? -4.527 -25.172 -27.516 1 90.69 316 LYS B N 1
ATOM 5210 C CA . LYS B 1 316 ? -4.172 -26.094 -26.438 1 90.69 316 LYS B CA 1
ATOM 5211 C C . LYS B 1 316 ? -2.703 -25.938 -26.047 1 90.69 316 LYS B C 1
ATOM 5213 O O . LYS B 1 316 ? -1.865 -25.609 -26.891 1 90.69 316 LYS B O 1
ATOM 5218 N N . ALA B 1 317 ? -2.494 -26.156 -24.828 1 91.06 317 ALA B N 1
ATOM 5219 C CA . ALA B 1 317 ? -1.119 -26.125 -24.344 1 91.06 317 ALA B CA 1
ATOM 5220 C C . ALA B 1 317 ? -0.857 -27.266 -23.359 1 91.06 317 ALA B C 1
ATOM 5222 O O . ALA B 1 317 ? -1.654 -27.516 -22.453 1 91.06 317 ALA B O 1
ATOM 5223 N N . ASP B 1 318 ? 0.236 -27.953 -23.594 1 93.81 318 ASP B N 1
ATOM 5224 C CA . ASP B 1 318 ? 0.757 -28.938 -22.656 1 93.81 318 ASP B CA 1
ATOM 5225 C C . ASP B 1 318 ? 1.993 -28.422 -21.922 1 93.81 318 ASP B C 1
ATOM 5227 O O . ASP B 1 318 ? 2.916 -27.891 -22.562 1 93.81 318 ASP B O 1
ATOM 5231 N N . PHE B 1 319 ? 1.94 -28.594 -20.656 1 94.12 319 PHE B N 1
ATOM 5232 C CA . PHE B 1 319 ? 3.049 -28.156 -19.812 1 94.12 319 PHE B CA 1
ATOM 5233 C C . PHE B 1 319 ? 3.594 -29.312 -18.984 1 94.12 319 PHE B C 1
ATOM 5235 O O . PHE B 1 319 ? 2.826 -30.125 -18.469 1 94.12 319 PHE B O 1
ATOM 5242 N N . PHE B 1 320 ? 4.883 -29.344 -18.891 1 95.75 320 PHE B N 1
ATOM 5243 C CA . PHE B 1 320 ? 5.57 -30.281 -18.031 1 95.75 320 PHE B CA 1
ATOM 5244 C C . PHE B 1 320 ? 6.664 -29.594 -17.219 1 95.75 320 PHE B C 1
ATOM 5246 O O . PHE B 1 320 ? 7.383 -28.75 -17.75 1 95.75 320 PHE B O 1
ATOM 5253 N N . THR B 1 321 ? 6.746 -29.984 -15.953 1 96.06 321 THR B N 1
ATOM 5254 C CA . THR B 1 321 ? 7.848 -29.5 -15.141 1 96.06 321 THR B CA 1
ATOM 5255 C C . THR B 1 321 ? 8.32 -30.578 -14.172 1 96.06 321 THR B C 1
ATOM 5257 O O . THR B 1 321 ? 7.516 -31.359 -13.664 1 96.06 321 THR B O 1
ATOM 5260 N N . MET B 1 322 ? 9.594 -30.625 -13.93 1 98.5 322 MET B N 1
ATOM 5261 C CA . MET B 1 322 ? 10.234 -31.484 -12.938 1 98.5 322 MET B CA 1
ATOM 5262 C C . MET B 1 322 ? 11.336 -30.734 -12.195 1 98.5 322 MET B C 1
ATOM 5264 O O . MET B 1 322 ? 12.125 -30.016 -12.805 1 98.5 322 MET B O 1
ATOM 5268 N N . ALA B 1 323 ? 11.344 -30.922 -10.852 1 98.56 323 ALA B N 1
ATOM 5269 C CA . ALA B 1 323 ? 12.352 -30.234 -10.047 1 98.56 323 ALA B CA 1
ATOM 5270 C C . ALA B 1 323 ? 12.969 -31.172 -9.016 1 98.56 323 ALA B C 1
ATOM 5272 O O . ALA B 1 323 ? 12.258 -31.969 -8.398 1 98.56 323 ALA B O 1
ATOM 5273 N N . LEU B 1 324 ? 14.258 -31.109 -8.883 1 98.75 324 LEU B N 1
ATOM 5274 C CA . LEU B 1 324 ? 15.039 -31.719 -7.809 1 98.75 324 LEU B CA 1
ATOM 5275 C C . LEU B 1 324 ? 15.562 -30.656 -6.848 1 98.75 324 LEU B C 1
ATOM 5277 O O . LEU B 1 324 ? 16.266 -29.734 -7.262 1 98.75 324 LEU B O 1
ATOM 5281 N N . ASP B 1 325 ? 15.211 -30.812 -5.641 1 98.56 325 ASP B N 1
ATOM 5282 C CA . ASP B 1 325 ? 15.594 -29.844 -4.621 1 98.56 325 ASP B CA 1
ATOM 5283 C C . ASP B 1 325 ? 16.484 -30.484 -3.557 1 98.56 325 ASP B C 1
ATOM 5285 O O . ASP B 1 325 ? 16.203 -31.609 -3.109 1 98.56 325 ASP B O 1
ATOM 5289 N N . TYR B 1 326 ? 17.531 -29.781 -3.17 1 98.69 326 TYR B N 1
ATOM 5290 C CA . TYR B 1 326 ? 18.422 -30.203 -2.094 1 98.69 326 TYR B CA 1
ATOM 5291 C C . TYR B 1 326 ? 18.484 -29.141 -0.996 1 98.69 326 TYR B C 1
ATOM 5293 O O . TYR B 1 326 ? 19 -28.047 -1.207 1 98.69 326 TYR B O 1
ATOM 5301 N N . ALA B 1 327 ? 18.125 -29.531 0.164 1 98.31 327 ALA B N 1
ATOM 5302 C CA . ALA B 1 327 ? 18.141 -28.625 1.312 1 98.31 327 ALA B CA 1
ATOM 5303 C C . ALA B 1 327 ? 19.438 -28.75 2.088 1 98.31 327 ALA B C 1
ATOM 5305 O O . ALA B 1 327 ? 19.688 -29.766 2.75 1 98.31 327 ALA B O 1
ATOM 5306 N N . PHE B 1 328 ? 20.172 -27.641 2.041 1 98.12 328 PHE B N 1
ATOM 5307 C CA . PHE B 1 328 ? 21.344 -27.594 2.906 1 98.12 328 PHE B CA 1
ATOM 5308 C C . PHE B 1 328 ? 20.938 -27.422 4.363 1 98.12 328 PHE B C 1
ATOM 5310 O O . PHE B 1 328 ? 21.625 -27.922 5.266 1 98.12 328 PHE B O 1
ATOM 5317 N N . SER B 1 329 ? 19.953 -26.672 4.598 1 97.5 329 SER B N 1
ATOM 5318 C CA . SER B 1 329 ? 19.297 -26.406 5.871 1 97.5 329 SER B CA 1
ATOM 5319 C C . SER B 1 329 ? 17.812 -26.141 5.684 1 97.5 329 SER B C 1
ATOM 5321 O O . SER B 1 329 ? 17.297 -26.219 4.566 1 97.5 329 SER B O 1
ATOM 5323 N N . LYS B 1 330 ? 17.203 -25.797 6.77 1 94.44 330 LYS B N 1
ATOM 5324 C CA . LYS B 1 330 ? 15.781 -25.453 6.684 1 94.44 330 LYS B CA 1
ATOM 5325 C C . LYS B 1 330 ? 15.578 -24.141 5.922 1 94.44 330 LYS B C 1
ATOM 5327 O O . LYS B 1 330 ? 14.469 -23.844 5.469 1 94.44 330 LYS B O 1
ATOM 5332 N N . ARG B 1 331 ? 16.609 -23.344 5.754 1 96.94 331 ARG B N 1
ATOM 5333 C CA . ARG B 1 331 ? 16.453 -22 5.215 1 96.94 331 ARG B CA 1
ATOM 5334 C C . ARG B 1 331 ? 17.141 -21.875 3.857 1 96.94 331 ARG B C 1
ATOM 5336 O O . ARG B 1 331 ? 16.891 -20.922 3.113 1 96.94 331 ARG B O 1
ATOM 5343 N N . THR B 1 332 ? 18.078 -22.766 3.576 1 98.25 332 THR B N 1
ATOM 5344 C CA . THR B 1 332 ? 18.875 -22.656 2.359 1 98.25 332 THR B CA 1
ATOM 5345 C C . THR B 1 332 ? 18.781 -23.922 1.527 1 98.25 332 THR B C 1
ATOM 5347 O O . THR B 1 332 ? 18.984 -25.031 2.043 1 98.25 332 THR B O 1
ATOM 5350 N N . ASP B 1 333 ? 18.453 -23.766 0.268 1 98.44 333 ASP B N 1
ATOM 5351 C CA . ASP B 1 333 ? 18.438 -24.922 -0.622 1 98.44 333 ASP B CA 1
ATOM 5352 C C . ASP B 1 333 ? 18.891 -24.547 -2.029 1 98.44 333 ASP B C 1
ATOM 5354 O O . ASP B 1 333 ? 18.969 -23.359 -2.363 1 98.44 333 ASP B O 1
ATOM 5358 N N . ALA B 1 334 ? 19.328 -25.516 -2.762 1 98.69 334 ALA B N 1
ATOM 5359 C CA . ALA B 1 334 ? 19.578 -25.438 -4.199 1 98.69 334 ALA B CA 1
ATOM 5360 C C . ALA B 1 334 ? 18.641 -26.344 -4.977 1 98.69 334 ALA B C 1
ATOM 5362 O O . ALA B 1 334 ? 18.078 -27.297 -4.422 1 98.69 334 ALA B O 1
ATOM 5363 N N . TYR B 1 335 ? 18.453 -26 -6.262 1 98.75 335 TYR B N 1
ATOM 5364 C CA . TYR B 1 335 ? 17.516 -26.797 -7.039 1 98.75 335 TYR B CA 1
ATOM 5365 C C . TYR B 1 335 ? 17.875 -26.797 -8.516 1 98.75 335 TYR B C 1
ATOM 5367 O O . TYR B 1 335 ? 18.562 -25.875 -8.984 1 98.75 335 TYR B O 1
ATOM 5375 N N . ILE B 1 336 ? 17.469 -27.812 -9.156 1 98.75 336 ILE B N 1
ATOM 5376 C CA . ILE B 1 336 ? 17.484 -27.922 -10.609 1 98.75 336 ILE B CA 1
ATOM 5377 C C . ILE B 1 336 ? 16.062 -28.219 -11.102 1 98.75 336 ILE B C 1
ATOM 5379 O O . ILE B 1 336 ? 15.352 -29.031 -10.523 1 98.75 336 ILE B O 1
ATOM 5383 N N . GLU B 1 337 ? 15.656 -27.5 -12.117 1 98.5 337 GLU B N 1
ATOM 5384 C CA . GLU B 1 337 ? 14.328 -27.672 -12.703 1 98.5 337 GLU B CA 1
ATOM 5385 C C . GLU B 1 337 ? 14.406 -27.734 -14.227 1 98.5 337 GLU B C 1
ATOM 5387 O O . GLU B 1 337 ? 15.172 -26.984 -14.844 1 98.5 337 GLU B O 1
ATOM 5392 N N . VAL B 1 338 ? 13.656 -28.625 -14.805 1 98.31 338 VAL B N 1
ATOM 5393 C CA . VAL B 1 338 ? 13.453 -28.672 -16.25 1 98.31 338 VAL B CA 1
ATOM 5394 C C . VAL B 1 338 ? 11.969 -28.531 -16.562 1 98.31 338 VAL B C 1
ATOM 5396 O O . VAL B 1 338 ? 11.117 -29.047 -15.836 1 98.31 338 VAL B O 1
ATOM 5399 N N . ASP B 1 339 ? 11.719 -27.812 -17.688 1 95.94 339 ASP B N 1
ATOM 5400 C CA . ASP B 1 339 ? 10.32 -27.625 -18.062 1 95.94 339 ASP B CA 1
ATOM 5401 C C . ASP B 1 339 ? 10.156 -27.625 -19.578 1 95.94 339 ASP B C 1
ATOM 5403 O O . ASP B 1 339 ? 11.125 -27.422 -20.312 1 95.94 339 ASP B O 1
ATOM 5407 N N . HIS B 1 340 ? 8.938 -27.922 -19.953 1 95.31 340 HIS B N 1
ATOM 5408 C CA . HIS B 1 340 ? 8.625 -27.984 -21.391 1 95.31 340 HIS B CA 1
ATOM 5409 C C . HIS B 1 340 ? 7.188 -27.547 -21.656 1 95.31 340 HIS B C 1
ATOM 5411 O O . HIS B 1 340 ? 6.27 -27.953 -20.938 1 95.31 340 HIS B O 1
ATOM 5417 N N . THR B 1 341 ? 7.047 -26.734 -22.703 1 94.25 341 THR B N 1
ATOM 5418 C CA . THR B 1 341 ? 5.742 -26.281 -23.188 1 94.25 341 THR B CA 1
ATOM 5419 C C . THR B 1 341 ? 5.535 -26.688 -24.641 1 94.25 341 THR B C 1
ATOM 5421 O O . THR B 1 341 ? 6.445 -26.547 -25.469 1 94.25 341 THR B O 1
ATOM 5424 N N . LYS B 1 342 ? 4.375 -27.172 -24.922 1 93.81 342 LYS B N 1
ATOM 5425 C CA . LYS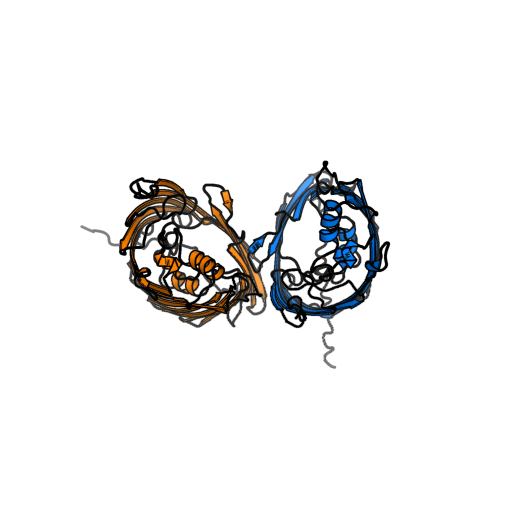 B 1 342 ? 3.963 -27.438 -26.297 1 93.81 342 LYS B CA 1
ATOM 5426 C C . LYS B 1 342 ? 2.584 -26.859 -26.578 1 93.81 342 LYS B C 1
ATOM 5428 O O . LYS B 1 342 ? 1.627 -27.125 -25.844 1 93.81 342 LYS B O 1
ATOM 5433 N N . LEU B 1 343 ? 2.566 -26.078 -27.656 1 91.81 343 LEU B N 1
ATOM 5434 C CA . LEU B 1 343 ? 1.312 -25.453 -28.047 1 91.81 343 LEU B CA 1
ATOM 5435 C C . LEU B 1 343 ? 0.733 -26.125 -29.297 1 91.81 343 LEU B C 1
ATOM 5437 O O . LEU B 1 343 ? 1.479 -26.547 -30.172 1 91.81 343 LEU B O 1
ATOM 5441 N N . LYS B 1 344 ? -0.541 -26.156 -29.297 1 90.94 344 LYS B N 1
ATOM 5442 C CA . LYS B 1 344 ? -1.287 -26.594 -30.484 1 90.94 344 LYS B CA 1
ATOM 5443 C C . LYS B 1 344 ? -2.395 -25.609 -30.828 1 90.94 344 LYS B C 1
ATOM 5445 O O . LYS B 1 344 ? -3.166 -25.203 -29.953 1 90.94 344 LYS B O 1
ATOM 5450 N N . GLY B 1 345 ? -2.449 -25.266 -32.094 1 86.56 345 GLY B N 1
ATOM 5451 C CA . GLY B 1 345 ? -3.396 -24.297 -32.625 1 86.56 345 GLY B CA 1
ATOM 5452 C C . GLY B 1 345 ? -2.793 -23.391 -33.656 1 86.56 345 GLY B C 1
ATOM 5453 O O . GLY B 1 345 ? -1.579 -23.172 -33.688 1 86.56 345 GLY B O 1
ATOM 5454 N N . ASP B 1 346 ? -3.604 -22.828 -34.531 1 82.69 346 ASP B N 1
ATOM 5455 C CA . ASP B 1 346 ? -3.117 -22.078 -35.688 1 82.69 346 ASP B CA 1
ATOM 5456 C C . ASP B 1 346 ? -2.699 -20.672 -35.281 1 82.69 346 ASP B C 1
ATOM 5458 O O . ASP B 1 346 ? -1.744 -20.109 -35.844 1 82.69 346 ASP B O 1
ATOM 5462 N N . GLN B 1 347 ? -3.346 -20.109 -34.344 1 83.81 347 GLN B N 1
ATOM 5463 C CA . GLN B 1 347 ? -3.133 -18.703 -34.062 1 83.81 347 GLN B CA 1
ATOM 5464 C C . GLN B 1 347 ? -2.529 -18.5 -32.656 1 83.81 347 GLN B C 1
ATOM 5466 O O . GLN B 1 347 ? -2.805 -17.5 -32 1 83.81 347 GLN B O 1
ATOM 5471 N N . VAL B 1 348 ? -1.798 -19.516 -32.156 1 85.5 348 VAL B N 1
ATOM 5472 C CA . VAL B 1 348 ? -1.131 -19.406 -30.859 1 85.5 348 VAL B CA 1
ATOM 5473 C C . VAL B 1 348 ? 0.383 -19.469 -31.062 1 85.5 348 VAL B C 1
ATOM 5475 O O . VAL B 1 348 ? 0.872 -20.156 -31.953 1 85.5 348 VAL B O 1
ATOM 5478 N N . SER B 1 349 ? 1.054 -18.734 -30.25 1 87.69 349 SER B N 1
ATOM 5479 C CA . SER B 1 349 ? 2.508 -18.641 -30.328 1 87.69 349 SER B CA 1
ATOM 5480 C C . SER B 1 349 ? 3.131 -18.391 -28.969 1 87.69 349 SER B C 1
ATOM 5482 O O . SER B 1 349 ? 2.486 -17.812 -28.078 1 87.69 349 SER B O 1
ATOM 5484 N N . LEU B 1 350 ? 4.344 -18.906 -28.844 1 89.56 350 LEU B N 1
ATOM 5485 C CA . LEU B 1 350 ? 5.164 -18.438 -27.719 1 89.56 350 LEU B CA 1
ATOM 5486 C C . LEU B 1 350 ? 5.758 -17.078 -28.031 1 89.56 350 LEU B C 1
ATOM 5488 O O . LEU B 1 350 ? 5.703 -16.609 -29.156 1 89.56 350 LEU B O 1
ATOM 5492 N N . ASN B 1 351 ? 6.254 -16.453 -26.938 1 85.81 351 ASN B N 1
ATOM 5493 C CA . ASN B 1 351 ? 6.828 -15.117 -27.094 1 85.81 351 ASN B CA 1
ATOM 5494 C C . ASN B 1 351 ? 8.352 -15.164 -27.078 1 85.81 351 ASN B C 1
ATOM 5496 O O . ASN B 1 351 ? 8.953 -16.062 -26.484 1 85.81 351 ASN B O 1
ATOM 5500 N N . ASN B 1 352 ? 8.914 -14.125 -27.734 1 86.5 352 ASN B N 1
ATOM 5501 C CA . ASN B 1 352 ? 10.359 -13.945 -27.641 1 86.5 352 ASN B CA 1
ATOM 5502 C C . ASN B 1 352 ? 10.742 -13.211 -26.359 1 86.5 352 ASN B C 1
ATOM 5504 O O . ASN B 1 352 ? 9.891 -12.977 -25.484 1 86.5 352 ASN B O 1
ATOM 5508 N N . TYR B 1 353 ? 12.031 -12.867 -26.281 1 80.31 353 TYR B N 1
ATOM 5509 C CA . TYR B 1 353 ? 12.578 -12.258 -25.062 1 80.31 353 TYR B CA 1
ATOM 5510 C C . TYR B 1 353 ? 11.953 -10.898 -24.812 1 80.31 353 TYR B C 1
ATOM 5512 O O . TYR B 1 353 ? 11.953 -10.414 -23.672 1 80.31 353 TYR B O 1
ATOM 5520 N N . ALA B 1 354 ? 11.43 -10.289 -25.859 1 79.12 354 ALA B N 1
ATOM 5521 C CA . ALA B 1 354 ? 10.844 -8.961 -25.719 1 79.12 354 ALA B CA 1
ATOM 5522 C C . ALA B 1 354 ? 9.344 -9.047 -25.469 1 79.12 354 ALA B C 1
ATOM 5524 O O . ALA B 1 354 ? 8.656 -8.023 -25.391 1 79.12 354 ALA B O 1
ATOM 5525 N N . GLY B 1 355 ? 8.82 -10.273 -25.406 1 79.81 355 GLY B N 1
ATOM 5526 C CA . GLY B 1 355 ? 7.406 -10.461 -25.109 1 79.81 355 GLY B CA 1
ATOM 5527 C C . GLY B 1 355 ? 6.535 -10.5 -26.359 1 79.81 355 GLY B C 1
ATOM 5528 O O . GLY B 1 355 ? 5.309 -10.477 -26.25 1 79.81 355 GLY B O 1
ATOM 5529 N N . GLN B 1 356 ? 7.176 -10.57 -27.422 1 82.62 356 GLN B N 1
ATOM 5530 C CA . GLN B 1 356 ? 6.426 -10.594 -28.672 1 82.62 356 GLN B CA 1
ATOM 5531 C C . GLN B 1 356 ? 6.254 -12.023 -29.188 1 82.62 356 GLN B C 1
ATOM 5533 O O . GLN B 1 356 ? 7.172 -12.844 -29.078 1 82.62 356 GLN B O 1
ATOM 5538 N N . ALA B 1 357 ? 5.086 -12.219 -29.797 1 84.69 357 ALA B N 1
ATOM 5539 C CA . ALA B 1 357 ? 4.891 -13.523 -30.422 1 84.69 357 ALA B CA 1
ATOM 5540 C C . ALA B 1 357 ? 5.973 -13.797 -31.469 1 84.69 357 ALA B C 1
ATOM 5542 O O . ALA B 1 357 ? 6.254 -12.953 -32.312 1 84.69 357 ALA B O 1
ATOM 5543 N N . ASN B 1 358 ? 6.566 -15 -31.469 1 88.5 358 ASN B N 1
ATOM 5544 C CA . ASN B 1 358 ? 7.688 -15.25 -32.375 1 88.5 358 ASN B CA 1
ATOM 5545 C C . ASN B 1 358 ? 7.422 -16.469 -33.25 1 88.5 358 ASN B C 1
ATOM 5547 O O . ASN B 1 358 ? 8.289 -16.875 -34.031 1 88.5 358 ASN B O 1
ATOM 5551 N N . GLY B 1 359 ? 6.262 -17.125 -33 1 88.81 359 GLY B N 1
ATOM 5552 C CA . GLY B 1 359 ? 5.855 -18.219 -33.875 1 88.81 359 GLY B CA 1
ATOM 5553 C C . GLY B 1 359 ? 6.223 -19.578 -33.344 1 88.81 359 GLY B C 1
ATOM 5554 O O . GLY B 1 359 ? 5.766 -20.609 -33.844 1 88.81 359 GLY B O 1
ATOM 5555 N N . ALA B 1 360 ? 6.984 -19.609 -32.312 1 91.56 360 ALA B N 1
ATOM 5556 C CA . ALA B 1 360 ? 7.383 -20.891 -31.75 1 91.56 360 ALA B CA 1
ATOM 5557 C C . ALA B 1 360 ? 6.191 -21.594 -31.109 1 91.56 360 ALA B C 1
ATOM 5559 O O . ALA B 1 360 ? 5.328 -20.953 -30.5 1 91.56 360 ALA B O 1
ATOM 5560 N N . LYS B 1 361 ? 6.219 -22.984 -31.188 1 91.62 361 LYS B N 1
ATOM 5561 C CA . LYS B 1 361 ? 5.121 -23.781 -30.656 1 91.62 361 LYS B CA 1
ATOM 5562 C C . LYS B 1 361 ? 5.59 -24.672 -29.516 1 91.62 361 LYS B C 1
ATOM 5564 O O . LYS B 1 361 ? 4.789 -25.391 -28.922 1 91.62 361 LYS B O 1
ATOM 5569 N N . SER B 1 362 ? 6.793 -24.594 -29.297 1 93.38 362 SER B N 1
ATOM 5570 C CA . SER B 1 362 ? 7.32 -25.344 -28.156 1 93.38 362 SER B CA 1
ATOM 5571 C C . SER B 1 362 ? 8.539 -24.641 -27.562 1 93.38 362 SER B C 1
ATOM 5573 O O . SER B 1 362 ? 9.195 -23.844 -28.219 1 93.38 362 SER B O 1
ATOM 5575 N N . ARG B 1 363 ? 8.766 -24.969 -26.312 1 93.62 363 ARG B N 1
ATOM 5576 C CA . ARG B 1 363 ? 9.922 -24.422 -25.594 1 93.62 363 ARG B CA 1
ATOM 5577 C C . ARG B 1 363 ? 10.328 -25.328 -24.438 1 93.62 363 ARG B C 1
ATOM 5579 O O . ARG B 1 363 ? 9.469 -25.875 -23.734 1 93.62 363 ARG B O 1
ATOM 5586 N N . THR B 1 364 ? 11.625 -25.531 -24.375 1 96.19 364 THR B N 1
ATOM 5587 C CA . THR B 1 364 ? 12.211 -26.25 -23.25 1 96.19 364 THR B CA 1
ATOM 5588 C C . THR B 1 364 ? 13.133 -25.328 -22.453 1 96.19 364 THR B C 1
ATOM 5590 O O . THR B 1 364 ? 13.883 -24.531 -23.031 1 96.19 364 THR B O 1
ATOM 5593 N N . GLY B 1 365 ? 12.977 -25.422 -21.141 1 95.62 365 GLY B N 1
ATOM 5594 C CA . GLY B 1 365 ? 13.844 -24.656 -20.266 1 95.62 365 GLY B CA 1
ATOM 5595 C C . GLY B 1 365 ? 14.438 -25.5 -19.141 1 95.62 365 GLY B C 1
ATOM 5596 O O . GLY B 1 365 ? 13.891 -26.531 -18.781 1 95.62 365 GLY B O 1
ATOM 5597 N N . TYR B 1 366 ? 15.602 -25.016 -18.656 1 98.06 366 TYR B N 1
ATOM 5598 C CA . TYR B 1 366 ? 16.125 -25.531 -17.391 1 98.06 366 TYR B CA 1
ATOM 5599 C C . TYR B 1 366 ? 16.625 -24.406 -16.5 1 98.06 366 TYR B C 1
ATOM 5601 O O . TYR B 1 366 ? 17.047 -23.359 -17 1 98.06 366 TYR B O 1
ATOM 5609 N N . THR B 1 367 ? 16.5 -24.641 -15.234 1 98.38 367 THR B N 1
ATOM 5610 C CA . THR B 1 367 ? 16.828 -23.641 -14.219 1 98.38 367 THR B CA 1
ATOM 5611 C C . THR B 1 367 ? 17.656 -24.266 -13.102 1 98.38 367 THR B C 1
ATOM 5613 O O . THR B 1 367 ? 17.312 -25.344 -12.602 1 98.38 367 THR B O 1
ATOM 5616 N N . ILE B 1 368 ? 18.734 -23.656 -12.742 1 98.81 368 ILE B N 1
ATOM 5617 C CA . ILE B 1 368 ? 19.562 -24.016 -11.602 1 98.81 368 ILE B CA 1
ATOM 5618 C C . ILE B 1 368 ? 19.672 -22.844 -10.641 1 98.81 368 ILE B C 1
ATOM 5620 O O . ILE B 1 368 ? 20.125 -21.766 -11.023 1 98.81 368 ILE B O 1
ATOM 5624 N N . GLY B 1 369 ? 19.234 -23.125 -9.367 1 98.75 369 GLY B N 1
ATOM 5625 C CA . GLY B 1 369 ? 19.156 -21.953 -8.508 1 98.75 369 GLY B CA 1
ATOM 5626 C C . GLY B 1 369 ? 19.562 -22.234 -7.074 1 98.75 369 GLY B C 1
ATOM 5627 O O . GLY B 1 369 ? 19.734 -23.391 -6.691 1 98.75 369 GLY B O 1
ATOM 5628 N N . LEU B 1 370 ? 19.812 -21.156 -6.367 1 98.69 370 LEU B N 1
ATOM 5629 C CA . LEU B 1 370 ? 20.078 -21.078 -4.934 1 98.69 370 LEU B CA 1
ATOM 5630 C C . LEU B 1 370 ? 19.094 -20.141 -4.254 1 98.69 370 LEU B C 1
ATOM 5632 O O . LEU B 1 370 ? 18.844 -19.047 -4.75 1 98.69 370 LEU B O 1
ATOM 5636 N N . ARG B 1 371 ? 18.562 -20.656 -3.137 1 98.31 371 ARG B N 1
ATOM 5637 C CA . ARG B 1 371 ? 17.547 -19.875 -2.447 1 98.31 371 ARG B CA 1
ATOM 5638 C C . ARG B 1 371 ? 17.781 -19.875 -0.94 1 98.31 371 ARG B C 1
ATOM 5640 O O . ARG B 1 371 ? 18.109 -20.906 -0.358 1 98.31 371 ARG B O 1
ATOM 5647 N N . HIS B 1 372 ? 17.656 -18.688 -0.326 1 98.5 372 HIS B N 1
ATOM 5648 C CA . HIS B 1 372 ? 17.719 -18.516 1.121 1 98.5 372 HIS B CA 1
ATOM 5649 C C . HIS B 1 372 ? 16.469 -17.828 1.652 1 98.5 372 HIS B C 1
ATOM 5651 O O . HIS B 1 372 ? 16.031 -16.828 1.077 1 98.5 372 HIS B O 1
ATOM 5657 N N . ARG B 1 373 ? 16 -18.375 2.711 1 97.62 373 ARG B N 1
ATOM 5658 C CA . ARG B 1 373 ? 14.859 -17.797 3.41 1 97.62 373 ARG B CA 1
ATOM 5659 C C . ARG B 1 373 ? 15.25 -17.328 4.805 1 97.62 373 ARG B C 1
ATOM 5661 O O . ARG B 1 373 ? 16.031 -17.984 5.492 1 97.62 373 ARG B O 1
ATOM 5668 N N . PHE B 1 374 ? 14.625 -16.234 5.27 1 96.62 374 PHE B N 1
ATOM 5669 C CA . PHE B 1 374 ? 14.914 -15.734 6.609 1 96.62 374 PHE B CA 1
ATOM 5670 C C . PHE B 1 374 ? 13.641 -15.242 7.289 1 96.62 374 PHE B C 1
ATOM 5672 O O . PHE B 1 374 ? 12.664 -14.891 6.617 1 96.62 374 PHE B O 1
#

Sequence (748 aa):
MRISSVKKTVALTTLAVAAPFTFAQQAGTSSVQLYGIVDMAYRHTNNEGPAGSPGGSLSQMVGGGMSQSRWGINVTEDMGGGLKALVNLENRFGADTGTPATPYFQQSWVGLQGGFGRVTLGRQYNILFDLVTSTYASYPYSPYMDVYKPEIGFALGARADNMIKYMAEVGPWRGGLQYSFDEKSATGGKTAGGYIRYASGGLAAGLGYQNYEFASGKKIDAWTLGGSYRMGNWYFNGGYGQNKVDDGLTAVDRAVLSAMWQGGINGGFGGPAFLAANKRTIYKIGAGYQITPQINLGAHYFRAEQKGNTDLAKAKADFFTMALDYAFSKRTDAYIEVDHTKLKGDQVSLNNYAGQANGAKSRTGYTIGLRHRFMRISSVKKTVALTTLAVAAPFTFAQQAGTSSVQLYGIVDMAYRHTNNEGPAGSPGGSLSQMVGGGMSQSRWGINVTEDMGGGLKALVNLENRFGADTGTPATPYFQQSWVGLQGGFGRVTLGRQYNILFDLVTSTYASYPYSPYMDVYKPEIGFALGARADNMIKYMAEVGPWRGGLQYSFDEKSATGGKTAGGYIRYASGGLAAGLGYQNYEFASGKKIDAWTLGGSYRMGNWYFNGGYGQNKVDDGLTAVDRAVLSAMWQGGINGGFGGPAFLAANKRTIYKIGAGYQITPQINLGAHYFRAEQKGNTDLAKAKADFFTMALDYAFSKRTDAYIEVDHTKLKGDQVSLNNYAGQANGAKSRTGYTIGLRHRF

pLDDT: mean 88.67, std 19.47, range [18.11, 98.88]

Secondary structure (DSSP, 8-state):
-------------------------SS---EEEEEEEEEEEEEEESS-PPTT-TT--EEEEES-SSS--EEEEEEEEEEETTEEEEEEEEEEEETTTTEEEEEEEEEEEEEEEETTEEEEEEEEE-HHHHHHHHHS-SSTTSSSBTTB-GGGGGSTTSEEEEEEEEEEEETTEEEEEEEE--TT-TT--EEEEEEEEEEETTEEEEEEEEEEE-TTS-EEEEEEEEEEEEETTEEEEEEEEEEEE-SS--HHHHHHHHHHH-BGGGTSEESHHHHHEEEEEEEEEEEEEESSSSEEEEEEEEEEEEEESSGGG-EEEEEEEEEEEEESSSSEEEEEEEEEEEEESTT-EEB-TTS-B----EEEEEEEEEEEE-/-----------------S--------S---EEEEEEEEEEEEEEESS-PPTT-TT--EEEEES-SSS--EEEEEEEEE-STT-EEEEEEEEEEETTTTEEEEEEEEEEEEEEEETTEEEEEEEEE-HHHHHHHHHS-SSTTSSSBTTB-GGGGGSTTSEEEEEEEEEEEETTEEEEEEEE--TT-TT--EEEEEEEEEEETTEEEEEEEEEEE-TTS-EEEEEEEEEEEEETTEEEEEEEEEEEE-SS--HHHHHHHHHHH-BGGGTSEESHHHHHEEEEEEEEEEEEEESSSSEEEEEEEEEEEEEESSGGG-EEEEEEEEEEEEESSSSEEEEEEEEEEEEESTT-EEB-TTS-B----EEEEEEEEEEEE-

Foldseek 3Di:
DDDPDDPDDPPLDDPPPPPPPPPPPDPFDKDKDKWWKWKKKWKKKAQQDAAPCSGDIDIDIWRAFQHFTKMKIWIWTRPDPFKIKIWIWMWTATPVVRGTDPPGTQDTWIWMAGPQFIKIWFKDFDALLVCCLVFFFQDVLRSGGQLEAQPQLQRLLRIAGGKIKTWDDDPQKIKMWMFHAQVLDQFGGTKTKMKMWGDDDQKIKMKIKMKTAGSVRWIKIKIKIWGWGDDVQKIKIKMKMKIFTDPDDDPSNLVSSCVSNADSHNVQKDFVLSVFWGMKMKIKIWMKGDPDSFKIKIKMKMKMWTDHPDLSNTKIKIKIKIKIKGHPDPFKIKMKMKMKMFMDDDGMAGHHPVSHGRRDGMMIMMMIMMMGID/DCPDDDDDPAPCLVLDDVPDPPLDPDDFDKDKDKWWKWKKKWKKKAQQDFAPDRGHIDIDIWRAFQHFTKMKMWIWGRPDPFKIKIWIWMWTATPVVGGTDPPGTQDTWIWMAGPQFIKIWFKDFDALLVCCLVFFAQDVSRSGGQLEAQPQLQRLLRIAGGKIKGWDDDVQKIKMWMFHAQVLPQFRGTKTKMKMWGDDDQKIWMKIKMKTAGSVRWIKIKIKIWGWGDDVQKIKIKMKMKIFTDPDDDPSNLVSSCVSNADSNNVQKDFVLSVFWGMKMKIKIWMKGPPGSFKIKIKMKMKMWTDHPDLSNTKIKIKIKIKIKGDPDSFKIKMKMKMKMFMDDDGMAGHHPVSHGRRDGMMIMMMIMMMGID

Solvent-accessible surface area (backbone atoms only — not comparable to full-atom values): 35378 Å² total; per-residue (Å²): 143,79,84,80,76,84,69,82,76,75,76,54,76,78,76,70,83,55,79,73,82,75,71,77,74,60,86,57,65,69,45,79,42,77,37,34,33,47,17,37,16,46,37,39,32,41,34,31,13,51,64,90,47,22,72,33,64,43,58,36,55,36,17,23,36,50,41,67,11,31,43,34,39,42,34,40,34,42,69,54,96,67,31,29,41,39,36,40,41,29,32,38,33,34,30,14,59,13,36,61,40,84,65,54,57,63,26,41,32,41,31,43,34,38,95,86,24,34,41,37,43,29,26,33,72,31,59,53,34,51,48,43,52,73,35,37,30,80,34,77,86,44,38,40,39,46,67,58,28,55,76,57,34,68,26,68,64,34,45,42,52,56,20,43,35,40,37,38,72,60,88,50,34,36,39,38,39,40,40,23,56,29,83,83,31,86,67,21,47,27,30,44,36,30,31,42,35,42,45,58,93,46,35,26,35,36,44,30,38,37,39,40,28,31,55,87,66,46,40,35,41,28,38,37,39,38,20,23,39,47,56,90,54,36,37,38,27,32,35,38,38,39,39,40,38,55,82,87,66,50,75,63,45,47,52,55,47,42,64,30,55,35,39,58,40,37,65,22,44,36,50,65,14,62,77,43,39,34,34,38,37,37,40,39,42,36,40,33,37,49,79,44,70,40,33,38,40,35,40,38,40,37,41,35,39,34,33,41,91,46,77,59,9,39,34,37,37,41,38,40,41,36,37,43,36,41,41,66,45,99,40,32,33,38,36,42,34,43,36,38,40,40,53,46,50,88,41,51,17,28,33,17,85,86,69,41,55,15,68,25,45,48,38,45,34,39,35,44,33,44,36,39,48,85,137,80,81,79,73,87,76,83,77,80,60,80,56,63,78,54,84,70,70,70,83,70,72,78,72,68,81,73,64,68,45,81,42,78,37,37,31,52,19,42,16,44,36,39,33,41,33,30,15,51,64,92,47,19,73,34,64,45,80,43,76,36,18,22,36,49,42,67,10,30,44,32,41,41,36,40,33,47,54,55,97,67,32,30,40,38,37,41,40,26,33,36,32,34,64,69,77,66,45,68,38,84,49,41,25,65,26,13,34,38,32,43,36,39,96,87,24,35,41,36,36,16,12,34,74,32,56,51,36,51,47,42,52,75,36,36,29,82,34,78,94,44,39,41,40,47,68,60,28,56,77,54,33,69,26,67,63,35,46,42,42,26,20,43,36,40,37,38,73,61,88,50,33,36,38,36,39,41,40,22,46,29,60,84,32,86,68,21,46,27,30,44,34,30,31,42,35,41,44,59,93,49,34,24,33,36,44,29,39,38,40,39,28,31,54,86,64,48,42,36,42,30,38,37,39,35,20,23,40,48,55,89,54,36,37,39,28,33,36,39,38,38,40,39,40,55,80,88,66,49,75,63,44,47,53,55,48,43,66,28,55,32,37,58,45,38,66,23,44,36,52,67,14,61,77,41,38,35,35,37,38,36,40,38,43,35,42,33,38,48,78,45,58,41,34,37,40,35,41,39,40,36,42,34,41,35,33,42,92,45,76,61,10,38,34,37,37,40,38,38,40,37,37,43,36,41,43,80,47,79,42,33,33,37,36,42,34,42,37,38,40,41,51,47,49,91,44,53,18,29,34,18,86,85,67,40,59,14,68,24,46,48,39,45,34,40,35,43,33,44,36,40,48,87

Organism: Paracidovorax avenae (strain ATCC 19860 / DSM 7227 / CCUG 15838 / JCM 20985 / LMG 2117 / NCPPB 1011) (NCBI:txid643561)

InterPro domains:
  IPR002299 Porin, Neisseria sp. type [PR00184] (66-91)
  IPR002299 Porin, Neisseria sp. type [PR00184] (103-122)
  IPR002299 Porin, Neisseria sp. type [PR00184] (317-341)
  IPR023614 Porin domain superfamily [G3DSA:2.40.160.10] (30-374)
  IPR033900 Porin domain, Gram-negative type [PF13609] (11-345)
  IPR033900 Porin domain, Gram-negative type [cd00342] (30-374)
  IPR050298 Gram-negative bacterial outer membrane porin [PTHR34501] (11-374)